Protein AF-A0A920R3L6-F1 (afdb_monomer_lite)

pLDDT: mean 74.75, std 22.93, range [22.23, 98.06]

Structure (mmCIF, N/CA/C/O backbone):
data_AF-A0A920R3L6-F1
#
_entry.id   AF-A0A920R3L6-F1
#
loop_
_atom_site.group_PDB
_atom_site.id
_atom_site.type_symbol
_atom_site.label_atom_id
_atom_site.label_alt_id
_atom_site.label_comp_id
_atom_site.label_asym_id
_atom_site.label_entity_id
_atom_site.label_seq_id
_atom_site.pdbx_PDB_ins_code
_atom_site.Cartn_x
_atom_site.Cartn_y
_atom_site.Cartn_z
_atom_site.occupancy
_atom_site.B_iso_or_equiv
_atom_site.auth_seq_id
_atom_site.auth_comp_id
_atom_site.auth_asym_id
_atom_site.auth_atom_id
_atom_site.pdbx_PDB_model_num
ATOM 1 N N . MET A 1 1 ? 15.177 -4.360 -31.135 1.00 90.88 1 MET A N 1
ATOM 2 C CA . MET A 1 1 ? 14.172 -4.119 -30.075 1.00 90.88 1 MET A CA 1
ATOM 3 C C . MET A 1 1 ? 14.883 -3.327 -29.018 1.00 90.88 1 MET A C 1
ATOM 5 O O . MET A 1 1 ? 15.971 -3.728 -28.624 1.00 90.88 1 MET A O 1
ATOM 9 N N . ASN A 1 2 ? 14.308 -2.191 -28.641 1.00 93.19 2 ASN A N 1
ATOM 10 C CA . ASN A 1 2 ? 15.036 -1.146 -27.941 1.00 93.19 2 ASN A CA 1
ATOM 11 C C . ASN A 1 2 ? 14.213 -0.754 -26.713 1.00 93.19 2 ASN A C 1
ATOM 13 O O . ASN A 1 2 ? 12.987 -0.649 -26.819 1.00 93.19 2 ASN A O 1
ATOM 17 N N . SER A 1 3 ? 14.882 -0.540 -25.583 1.00 92.31 3 SER A N 1
ATOM 18 C CA . SER A 1 3 ? 14.314 0.189 -24.446 1.00 92.31 3 SER A CA 1
ATOM 19 C C . SER A 1 3 ? 14.751 1.637 -24.526 1.00 92.31 3 SER A C 1
ATOM 21 O O . SER A 1 3 ? 15.892 1.916 -24.887 1.00 92.31 3 SER A O 1
ATOM 23 N N . ILE A 1 4 ? 13.831 2.546 -24.225 1.00 92.12 4 ILE A N 1
ATOM 24 C CA . ILE A 1 4 ? 14.071 3.983 -24.246 1.00 92.12 4 ILE A CA 1
ATOM 25 C C . ILE A 1 4 ? 13.588 4.544 -22.915 1.00 92.12 4 ILE A C 1
ATOM 27 O O . ILE A 1 4 ? 12.413 4.371 -22.570 1.00 92.12 4 ILE A O 1
ATOM 31 N N . ASP A 1 5 ? 14.466 5.249 -22.211 1.00 84.00 5 ASP A N 1
ATOM 32 C CA . ASP A 1 5 ? 14.087 6.031 -21.044 1.00 84.00 5 ASP A CA 1
ATOM 33 C C . ASP A 1 5 ? 13.256 7.232 -21.511 1.00 84.00 5 ASP A C 1
ATOM 35 O O . ASP A 1 5 ? 13.705 8.081 -22.279 1.00 84.00 5 ASP A O 1
ATOM 39 N N . LEU A 1 6 ? 12.005 7.308 -21.059 1.00 86.06 6 LEU A N 1
ATOM 40 C CA . LEU A 1 6 ? 11.081 8.370 -21.458 1.00 86.06 6 LEU A CA 1
ATOM 41 C C . LEU A 1 6 ? 11.385 9.722 -20.803 1.00 86.06 6 LEU A C 1
ATOM 43 O O . LEU A 1 6 ? 10.882 10.740 -21.279 1.00 86.06 6 LEU A O 1
ATOM 47 N N . ALA A 1 7 ? 12.171 9.752 -19.726 1.00 82.88 7 ALA A N 1
ATOM 48 C CA . ALA A 1 7 ? 12.592 10.991 -19.086 1.00 82.88 7 ALA A CA 1
ATOM 49 C C . ALA A 1 7 ? 13.733 11.665 -19.858 1.00 82.88 7 ALA A C 1
ATOM 51 O O . ALA A 1 7 ? 13.739 12.888 -20.002 1.00 82.88 7 ALA A O 1
ATOM 52 N N . THR A 1 8 ? 14.687 10.877 -20.358 1.00 89.25 8 THR A N 1
ATOM 53 C CA . THR A 1 8 ? 15.901 11.381 -21.025 1.00 89.25 8 THR A CA 1
ATOM 54 C C . THR A 1 8 ? 15.828 11.291 -22.550 1.00 89.25 8 THR A C 1
ATOM 56 O O . THR A 1 8 ? 16.453 12.090 -23.247 1.00 89.25 8 THR A O 1
ATOM 59 N N . GLY A 1 9 ? 15.044 10.351 -23.079 1.00 89.19 9 GLY A N 1
ATOM 60 C CA . GLY A 1 9 ? 15.008 9.987 -24.495 1.00 89.19 9 GLY A CA 1
ATOM 61 C C . GLY A 1 9 ? 16.173 9.091 -24.933 1.00 89.19 9 GLY A C 1
ATOM 62 O O . GLY A 1 9 ? 16.321 8.846 -26.132 1.00 89.19 9 GLY A O 1
ATOM 63 N N . GLU A 1 10 ? 17.008 8.625 -24.003 1.00 90.31 10 GLU A N 1
ATOM 64 C CA . GLU A 1 10 ? 18.164 7.776 -24.300 1.00 90.31 10 GLU A CA 1
ATOM 65 C C . GLU A 1 10 ? 17.765 6.300 -24.458 1.00 90.31 10 GLU A C 1
ATOM 67 O O . GLU A 1 10 ? 16.767 5.844 -23.902 1.00 90.31 10 GLU A O 1
ATOM 72 N N . ILE A 1 11 ? 18.540 5.546 -25.246 1.00 91.69 11 ILE A N 1
ATOM 73 C CA . ILE A 1 11 ? 18.362 4.094 -25.390 1.00 91.69 11 ILE A CA 1
ATOM 74 C C . ILE A 1 11 ? 19.081 3.405 -24.229 1.00 91.69 11 ILE A C 1
ATOM 76 O O . ILE A 1 11 ? 20.308 3.468 -24.159 1.00 91.69 11 ILE A O 1
ATOM 80 N N . ASP A 1 12 ? 18.338 2.701 -23.374 1.00 87.75 12 ASP A N 1
ATOM 81 C CA . ASP A 1 12 ? 18.922 1.946 -22.254 1.00 87.75 12 ASP A CA 1
ATOM 82 C C . ASP A 1 12 ? 19.663 0.702 -22.751 1.00 87.75 12 ASP A C 1
ATOM 84 O O . ASP A 1 12 ? 20.768 0.380 -22.315 1.00 87.75 12 ASP A O 1
ATOM 88 N N . TRP A 1 13 ? 19.026 -0.019 -23.675 1.00 94.31 13 TRP A N 1
ATOM 89 C CA . TRP A 1 13 ? 19.571 -1.213 -24.300 1.00 94.31 13 TRP A CA 1
ATOM 90 C C . TRP A 1 13 ? 18.907 -1.482 -25.646 1.00 94.31 13 TRP A C 1
ATOM 92 O O . TRP A 1 13 ? 17.781 -1.060 -25.931 1.00 94.31 13 TRP A O 1
ATOM 102 N N . GLU A 1 14 ? 19.617 -2.244 -26.469 1.00 94.62 14 GLU A N 1
ATOM 103 C CA . GLU A 1 14 ? 19.166 -2.691 -27.776 1.00 94.62 14 GLU A CA 1
ATOM 104 C C . GLU A 1 14 ? 19.546 -4.155 -27.985 1.00 94.62 14 GLU A C 1
ATOM 106 O O . GLU A 1 14 ? 20.656 -4.584 -27.670 1.00 94.62 14 GLU A O 1
ATOM 111 N N . VAL A 1 15 ? 18.610 -4.921 -28.545 1.00 93.25 15 VAL A N 1
ATOM 112 C CA . VAL A 1 15 ? 18.832 -6.313 -28.935 1.00 93.25 15 VAL A CA 1
ATOM 113 C C . VAL A 1 15 ? 18.378 -6.578 -30.361 1.00 93.25 15 VAL A C 1
ATOM 115 O O . VAL A 1 15 ? 17.317 -6.117 -30.804 1.00 93.25 15 VAL A O 1
ATOM 118 N N . ASN A 1 16 ? 19.162 -7.394 -31.063 1.00 94.00 16 ASN A N 1
ATOM 119 C CA . ASN A 1 16 ? 18.821 -7.905 -32.385 1.00 94.00 16 ASN A CA 1
ATOM 120 C C . ASN A 1 16 ? 17.649 -8.881 -32.243 1.00 94.00 16 ASN A C 1
ATOM 122 O O . ASN A 1 16 ? 17.795 -10.000 -31.754 1.00 94.00 16 ASN A O 1
ATOM 126 N N . PHE A 1 17 ? 16.454 -8.419 -32.606 1.00 93.44 17 PHE A N 1
ATOM 127 C CA . PHE A 1 17 ? 15.216 -9.118 -32.284 1.00 93.44 17 PHE A CA 1
ATOM 128 C C . PHE A 1 17 ? 14.763 -10.032 -33.425 1.00 93.44 17 PHE A C 1
ATOM 130 O O . PHE A 1 17 ? 14.297 -9.563 -34.461 1.00 93.44 17 PHE A O 1
ATOM 137 N N . GLY A 1 18 ? 14.905 -11.340 -33.206 1.00 90.62 18 GLY A N 1
ATOM 138 C CA . GLY A 1 18 ? 14.482 -12.399 -34.120 1.00 90.62 18 GLY A CA 1
ATOM 139 C C . GLY A 1 18 ? 15.315 -12.534 -35.396 1.00 90.62 18 GLY A C 1
ATOM 140 O O . GLY A 1 18 ? 16.312 -11.845 -35.609 1.00 90.62 18 GLY A O 1
ATOM 141 N N . ASN A 1 19 ? 14.899 -13.472 -36.243 1.00 90.62 19 ASN A N 1
ATOM 142 C CA . ASN A 1 19 ? 15.506 -13.775 -37.538 1.00 90.62 19 ASN A CA 1
ATOM 143 C C . ASN A 1 19 ? 14.432 -14.052 -38.602 1.00 90.62 19 ASN A C 1
ATOM 145 O O . ASN A 1 19 ? 13.239 -14.143 -38.313 1.00 90.62 19 ASN A O 1
ATOM 149 N N . TYR A 1 20 ? 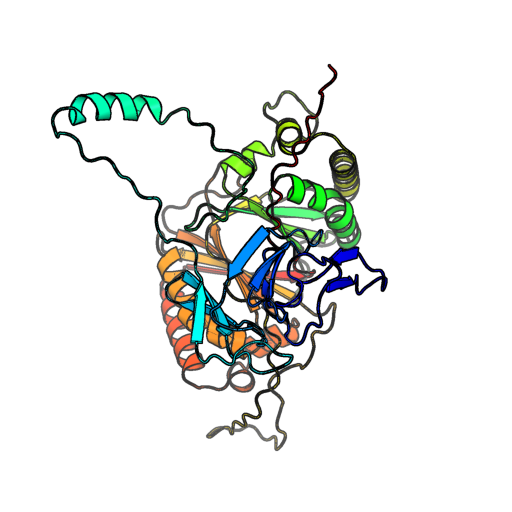14.866 -14.212 -39.851 1.00 88.19 20 TYR A N 1
ATOM 150 C CA . TYR A 1 20 ? 14.023 -14.748 -40.919 1.00 88.19 20 TYR A CA 1
ATOM 151 C C . TYR A 1 20 ? 14.171 -16.273 -40.979 1.00 88.19 20 TYR A C 1
ATOM 153 O O . TYR A 1 20 ? 15.299 -16.757 -40.878 1.00 88.19 20 TYR A O 1
ATOM 161 N N . PRO A 1 21 ? 13.097 -17.047 -41.232 1.00 84.12 21 PRO A N 1
ATOM 162 C CA . PRO A 1 21 ? 13.185 -18.506 -41.362 1.00 84.12 21 PRO A CA 1
ATOM 163 C C . PRO A 1 21 ? 14.221 -18.989 -42.386 1.00 84.12 21 PRO A C 1
ATOM 165 O O . PRO A 1 21 ? 14.833 -20.035 -42.207 1.00 84.12 21 PRO A O 1
ATOM 168 N N . SER A 1 22 ? 14.449 -18.218 -43.454 1.00 85.00 22 SER A N 1
ATOM 169 C CA . SER A 1 22 ? 15.463 -18.519 -44.472 1.00 85.00 22 SER A CA 1
ATOM 170 C C . SER A 1 22 ? 16.904 -18.315 -43.991 1.00 85.00 22 SER A C 1
ATOM 172 O O . SER A 1 22 ? 17.824 -18.867 -44.588 1.00 85.00 22 SER A O 1
ATOM 174 N N . HIS A 1 23 ? 17.108 -17.533 -42.928 1.00 85.88 23 HIS A N 1
ATOM 175 C CA . HIS A 1 23 ? 18.414 -17.172 -42.380 1.00 85.88 23 HIS A CA 1
ATOM 176 C C . HIS A 1 23 ? 18.367 -17.174 -40.839 1.00 85.88 23 HIS A C 1
ATOM 178 O O . HIS A 1 23 ? 18.464 -16.116 -40.213 1.00 85.88 23 HIS A O 1
ATOM 184 N N . PRO A 1 24 ? 18.223 -18.350 -40.201 1.00 81.12 24 PRO A N 1
ATOM 185 C CA . PRO A 1 24 ? 17.945 -18.455 -38.765 1.00 81.12 24 PRO A CA 1
ATOM 186 C C . PRO A 1 24 ? 19.091 -17.974 -37.858 1.00 81.12 24 PRO A C 1
ATOM 188 O O . PRO A 1 24 ? 18.857 -17.685 -36.692 1.00 81.12 24 PRO A O 1
ATOM 191 N N . ASN A 1 25 ? 20.312 -17.853 -38.390 1.00 84.56 25 ASN A N 1
ATOM 192 C CA . ASN A 1 25 ? 21.520 -17.506 -37.630 1.00 84.56 25 ASN A CA 1
ATOM 193 C C . ASN A 1 25 ? 22.091 -16.121 -37.982 1.00 84.56 25 ASN A C 1
ATOM 195 O O . ASN A 1 25 ? 23.241 -15.842 -37.654 1.00 84.56 25 ASN A O 1
ATOM 199 N N . LEU A 1 26 ? 21.343 -15.277 -38.704 1.00 82.88 26 LEU A N 1
ATOM 200 C CA . LEU A 1 26 ? 21.863 -13.992 -39.187 1.00 82.88 26 LEU A CA 1
ATOM 201 C C . LEU A 1 26 ? 22.128 -13.016 -38.025 1.00 82.88 26 LEU A C 1
ATOM 203 O O . LEU A 1 26 ? 23.070 -12.236 -38.086 1.00 82.88 26 LEU A O 1
ATOM 207 N N . ASN A 1 27 ? 21.309 -13.087 -36.970 1.00 84.06 27 ASN A N 1
ATOM 208 C CA . ASN A 1 27 ? 21.402 -12.300 -35.739 1.00 84.06 27 ASN A CA 1
ATOM 209 C C . ASN A 1 27 ? 21.519 -10.779 -35.963 1.00 84.06 27 ASN A C 1
ATOM 211 O O . ASN A 1 27 ? 22.161 -10.090 -35.180 1.00 84.06 27 ASN A O 1
ATOM 215 N N . PHE A 1 28 ? 20.898 -10.252 -37.021 1.00 87.50 28 PHE A N 1
ATOM 216 C CA . PHE A 1 28 ? 20.760 -8.806 -37.270 1.00 87.50 28 PHE A CA 1
ATOM 217 C C . PHE A 1 28 ? 19.381 -8.263 -36.868 1.00 87.50 28 PHE A C 1
ATOM 219 O O . PHE A 1 28 ? 19.098 -7.086 -37.064 1.00 87.50 28 PHE A O 1
ATOM 226 N N . GLY A 1 29 ? 18.516 -9.113 -36.311 1.00 89.44 29 GLY A N 1
ATOM 227 C CA . GLY A 1 29 ? 17.109 -8.797 -36.112 1.00 89.44 29 GLY A CA 1
ATOM 228 C C . GLY A 1 29 ? 16.281 -9.026 -37.377 1.00 89.44 29 GLY A C 1
ATOM 229 O O . GLY A 1 29 ? 16.796 -9.108 -38.496 1.00 89.44 29 GLY A O 1
ATOM 230 N N . ALA A 1 30 ? 14.973 -9.139 -37.191 1.00 90.75 30 ALA A N 1
ATOM 231 C CA . ALA A 1 30 ? 13.987 -9.193 -38.256 1.00 90.75 30 ALA A CA 1
ATOM 232 C C . ALA A 1 30 ? 12.951 -8.081 -38.077 1.00 90.75 30 ALA A C 1
ATOM 234 O O . ALA A 1 30 ? 12.868 -7.440 -37.028 1.00 90.75 30 ALA A O 1
ATOM 235 N N . GLU A 1 31 ? 12.153 -7.846 -39.118 1.00 88.88 31 GLU A N 1
ATOM 236 C CA . GLU A 1 31 ? 11.038 -6.910 -39.024 1.00 88.88 31 GLU A CA 1
ATOM 237 C C . GLU A 1 31 ? 10.054 -7.376 -37.938 1.00 88.88 31 GLU A C 1
ATOM 239 O O . GLU A 1 31 ? 9.589 -8.520 -37.941 1.00 88.88 31 GLU A O 1
ATOM 244 N N . SER A 1 32 ? 9.761 -6.476 -36.998 1.00 90.25 32 SER A N 1
ATOM 245 C CA . SER A 1 32 ? 8.816 -6.703 -35.908 1.00 90.25 32 SER A CA 1
ATOM 246 C C . SER A 1 32 ? 7.462 -6.123 -36.286 1.00 90.25 32 SER A C 1
ATOM 248 O O . SER A 1 32 ? 7.359 -4.927 -36.554 1.00 90.25 32 SER A O 1
ATOM 250 N N . TYR A 1 33 ? 6.421 -6.952 -36.283 1.00 88.94 33 TYR A N 1
ATOM 251 C CA . TYR A 1 33 ? 5.074 -6.520 -36.675 1.00 88.94 33 TYR A CA 1
ATOM 252 C C . TYR A 1 33 ? 4.064 -6.474 -35.518 1.00 88.94 33 TYR A C 1
ATOM 254 O O . TYR A 1 33 ? 3.109 -5.703 -35.564 1.00 88.94 33 TYR A O 1
ATOM 262 N N . GLY A 1 34 ? 4.279 -7.278 -34.477 1.00 87.94 34 GLY A N 1
ATOM 263 C CA . GLY A 1 34 ? 3.449 -7.304 -33.271 1.00 87.94 34 GLY A CA 1
ATOM 264 C C . GLY A 1 34 ? 4.019 -6.467 -32.129 1.00 87.94 34 GLY A C 1
ATOM 265 O O . GLY A 1 34 ? 5.177 -6.049 -32.168 1.00 87.94 34 GLY A O 1
ATOM 266 N N . GLY A 1 35 ? 3.205 -6.258 -31.092 1.00 91.75 35 GLY A N 1
ATOM 267 C CA . GLY A 1 35 ? 3.641 -5.645 -29.839 1.00 91.75 35 GLY A CA 1
ATOM 268 C C . GLY A 1 35 ? 3.998 -6.679 -28.762 1.00 91.75 35 GLY A C 1
ATOM 269 O O . GLY A 1 35 ? 3.561 -7.831 -28.836 1.00 91.75 35 GLY A O 1
ATOM 270 N N . PRO A 1 36 ? 4.770 -6.282 -27.741 1.00 95.62 36 PRO A N 1
ATOM 271 C CA . PRO A 1 36 ? 4.971 -7.087 -26.545 1.00 95.62 36 PRO A CA 1
ATOM 272 C C . PRO A 1 36 ? 3.798 -6.969 -25.561 1.00 95.62 36 PRO A C 1
ATOM 274 O O . PRO A 1 36 ? 3.026 -6.011 -25.594 1.00 95.62 36 PRO A O 1
ATOM 277 N N . VAL A 1 37 ? 3.752 -7.890 -24.599 1.00 95.69 37 VAL A N 1
ATOM 278 C CA . VAL A 1 37 ? 3.185 -7.636 -23.268 1.00 95.69 37 VAL A CA 1
ATOM 279 C C . VAL A 1 37 ? 4.336 -7.505 -22.286 1.00 95.69 37 VAL A C 1
ATOM 281 O O . VAL A 1 37 ? 5.183 -8.392 -22.198 1.00 95.69 37 VAL A O 1
ATOM 284 N N . VAL A 1 38 ? 4.354 -6.405 -21.538 1.00 93.62 38 VAL A N 1
ATOM 285 C CA . VAL A 1 38 ? 5.348 -6.161 -20.491 1.00 93.62 38 VAL A CA 1
ATOM 286 C C . VAL A 1 38 ? 4.696 -6.392 -19.135 1.00 93.62 38 VAL A C 1
ATOM 288 O O . VAL A 1 38 ? 3.674 -5.780 -18.820 1.00 93.62 38 VAL A O 1
ATOM 291 N N . THR A 1 39 ? 5.262 -7.285 -18.328 1.00 84.31 39 THR A N 1
ATOM 292 C CA . THR A 1 39 ? 4.721 -7.603 -17.005 1.00 84.31 39 THR A CA 1
ATOM 293 C C . THR A 1 39 ? 5.261 -6.673 -15.931 1.00 84.31 39 THR A C 1
ATOM 295 O O . THR A 1 39 ? 6.336 -6.083 -16.038 1.00 84.31 39 THR A O 1
ATOM 298 N N . ALA A 1 40 ? 4.541 -6.610 -14.811 1.00 75.06 40 ALA A N 1
ATOM 299 C CA . ALA A 1 40 ? 5.014 -5.904 -13.627 1.00 75.06 40 ALA A CA 1
ATOM 300 C C . ALA A 1 40 ? 6.307 -6.499 -13.033 1.00 75.06 40 ALA A C 1
ATOM 302 O O . ALA A 1 40 ? 6.990 -5.788 -12.299 1.00 75.06 40 ALA A O 1
ATOM 303 N N . SER A 1 41 ? 6.635 -7.760 -13.345 1.00 75.69 41 SER A N 1
ATOM 304 C CA . SER A 1 41 ? 7.852 -8.452 -12.903 1.00 75.69 41 SER A CA 1
ATOM 305 C C . SER A 1 41 ? 9.076 -8.180 -13.786 1.00 75.69 41 SER A C 1
ATOM 307 O O . SER A 1 41 ? 10.116 -8.784 -13.552 1.00 75.69 41 SER A O 1
ATOM 309 N N . GLY A 1 42 ? 8.961 -7.310 -14.795 1.00 86.75 42 GLY A N 1
ATOM 310 C CA . GLY A 1 42 ? 10.073 -6.975 -15.687 1.00 86.75 42 GLY A CA 1
ATOM 311 C C . GLY A 1 42 ? 10.308 -7.997 -16.799 1.00 86.75 42 GLY A C 1
ATOM 312 O O . GLY A 1 42 ? 11.439 -8.177 -17.237 1.00 86.75 42 GLY A O 1
ATOM 313 N N . LEU A 1 43 ? 9.252 -8.683 -17.250 1.00 94.00 43 LEU A N 1
ATOM 314 C CA . LEU A 1 43 ? 9.323 -9.619 -18.372 1.00 94.00 43 LEU A CA 1
ATOM 315 C C . LEU A 1 43 ? 8.639 -9.035 -19.606 1.00 94.00 43 LEU A C 1
ATOM 317 O O . LEU A 1 43 ? 7.522 -8.527 -19.519 1.00 94.00 43 LEU A O 1
ATOM 321 N N . ILE A 1 44 ? 9.284 -9.162 -20.761 1.00 96.56 44 ILE A N 1
ATOM 322 C CA . ILE A 1 44 ? 8.741 -8.805 -22.072 1.00 96.56 44 ILE A CA 1
ATOM 323 C C . ILE A 1 44 ? 8.385 -10.096 -22.798 1.00 96.56 44 ILE A C 1
ATOM 325 O O . ILE A 1 44 ? 9.271 -10.800 -23.275 1.00 96.56 44 ILE A O 1
ATOM 329 N N . PHE A 1 45 ? 7.094 -10.393 -22.901 1.00 97.38 45 PHE A N 1
ATOM 330 C CA . PHE A 1 45 ? 6.576 -11.495 -23.705 1.00 97.38 45 PHE A CA 1
ATOM 331 C C . PHE A 1 45 ? 6.295 -10.994 -25.116 1.00 97.38 45 PHE A C 1
ATOM 333 O O . PHE A 1 45 ? 5.458 -10.107 -25.300 1.00 97.38 45 PHE A O 1
ATOM 340 N N . ILE A 1 46 ? 6.969 -11.550 -26.121 1.00 97.50 46 ILE A N 1
ATOM 341 C CA . ILE A 1 46 ? 6.821 -11.082 -27.500 1.00 97.50 46 ILE A CA 1
ATOM 342 C C . ILE A 1 46 ? 7.080 -12.197 -28.520 1.00 97.50 46 ILE A C 1
ATOM 344 O O . ILE A 1 46 ? 8.016 -12.983 -28.388 1.00 97.50 46 ILE A O 1
ATOM 348 N N . GLY A 1 47 ? 6.211 -12.279 -29.533 1.00 94.94 47 GLY A N 1
ATOM 349 C CA . GLY A 1 47 ? 6.394 -13.127 -30.715 1.00 94.94 47 GLY A CA 1
ATOM 350 C C . GLY A 1 47 ? 6.966 -12.300 -31.858 1.00 94.94 47 GLY A C 1
ATOM 351 O O . GLY A 1 47 ? 8.164 -12.317 -32.082 1.00 94.94 47 GLY A O 1
ATOM 352 N N . ALA A 1 48 ? 6.096 -11.529 -32.515 1.00 94.44 48 ALA A N 1
ATOM 353 C CA . ALA A 1 48 ? 6.318 -10.396 -33.425 1.00 94.44 48 ALA A CA 1
ATOM 354 C C . ALA A 1 48 ? 7.297 -10.546 -34.614 1.00 94.44 48 ALA A C 1
ATOM 356 O O . ALA A 1 48 ? 7.236 -9.707 -35.514 1.00 94.44 48 ALA A O 1
ATOM 357 N N . THR A 1 49 ? 8.116 -11.595 -34.678 1.00 93.94 49 THR A N 1
ATOM 358 C CA . THR A 1 49 ? 9.114 -11.870 -35.719 1.00 93.94 49 THR A CA 1
ATOM 359 C C . THR A 1 49 ? 8.715 -13.077 -36.578 1.00 93.94 49 THR A C 1
ATOM 361 O O . THR A 1 49 ? 7.944 -13.939 -36.144 1.00 93.94 49 THR A O 1
ATOM 364 N N . PRO A 1 50 ? 9.217 -13.173 -37.824 1.00 92.56 50 PRO A N 1
ATOM 365 C CA . PRO A 1 50 ? 8.820 -14.230 -38.755 1.00 92.56 50 PRO A CA 1
ATOM 366 C C . PRO A 1 50 ? 9.391 -15.622 -38.425 1.00 92.56 50 PRO A C 1
ATOM 368 O O . PRO A 1 50 ? 8.948 -16.607 -39.005 1.00 92.56 50 PRO A O 1
ATOM 371 N N . ASP A 1 51 ? 10.341 -15.742 -37.500 1.00 92.69 51 ASP A N 1
ATOM 372 C CA . ASP A 1 51 ? 10.982 -17.005 -37.094 1.00 92.69 51 ASP A CA 1
ATOM 373 C C . ASP A 1 51 ? 10.121 -17.950 -36.237 1.00 92.69 51 ASP A C 1
ATOM 375 O O . ASP A 1 51 ? 10.619 -18.983 -35.799 1.00 92.69 51 ASP A O 1
ATOM 379 N N . GLN A 1 52 ? 8.839 -17.637 -36.024 1.00 92.81 52 GLN A N 1
ATOM 380 C CA . GLN A 1 52 ? 7.894 -18.486 -35.280 1.00 92.81 52 GLN A CA 1
ATOM 381 C C . GLN A 1 52 ? 8.273 -18.698 -33.811 1.00 92.81 52 GLN A C 1
ATOM 383 O O . GLN A 1 52 ? 7.806 -19.637 -33.173 1.00 92.81 52 GLN A O 1
ATOM 388 N N . LYS A 1 53 ? 9.097 -17.818 -33.243 1.00 94.38 53 LYS A N 1
ATOM 389 C CA . LYS A 1 53 ? 9.492 -17.913 -31.841 1.00 94.38 53 LYS A CA 1
ATOM 390 C C . LYS A 1 53 ? 8.659 -16.974 -30.981 1.00 94.38 53 LYS A C 1
ATOM 392 O O . LYS A 1 53 ? 8.434 -15.820 -31.334 1.00 94.38 53 LYS A O 1
ATOM 397 N N . PHE A 1 54 ? 8.228 -17.475 -29.832 1.00 96.25 54 PHE A N 1
ATOM 398 C CA . PHE A 1 54 ? 7.689 -16.685 -28.735 1.00 96.25 54 PHE A CA 1
ATOM 399 C C . PHE A 1 54 ? 8.749 -16.589 -27.649 1.00 96.25 54 PHE A C 1
ATOM 401 O O . PHE A 1 54 ? 9.284 -17.611 -27.223 1.00 96.25 54 PHE A O 1
ATOM 408 N N . ARG A 1 55 ? 9.094 -15.372 -27.241 1.00 97.06 55 ARG A N 1
ATOM 409 C CA . ARG A 1 55 ? 10.257 -15.107 -26.397 1.00 97.06 55 ARG A CA 1
ATOM 410 C C . ARG A 1 55 ? 9.886 -14.307 -25.169 1.00 97.06 55 ARG A C 1
ATOM 412 O O . ARG A 1 55 ? 8.939 -13.520 -25.185 1.00 97.06 55 ARG A O 1
ATOM 419 N N . VAL A 1 56 ? 10.690 -14.503 -24.135 1.00 97.00 56 VAL A N 1
ATOM 420 C CA . VAL A 1 56 ? 10.661 -13.726 -22.904 1.00 97.00 56 VAL A CA 1
ATOM 421 C C . VAL A 1 56 ? 12.008 -13.053 -22.732 1.00 97.00 56 VAL A C 1
ATOM 423 O O . VAL A 1 56 ? 13.033 -13.736 -22.693 1.00 97.00 56 VAL A O 1
ATOM 426 N N . TYR A 1 57 ? 11.995 -11.731 -22.613 1.00 95.25 57 TYR A N 1
ATOM 427 C CA . TYR A 1 57 ? 13.180 -10.928 -22.325 1.00 95.25 57 TYR A CA 1
ATOM 428 C C . TYR A 1 57 ? 13.075 -10.245 -20.963 1.00 95.25 57 TYR A C 1
ATOM 430 O O . TYR A 1 57 ? 11.969 -9.960 -20.500 1.00 95.25 57 TYR A O 1
ATOM 438 N N . ASP A 1 58 ? 14.214 -9.956 -20.345 1.00 88.50 58 ASP A N 1
ATOM 439 C CA . ASP A 1 58 ? 14.304 -9.090 -19.173 1.00 88.50 58 ASP A CA 1
ATOM 440 C C . ASP A 1 58 ? 14.240 -7.615 -19.595 1.00 88.50 58 ASP A C 1
ATOM 442 O O . ASP A 1 58 ? 14.954 -7.180 -20.500 1.00 88.50 58 ASP A O 1
ATOM 446 N N . THR A 1 59 ? 13.393 -6.820 -18.941 1.00 87.12 59 THR A N 1
ATOM 447 C CA . THR A 1 59 ? 13.253 -5.388 -19.255 1.00 87.12 59 THR A CA 1
ATOM 448 C C . THR A 1 59 ? 14.486 -4.553 -18.907 1.00 87.12 59 THR A C 1
ATOM 450 O O . THR A 1 59 ? 14.568 -3.416 -19.359 1.00 87.12 59 THR A O 1
ATOM 453 N N . ARG A 1 60 ? 15.401 -5.048 -18.063 1.00 84.25 60 ARG A N 1
ATOM 454 C CA . ARG A 1 60 ? 16.532 -4.258 -17.538 1.00 84.25 60 ARG A CA 1
ATOM 455 C C . ARG A 1 60 ? 17.703 -4.178 -18.502 1.00 84.25 60 ARG A C 1
ATOM 457 O O . ARG A 1 60 ? 18.333 -3.134 -18.599 1.00 84.25 60 ARG A O 1
ATOM 464 N N . ASP A 1 61 ? 18.008 -5.286 -19.163 1.00 84.62 61 ASP A N 1
ATOM 465 C CA . ASP A 1 61 ? 19.189 -5.423 -20.018 1.00 84.62 61 ASP A CA 1
ATOM 466 C C . ASP A 1 61 ? 18.875 -6.043 -21.388 1.00 84.62 61 ASP A C 1
ATOM 468 O O . ASP A 1 61 ? 19.775 -6.225 -22.207 1.00 84.62 61 ASP A O 1
ATOM 472 N N . GLY A 1 62 ? 17.609 -6.382 -21.649 1.00 89.69 62 GLY A N 1
ATOM 473 C CA . GLY A 1 62 ? 17.191 -7.037 -22.883 1.00 89.69 62 GLY A CA 1
ATOM 474 C C . GLY A 1 62 ? 17.639 -8.498 -22.989 1.00 89.69 62 GLY A C 1
ATOM 475 O O . GLY A 1 62 ? 17.549 -9.074 -24.073 1.00 89.69 62 GLY A O 1
ATOM 476 N N . SER A 1 63 ? 18.123 -9.131 -21.915 1.00 91.25 63 SER A N 1
ATOM 477 C CA . SER A 1 63 ? 18.558 -10.533 -21.956 1.00 91.25 63 SER A CA 1
ATOM 478 C C . SER A 1 63 ? 17.390 -11.482 -22.248 1.00 91.25 63 SER A C 1
ATOM 480 O O . SER A 1 63 ? 16.294 -11.343 -21.709 1.00 91.25 63 SER A O 1
ATOM 482 N N . MET A 1 64 ? 17.604 -12.465 -23.129 1.00 94.56 64 MET A N 1
ATOM 483 C CA . MET A 1 64 ? 16.592 -13.479 -23.443 1.00 94.56 64 MET A CA 1
ATOM 484 C C . MET A 1 64 ? 16.590 -14.562 -22.362 1.00 94.56 64 MET A C 1
ATOM 486 O O . MET A 1 64 ? 17.590 -15.250 -22.166 1.00 94.56 64 MET A O 1
ATOM 490 N N . LEU A 1 65 ? 15.456 -14.731 -21.689 1.00 93.19 65 LEU A N 1
ATOM 491 C CA . LEU A 1 65 ? 15.294 -15.652 -20.562 1.00 93.19 65 LEU A CA 1
ATOM 492 C C . LEU A 1 65 ? 14.681 -16.988 -20.983 1.00 93.19 65 LEU A C 1
ATOM 494 O O . LEU A 1 65 ? 14.982 -18.028 -20.401 1.00 93.19 65 LEU A O 1
ATOM 498 N N . TRP A 1 66 ? 13.797 -16.962 -21.980 1.00 95.88 66 TRP A N 1
ATOM 499 C CA . TRP A 1 66 ? 13.102 -18.151 -22.457 1.00 95.88 66 TRP A CA 1
ATOM 500 C C . TRP A 1 66 ? 12.614 -17.970 -23.890 1.00 95.88 66 TRP A C 1
ATOM 502 O O . TRP A 1 66 ? 12.284 -16.859 -24.312 1.00 95.88 66 TRP A O 1
ATOM 512 N N . GLU A 1 67 ? 12.524 -19.076 -24.620 1.00 95.12 67 GLU A N 1
ATOM 513 C CA . GLU A 1 67 ? 11.911 -19.116 -25.940 1.00 95.12 67 GLU A CA 1
ATOM 514 C C . GLU A 1 67 ? 11.112 -20.400 -26.167 1.00 95.12 67 GLU A C 1
ATOM 516 O O . GLU A 1 67 ? 11.378 -21.447 -25.573 1.00 95.12 67 GLU A O 1
ATOM 521 N N . TYR A 1 68 ? 10.147 -20.312 -27.077 1.00 94.94 68 TYR A N 1
ATOM 522 C CA . TYR A 1 68 ? 9.333 -21.427 -27.535 1.00 94.94 68 TYR A CA 1
ATOM 523 C C . TYR A 1 68 ? 9.026 -21.307 -29.022 1.00 94.94 68 TYR A C 1
ATOM 525 O O . TYR A 1 68 ? 8.840 -20.209 -29.542 1.00 94.94 68 TYR A O 1
ATOM 533 N N . GLU A 1 69 ? 8.969 -22.443 -29.711 1.00 94.19 69 GLU A N 1
ATOM 534 C CA . GLU A 1 69 ? 8.615 -22.516 -31.127 1.00 94.19 69 GLU A CA 1
ATOM 535 C C . GLU A 1 69 ? 7.111 -22.716 -31.295 1.00 94.19 69 GLU A C 1
ATOM 537 O O . GLU A 1 69 ? 6.560 -23.739 -30.898 1.00 94.19 69 GLU A O 1
ATOM 542 N N . LEU A 1 70 ? 6.449 -21.717 -31.868 1.00 90.75 70 LEU A N 1
ATOM 543 C CA . LEU A 1 70 ? 5.041 -21.763 -32.239 1.00 90.75 70 LEU A CA 1
ATOM 544 C C . LEU A 1 70 ? 4.863 -22.529 -33.556 1.00 90.75 70 LEU A C 1
ATOM 546 O O . LEU A 1 70 ? 5.785 -22.638 -34.358 1.00 90.75 70 LEU A O 1
ATOM 550 N N . SER A 1 71 ? 3.640 -22.981 -33.832 1.00 87.50 71 SER A N 1
ATOM 551 C CA . SER A 1 71 ? 3.291 -23.623 -35.110 1.00 87.50 71 SER A CA 1
ATOM 552 C C . SER A 1 71 ? 3.268 -22.659 -36.309 1.00 87.50 71 SER A C 1
ATOM 554 O O . SER A 1 71 ? 3.337 -23.095 -37.458 1.00 87.50 71 SER A O 1
ATOM 556 N N . ALA A 1 72 ? 3.170 -21.350 -36.056 1.00 88.50 72 ALA A N 1
ATOM 557 C CA . ALA A 1 72 ? 3.243 -20.277 -37.045 1.00 88.50 72 ALA A CA 1
ATOM 558 C C . ALA A 1 72 ? 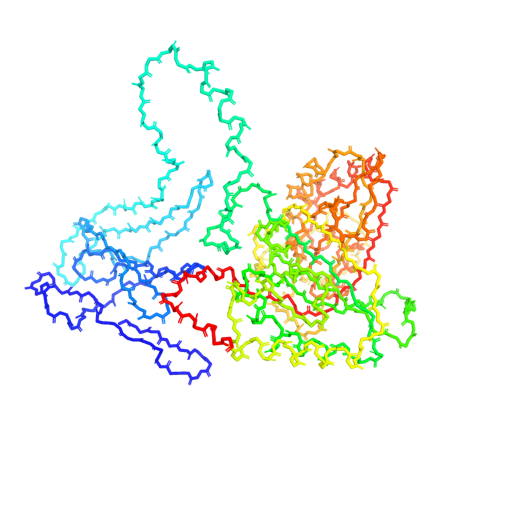3.718 -18.967 -36.391 1.00 88.50 72 ALA A C 1
ATOM 560 O O . ALA A 1 72 ? 3.751 -18.839 -35.167 1.00 88.50 72 ALA A O 1
ATOM 561 N N . ALA A 1 73 ? 4.066 -17.959 -37.199 1.00 91.19 73 ALA A N 1
ATOM 562 C CA . ALA A 1 73 ? 4.567 -16.686 -36.675 1.00 91.19 73 ALA A CA 1
ATOM 563 C C . ALA A 1 73 ? 3.514 -15.957 -35.816 1.00 91.19 73 ALA A C 1
ATOM 565 O O . ALA A 1 73 ? 2.402 -15.662 -36.265 1.00 91.19 73 ALA A O 1
ATOM 566 N N . GLY A 1 74 ? 3.882 -15.654 -34.569 1.00 90.06 74 GLY A N 1
ATOM 567 C CA . GLY A 1 74 ? 3.035 -14.986 -33.581 1.00 90.06 74 GLY A CA 1
ATOM 568 C C . GLY A 1 74 ? 3.056 -13.468 -33.727 1.00 90.06 74 GLY A C 1
ATOM 569 O O . GLY A 1 74 ? 3.618 -12.773 -32.888 1.00 90.06 74 GLY A O 1
ATOM 570 N N . PHE A 1 75 ? 2.464 -12.940 -34.797 1.00 92.50 75 PHE A N 1
ATOM 571 C CA . PHE A 1 75 ? 2.420 -11.493 -35.044 1.00 92.50 75 PHE A CA 1
ATOM 572 C C . PHE A 1 75 ? 1.433 -10.717 -34.165 1.00 92.50 75 PHE A C 1
ATOM 574 O O . PHE A 1 75 ? 1.465 -9.489 -34.153 1.00 92.50 75 PHE A O 1
ATOM 581 N N . ALA A 1 76 ? 0.541 -11.405 -33.456 1.00 87.94 76 ALA A N 1
ATOM 582 C CA . ALA A 1 76 ? -0.372 -10.764 -32.523 1.00 87.94 76 ALA A CA 1
ATOM 583 C C . ALA A 1 76 ? 0.372 -10.287 -31.268 1.00 87.94 76 ALA A C 1
ATOM 585 O O . ALA A 1 76 ? 1.304 -10.944 -30.802 1.00 87.94 76 ALA A O 1
ATOM 586 N N . THR A 1 77 ? -0.093 -9.185 -30.681 1.00 95.06 77 THR A N 1
ATOM 587 C CA . THR A 1 77 ? 0.283 -8.831 -29.310 1.00 95.06 77 THR A CA 1
ATOM 588 C C . THR A 1 77 ? -0.288 -9.893 -28.363 1.00 95.06 77 THR A C 1
ATOM 590 O O . THR A 1 77 ? -1.487 -10.181 -28.455 1.00 95.06 77 THR A O 1
ATOM 593 N N . PRO A 1 78 ? 0.524 -10.504 -27.480 1.00 94.44 78 PRO A N 1
ATOM 594 C CA . PRO A 1 78 ? 0.020 -11.460 -26.499 1.00 94.44 78 PRO A CA 1
ATOM 595 C C . PRO A 1 78 ? -1.056 -10.841 -25.598 1.00 94.44 78 PRO A C 1
ATOM 597 O O . PRO A 1 78 ? -1.171 -9.625 -25.473 1.00 94.44 78 PRO A O 1
ATOM 600 N N . SER A 1 79 ? -1.843 -11.677 -24.936 1.00 89.56 79 SER A N 1
ATOM 601 C CA . SER A 1 79 ? -2.775 -11.275 -23.880 1.00 89.56 79 SER A CA 1
ATOM 602 C C . SER A 1 79 ? -2.433 -12.011 -22.595 1.00 89.56 79 SER A C 1
ATOM 604 O O . SER A 1 79 ? -1.971 -13.149 -22.637 1.00 89.56 79 SER A O 1
ATOM 606 N N . MET A 1 80 ? -2.651 -11.372 -21.451 1.00 87.69 80 MET A N 1
ATOM 607 C CA . MET A 1 80 ? -2.370 -11.953 -20.140 1.00 87.69 80 MET A CA 1
ATOM 608 C C . MET A 1 80 ? -3.607 -11.832 -19.256 1.00 87.69 80 MET A C 1
ATOM 610 O O . MET A 1 80 ? -4.246 -10.783 -19.241 1.00 87.69 80 MET A O 1
ATOM 614 N N . TYR A 1 81 ? -3.952 -12.905 -18.549 1.00 76.44 81 TYR A N 1
ATOM 615 C CA . TYR A 1 81 ? -5.105 -12.963 -17.648 1.00 76.44 81 TYR A CA 1
ATOM 616 C C . TYR A 1 81 ? -4.867 -13.989 -16.535 1.00 76.44 81 TYR A C 1
ATOM 618 O O . TYR A 1 81 ? -3.939 -14.795 -16.624 1.00 76.44 81 TYR A O 1
ATOM 626 N N . SER A 1 82 ? -5.718 -13.984 -15.511 1.00 83.50 82 SER A N 1
ATOM 627 C CA . SER A 1 82 ? -5.680 -14.962 -14.420 1.00 83.50 82 SER A CA 1
ATOM 628 C C . SER A 1 82 ? -7.024 -15.672 -14.285 1.00 83.50 82 SER A C 1
ATOM 630 O O . SER A 1 82 ? -8.069 -15.044 -14.439 1.00 83.50 82 SER A O 1
ATOM 632 N N . VAL A 1 83 ? -6.992 -16.974 -14.006 1.00 71.19 83 VAL A N 1
ATOM 633 C CA . VAL A 1 83 ? -8.174 -17.796 -13.691 1.00 71.19 83 VAL A CA 1
ATOM 634 C C . VAL A 1 83 ? -7.782 -18.747 -12.567 1.00 71.19 83 VAL A C 1
ATOM 636 O O . VAL A 1 83 ? -6.733 -19.382 -12.650 1.00 71.19 83 VAL A O 1
ATOM 639 N N . ASP A 1 84 ? -8.603 -18.823 -11.518 1.00 80.25 84 ASP A N 1
ATOM 640 C CA . ASP A 1 84 ? -8.394 -19.703 -10.357 1.00 80.25 84 ASP A CA 1
ATOM 641 C C . ASP A 1 84 ? -7.009 -19.548 -9.694 1.00 80.25 84 ASP A C 1
ATOM 643 O O . ASP A 1 84 ? -6.394 -20.515 -9.251 1.00 80.25 84 ASP A O 1
ATOM 647 N N . GLY A 1 85 ? -6.489 -18.316 -9.655 1.00 76.69 85 GLY A N 1
ATOM 648 C CA . GLY A 1 85 ? -5.177 -17.999 -9.074 1.00 76.69 85 GLY A CA 1
ATOM 649 C C . GLY A 1 85 ? -3.970 -18.340 -9.959 1.00 76.69 85 GLY A C 1
ATOM 650 O O . GLY A 1 85 ? -2.849 -17.971 -9.609 1.00 76.69 85 GLY A O 1
ATOM 651 N N . ASP A 1 86 ? -4.173 -18.972 -11.118 1.00 76.31 86 ASP A N 1
ATOM 652 C CA . ASP A 1 86 ? -3.121 -19.221 -12.104 1.00 76.31 86 ASP A CA 1
ATOM 653 C C . ASP A 1 86 ? -3.081 -18.092 -13.144 1.00 76.31 86 ASP A C 1
ATOM 655 O O . ASP A 1 86 ? -4.100 -17.734 -13.742 1.00 76.31 86 ASP A O 1
ATOM 659 N N . GLN A 1 87 ? -1.887 -17.555 -13.401 1.00 79.44 87 GLN A N 1
ATOM 660 C CA . GLN A 1 87 ? -1.659 -16.558 -14.446 1.00 79.44 87 GLN A CA 1
ATOM 661 C C . GLN A 1 87 ? -1.313 -17.235 -15.777 1.00 79.44 87 GLN A C 1
ATOM 663 O O . GLN A 1 87 ? -0.444 -18.109 -15.841 1.00 79.44 87 GLN A O 1
ATOM 668 N N . TYR A 1 88 ? -1.961 -16.779 -16.846 1.00 85.94 88 TYR A N 1
ATOM 669 C CA . TYR A 1 88 ? -1.787 -17.270 -18.205 1.00 85.94 88 TYR A CA 1
ATOM 670 C C . TYR A 1 88 ? -1.297 -16.154 -19.124 1.00 85.94 88 TYR A C 1
ATOM 672 O O . TYR A 1 88 ? -1.775 -15.022 -19.052 1.00 85.94 88 TYR A O 1
ATOM 680 N N . VAL A 1 89 ? -0.394 -16.493 -20.043 1.00 89.81 89 VAL A N 1
ATOM 681 C CA . VAL A 1 89 ? -0.084 -15.670 -21.219 1.00 89.81 89 VAL A CA 1
ATOM 682 C C . VAL A 1 89 ? -0.498 -16.419 -22.475 1.00 89.81 89 VAL A C 1
ATOM 684 O O . VAL A 1 89 ? -0.163 -17.592 -22.641 1.00 89.81 89 VAL A O 1
ATOM 687 N N . VAL A 1 90 ? -1.248 -15.749 -23.346 1.00 85.62 90 VAL A N 1
ATOM 688 C CA . VAL A 1 90 ? -1.825 -16.336 -24.554 1.00 85.62 90 VAL A CA 1
ATOM 689 C C . VAL A 1 90 ? -1.407 -15.552 -25.787 1.00 85.62 90 VAL A C 1
ATOM 691 O O . VAL A 1 90 ? -1.476 -14.325 -25.799 1.00 85.62 90 VAL A O 1
ATOM 694 N N . ILE A 1 91 ? -1.003 -16.255 -26.843 1.00 91.81 91 ILE A N 1
ATOM 695 C CA . ILE A 1 91 ? -0.663 -15.654 -28.136 1.00 91.81 91 ILE A CA 1
ATOM 696 C C . ILE A 1 91 ? -1.318 -16.424 -29.284 1.00 91.81 91 ILE A C 1
ATOM 698 O O . ILE A 1 91 ? -1.340 -17.655 -29.294 1.00 91.81 91 ILE A O 1
ATOM 702 N N . ALA A 1 92 ? -1.847 -15.685 -30.261 1.00 87.06 92 ALA A N 1
ATOM 703 C CA . ALA A 1 92 ? -2.351 -16.246 -31.508 1.00 87.06 92 ALA A CA 1
ATOM 704 C C . ALA A 1 92 ? -1.201 -16.452 -32.510 1.00 87.06 92 ALA A C 1
ATOM 706 O O . ALA A 1 92 ? -0.548 -15.491 -32.931 1.00 87.06 92 ALA A O 1
ATOM 707 N N . ALA A 1 93 ? -0.985 -17.695 -32.931 1.00 88.25 93 ALA A N 1
ATOM 708 C CA . ALA A 1 93 ? -0.045 -18.085 -33.977 1.00 88.25 93 ALA A CA 1
ATOM 709 C C . ALA A 1 93 ? -0.753 -18.073 -35.344 1.00 88.25 93 ALA A C 1
ATOM 711 O O . ALA A 1 93 ? -1.115 -19.111 -35.898 1.00 88.25 93 ALA A O 1
ATOM 712 N N . GLY A 1 94 ? -1.008 -16.866 -35.860 1.00 81.00 94 GLY A N 1
ATOM 713 C CA . GLY A 1 94 ? -1.740 -16.652 -37.115 1.00 81.00 94 GLY A CA 1
ATOM 714 C C . GLY A 1 94 ? -0.875 -16.675 -38.382 1.00 81.00 94 GLY A C 1
ATOM 715 O O . GLY A 1 94 ? -1.328 -17.104 -39.440 1.00 81.00 94 GLY A O 1
ATOM 716 N N . GLY A 1 95 ? 0.383 -16.233 -38.296 1.00 84.81 95 GLY A N 1
ATOM 717 C CA . GLY A 1 95 ? 1.305 -16.174 -39.433 1.00 84.81 95 GLY A CA 1
ATOM 718 C C . GLY A 1 95 ? 0.782 -15.396 -40.652 1.00 84.81 95 GLY A C 1
ATOM 719 O O . GLY A 1 95 ? 0.107 -14.375 -40.521 1.00 84.81 95 GLY A O 1
ATOM 720 N N . GLY A 1 96 ? 1.156 -15.848 -41.853 1.00 75.44 96 GLY A N 1
ATOM 721 C CA . GLY A 1 96 ? 0.611 -15.377 -43.138 1.00 75.44 96 GLY A CA 1
ATOM 722 C C . GLY A 1 96 ? 1.159 -14.049 -43.676 1.00 75.44 96 GLY A C 1
ATOM 723 O O . GLY A 1 96 ? 1.074 -13.792 -44.876 1.00 75.44 96 GLY A O 1
ATOM 724 N N . ARG A 1 97 ? 1.776 -13.220 -42.831 1.00 74.75 97 ARG A N 1
ATOM 725 C CA . ARG A 1 97 ? 2.464 -11.980 -43.230 1.00 74.75 97 ARG A CA 1
ATOM 726 C C . ARG A 1 97 ? 3.979 -12.203 -43.279 1.00 74.75 97 ARG A C 1
ATOM 728 O O . ARG A 1 97 ? 4.503 -12.951 -42.471 1.00 74.75 97 ARG A O 1
ATOM 735 N N . MET A 1 98 ? 4.695 -11.559 -44.202 1.00 71.06 98 MET A N 1
ATOM 736 C CA . MET A 1 98 ? 6.173 -11.606 -44.301 1.00 71.06 98 MET A CA 1
ATOM 737 C C . MET A 1 98 ? 6.810 -12.979 -44.622 1.00 71.06 98 MET A C 1
ATOM 739 O O . MET A 1 98 ? 8.015 -13.144 -44.450 1.00 71.06 98 MET A O 1
ATOM 743 N N . GLY A 1 99 ? 6.043 -13.954 -45.130 1.00 71.31 99 GLY A N 1
ATOM 744 C CA . GLY A 1 99 ? 6.574 -15.211 -45.690 1.00 71.31 99 GLY A CA 1
ATOM 745 C C . GLY A 1 99 ? 6.338 -16.513 -44.898 1.00 71.31 99 GLY A C 1
ATOM 746 O O . GLY A 1 99 ? 6.191 -17.546 -45.552 1.00 71.31 99 GLY A O 1
ATOM 747 N N . PRO A 1 100 ? 6.269 -16.529 -43.550 1.00 74.81 100 PRO A N 1
ATOM 748 C CA . PRO A 1 100 ? 5.925 -17.730 -42.787 1.00 74.81 100 PRO A CA 1
ATOM 749 C C . PRO A 1 100 ? 4.540 -18.301 -43.135 1.00 74.81 100 PRO A C 1
ATOM 751 O O . PRO A 1 100 ? 3.634 -17.535 -43.488 1.00 74.81 100 PRO A O 1
ATOM 754 N N . PRO A 1 101 ? 4.335 -19.624 -42.976 1.00 77.06 101 PRO A N 1
ATOM 755 C CA . PRO A 1 101 ? 3.028 -20.256 -43.136 1.00 77.06 101 PRO A CA 1
ATOM 756 C C . PRO A 1 101 ? 1.952 -19.590 -42.272 1.00 77.06 101 PRO A C 1
ATOM 758 O O . PRO A 1 101 ? 2.236 -19.057 -41.197 1.00 77.06 101 PRO A O 1
ATOM 761 N N . SER A 1 102 ? 0.708 -19.613 -42.750 1.00 82.00 102 SER A N 1
ATOM 762 C CA . SER A 1 102 ? -0.442 -19.213 -41.933 1.00 82.00 102 SER A CA 1
ATOM 763 C C . SER A 1 102 ? -0.791 -20.322 -40.941 1.00 82.00 102 SER A C 1
ATOM 765 O O . SER A 1 102 ? -0.675 -21.502 -41.270 1.00 82.00 102 SER A O 1
ATOM 767 N N . GLY A 1 103 ? -1.247 -19.930 -39.758 1.00 82.06 103 GLY A N 1
ATOM 768 C CA . GLY A 1 103 ? -1.739 -20.809 -38.704 1.00 82.06 103 GLY A CA 1
ATOM 769 C C . GLY A 1 103 ? -3.044 -20.275 -38.117 1.00 82.06 103 GLY A C 1
ATOM 770 O O . GLY A 1 103 ? -3.512 -19.193 -38.470 1.00 82.06 103 GLY A O 1
ATOM 771 N N . SER A 1 104 ? -3.660 -21.052 -37.234 1.00 79.88 104 SER A N 1
ATOM 772 C CA . SER A 1 104 ? -4.914 -20.675 -36.568 1.00 79.88 104 SER A CA 1
ATOM 773 C C . SER A 1 104 ? -4.968 -21.177 -35.126 1.00 79.88 104 SER A C 1
ATOM 775 O O . SER A 1 104 ? -6.035 -21.525 -34.625 1.00 79.88 104 SER A O 1
ATOM 777 N N . GLU A 1 105 ? -3.810 -21.274 -34.476 1.00 77.38 105 GLU A N 1
ATOM 778 C CA . GLU A 1 105 ? -3.685 -21.821 -33.126 1.00 77.38 105 GLU A CA 1
ATOM 779 C C . GLU A 1 105 ? -3.466 -20.718 -32.092 1.00 77.38 105 GLU A C 1
ATOM 781 O O . GLU A 1 105 ? -2.852 -19.687 -32.370 1.00 77.38 105 GLU A O 1
ATOM 786 N N . TYR A 1 106 ? -3.953 -20.958 -30.878 1.00 79.44 106 TYR A N 1
ATOM 787 C CA . TYR A 1 106 ? -3.671 -20.135 -29.710 1.00 79.44 106 TYR A CA 1
ATOM 788 C C . TYR A 1 106 ? -2.833 -20.952 -28.736 1.00 79.44 106 TYR A C 1
ATOM 790 O O . TYR A 1 106 ? -3.208 -22.066 -28.374 1.00 79.44 106 TYR A O 1
ATOM 798 N N . PHE A 1 107 ? -1.719 -20.384 -28.293 1.00 85.75 107 PHE A N 1
ATOM 799 C CA . PHE A 1 107 ? -0.844 -21.000 -27.304 1.00 85.75 107 PHE A CA 1
ATOM 800 C C . PHE A 1 107 ? -1.038 -20.293 -25.972 1.00 85.75 107 PHE A C 1
ATOM 802 O O . PHE A 1 107 ? -0.870 -19.078 -25.918 1.00 85.75 107 PHE A O 1
ATOM 809 N N . ALA A 1 108 ? -1.384 -21.044 -24.926 1.00 87.81 108 ALA A N 1
ATOM 810 C CA . ALA A 1 108 ? -1.546 -20.548 -23.564 1.00 87.81 108 ALA A CA 1
ATOM 811 C C . ALA A 1 108 ? -0.487 -21.167 -22.646 1.00 87.81 108 ALA A C 1
ATOM 813 O O . ALA A 1 108 ? -0.392 -22.390 -22.539 1.00 87.81 108 ALA A O 1
ATOM 814 N N . PHE A 1 109 ? 0.292 -20.326 -21.973 1.00 89.25 109 PHE A N 1
ATOM 815 C CA . PHE A 1 109 ? 1.377 -20.744 -21.088 1.00 89.25 109 PHE A CA 1
ATOM 816 C C . PHE A 1 109 ? 1.068 -20.344 -19.647 1.00 89.25 109 PHE A C 1
ATOM 818 O O . PHE A 1 109 ? 0.568 -19.245 -19.411 1.00 89.25 109 PHE A O 1
ATOM 825 N N . LYS A 1 110 ? 1.410 -21.217 -18.695 1.00 88.75 110 LYS A N 1
ATOM 826 C CA . LYS A 1 110 ? 1.387 -20.947 -17.252 1.00 88.75 110 LYS A CA 1
ATOM 827 C C . LYS A 1 110 ? 2.541 -21.652 -16.544 1.00 88.75 110 LYS A C 1
ATOM 829 O O . LYS A 1 110 ? 3.138 -22.578 -17.099 1.00 88.75 110 LYS A O 1
ATOM 834 N N . LEU A 1 111 ? 2.818 -21.261 -15.304 1.00 84.00 111 LEU A N 1
ATOM 835 C CA . LEU A 1 111 ? 3.739 -21.996 -14.436 1.00 84.00 111 LEU A CA 1
ATOM 836 C C . LEU A 1 111 ? 3.077 -23.272 -13.859 1.00 84.00 111 LEU A C 1
ATOM 838 O O . LEU A 1 111 ? 1.853 -23.322 -13.734 1.00 84.00 111 LEU A O 1
ATOM 842 N N . PRO A 1 112 ? 3.848 -24.319 -13.501 1.00 78.56 112 PRO A N 1
ATOM 843 C CA . PRO A 1 112 ? 3.304 -25.535 -12.887 1.00 78.56 112 PRO A CA 1
ATOM 844 C C . PRO A 1 112 ? 2.811 -25.302 -11.445 1.00 78.56 112 PRO A C 1
ATOM 846 O O . PRO A 1 112 ? 3.540 -24.743 -10.631 1.00 78.56 112 PRO A O 1
ATOM 849 N N . THR A 1 113 ? 1.627 -25.816 -11.091 1.00 54.16 113 THR A N 1
ATOM 850 C CA . THR A 1 113 ? 0.956 -25.551 -9.796 1.00 54.16 113 THR A CA 1
ATOM 851 C C . THR A 1 113 ? 1.417 -26.446 -8.616 1.00 54.16 113 THR A C 1
ATOM 853 O O . THR A 1 113 ? 0.865 -26.356 -7.525 1.00 54.16 113 THR A O 1
ATOM 856 N N . SER A 1 114 ? 2.443 -27.304 -8.747 1.00 46.88 114 SER A N 1
ATOM 857 C CA . SER A 1 114 ? 2.960 -28.087 -7.598 1.00 46.88 114 SER A CA 1
ATOM 858 C C . SER A 1 114 ? 4.355 -28.696 -7.803 1.00 46.88 114 SER A C 1
ATOM 860 O O . SER A 1 114 ? 4.604 -29.377 -8.798 1.00 46.88 114 SER A O 1
ATOM 862 N N . ILE A 1 115 ? 5.234 -28.542 -6.800 1.00 44.03 115 ILE A N 1
ATOM 863 C CA . ILE A 1 115 ? 6.488 -29.299 -6.642 1.00 44.03 115 ILE A CA 1
ATOM 864 C C . ILE A 1 115 ? 6.129 -30.764 -6.350 1.00 44.03 115 ILE A C 1
ATOM 866 O O . ILE A 1 115 ? 5.626 -31.093 -5.275 1.00 44.03 115 ILE A O 1
ATOM 870 N N . ASN A 1 116 ? 6.386 -31.658 -7.303 1.00 37.94 116 ASN A N 1
ATOM 871 C CA . ASN A 1 116 ? 6.134 -33.086 -7.141 1.00 37.94 116 ASN A CA 1
ATOM 872 C C . ASN A 1 116 ? 7.018 -33.700 -6.040 1.00 37.94 116 ASN A C 1
ATOM 874 O O . ASN A 1 116 ? 8.214 -33.924 -6.226 1.00 37.94 116 ASN A O 1
ATOM 878 N N . ARG A 1 117 ? 6.388 -34.079 -4.919 1.00 39.44 117 ARG A N 1
ATOM 879 C CA . ARG A 1 117 ? 6.831 -35.201 -4.081 1.00 39.44 117 ARG A CA 1
ATOM 880 C C . ARG A 1 117 ? 6.652 -36.495 -4.876 1.00 39.44 117 ARG A C 1
ATOM 882 O O . ARG A 1 117 ? 5.568 -37.068 -4.894 1.00 39.44 117 ARG A O 1
ATOM 889 N N . CYS A 1 118 ? 7.727 -37.001 -5.461 1.00 29.19 118 CYS A N 1
ATOM 890 C CA . CYS A 1 118 ? 7.846 -38.420 -5.782 1.00 29.19 118 CYS A CA 1
ATOM 891 C C . CYS A 1 118 ? 8.863 -39.023 -4.815 1.00 29.19 118 CYS A C 1
ATOM 893 O O . CYS A 1 118 ? 10.007 -38.601 -4.823 1.00 29.19 118 CYS A O 1
ATOM 895 N N . TYR A 1 119 ? 8.428 -39.932 -3.940 1.00 35.75 119 TYR A N 1
ATOM 896 C CA . TYR A 1 119 ? 8.948 -41.301 -3.818 1.00 35.75 119 TYR A CA 1
ATOM 897 C C . TYR A 1 119 ? 8.124 -42.045 -2.762 1.00 35.75 119 TYR A C 1
ATOM 899 O O . TYR A 1 119 ? 8.132 -41.746 -1.570 1.00 35.75 119 TYR A O 1
ATOM 907 N N . MET A 1 120 ? 7.378 -43.026 -3.255 1.00 32.53 120 MET A N 1
ATOM 908 C CA . MET A 1 120 ? 6.634 -44.018 -2.501 1.00 32.53 120 MET A CA 1
ATOM 909 C C . MET A 1 120 ? 7.589 -45.165 -2.147 1.00 32.53 120 MET A C 1
ATOM 911 O O . MET A 1 120 ? 7.920 -45.939 -3.036 1.00 32.53 120 MET A O 1
ATOM 915 N N . VAL A 1 121 ? 8.007 -45.311 -0.880 1.00 30.98 121 VAL A N 1
ATOM 916 C CA . VAL A 1 121 ? 8.535 -46.588 -0.349 1.00 30.98 121 VAL A CA 1
ATOM 917 C C . VAL A 1 121 ? 8.162 -46.769 1.137 1.00 30.98 121 VAL A C 1
ATOM 919 O O . VAL A 1 121 ? 8.587 -46.007 1.994 1.00 30.98 121 VAL A O 1
ATOM 922 N N . SER A 1 122 ? 7.387 -47.830 1.396 1.00 32.41 122 SER A N 1
ATOM 923 C CA . SER A 1 122 ? 7.266 -48.663 2.613 1.00 32.41 122 SER A CA 1
ATOM 924 C C . SER A 1 122 ? 6.978 -48.038 4.001 1.00 32.41 122 SER A C 1
ATOM 926 O O . SER A 1 122 ? 7.800 -47.383 4.636 1.00 32.41 122 SER A O 1
ATOM 928 N N . ARG A 1 123 ? 5.794 -48.379 4.535 1.00 38.00 123 ARG A N 1
ATOM 929 C CA . ARG A 1 123 ? 5.190 -47.956 5.815 1.00 38.00 123 ARG A CA 1
ATOM 930 C C . ARG A 1 123 ? 5.718 -48.679 7.074 1.00 38.00 123 ARG A C 1
ATOM 932 O O . ARG A 1 123 ? 4.913 -49.172 7.858 1.00 38.00 123 ARG A O 1
ATOM 939 N N . LEU A 1 124 ? 7.023 -48.727 7.340 1.00 31.44 124 LEU A N 1
ATOM 940 C CA . LEU A 1 124 ? 7.495 -49.218 8.658 1.00 31.44 124 LEU A CA 1
ATOM 941 C C . LEU A 1 124 ? 8.553 -48.350 9.357 1.00 31.44 124 LEU A C 1
ATOM 943 O O . LEU A 1 124 ? 8.932 -48.637 10.487 1.00 31.44 124 LEU A O 1
ATOM 947 N N . SER A 1 125 ? 8.953 -47.237 8.746 1.00 37.28 125 SER A N 1
ATOM 948 C CA . SER A 1 125 ? 9.981 -46.330 9.287 1.00 37.28 125 SER A CA 1
ATOM 949 C C . SER A 1 125 ? 9.401 -45.084 9.978 1.00 37.28 125 SER A C 1
ATOM 951 O O . SER A 1 125 ? 10.145 -44.276 10.530 1.00 37.28 125 SER A O 1
ATOM 953 N N . LEU A 1 126 ? 8.073 -44.901 9.944 1.00 34.41 126 LEU A N 1
ATOM 954 C CA . LEU A 1 126 ? 7.428 -43.622 10.273 1.00 34.41 126 LEU A CA 1
ATOM 955 C C . LEU A 1 126 ? 7.488 -43.228 11.756 1.00 34.41 126 LEU A C 1
ATOM 957 O O . LEU A 1 126 ? 7.441 -42.040 12.050 1.00 34.41 126 LEU A O 1
ATOM 961 N N . LEU A 1 127 ? 7.618 -44.165 12.697 1.00 36.78 127 LEU A N 1
ATOM 962 C CA . LEU A 1 127 ? 7.626 -43.812 14.124 1.00 36.78 127 LEU A CA 1
ATOM 963 C C . LEU A 1 127 ? 8.992 -43.304 14.611 1.00 36.78 127 LEU A C 1
ATOM 965 O O . LEU A 1 127 ? 9.037 -42.393 15.432 1.00 36.78 127 LEU A O 1
ATOM 969 N N . LEU A 1 128 ? 10.101 -43.806 14.055 1.00 33.91 128 LEU A N 1
ATOM 970 C CA . LEU A 1 128 ? 11.443 -43.331 14.423 1.00 33.91 128 LEU A CA 1
ATOM 971 C C . LEU A 1 128 ? 11.787 -41.997 13.741 1.00 33.91 128 LEU A C 1
ATOM 973 O O . LEU A 1 128 ? 12.428 -41.131 14.331 1.00 33.91 128 LEU A O 1
ATOM 977 N N . VAL A 1 129 ? 11.314 -41.815 12.505 1.00 37.75 129 VAL A N 1
ATOM 978 C CA . VAL A 1 129 ? 11.556 -40.606 11.705 1.00 37.75 129 VAL A CA 1
ATOM 979 C C . VAL A 1 129 ? 10.715 -39.428 12.208 1.00 37.75 129 VAL A C 1
ATOM 981 O O . VAL A 1 129 ? 11.202 -38.304 12.197 1.00 37.75 129 VAL A O 1
ATOM 984 N N . SER A 1 130 ? 9.514 -39.669 12.752 1.00 39.31 130 SER A N 1
ATOM 985 C CA . SER A 1 130 ? 8.709 -38.615 13.395 1.00 39.31 130 SER A CA 1
ATOM 986 C C . SER A 1 130 ? 9.399 -38.035 14.631 1.00 39.31 130 SER A C 1
ATOM 988 O O . SER A 1 130 ? 9.372 -36.830 14.823 1.00 39.31 130 SER A O 1
ATOM 990 N N . TYR A 1 131 ? 10.063 -38.863 15.446 1.00 36.62 131 TYR A N 1
ATOM 991 C CA . TYR A 1 131 ? 10.756 -38.392 16.651 1.00 36.62 131 TYR A CA 1
ATOM 992 C C . TYR A 1 131 ? 12.055 -37.631 16.328 1.00 36.62 131 TYR A C 1
ATOM 994 O O . TYR A 1 131 ? 12.388 -36.658 17.002 1.00 36.62 131 TYR A O 1
ATOM 1002 N N . LEU A 1 132 ? 12.759 -38.029 15.262 1.00 34.53 132 LEU A N 1
ATOM 1003 C CA . LEU A 1 132 ? 13.975 -37.349 14.802 1.00 34.53 132 LEU A CA 1
ATOM 1004 C C . LEU A 1 132 ? 13.683 -36.061 14.008 1.00 34.53 132 LEU A C 1
ATOM 1006 O O . LEU A 1 132 ? 14.426 -35.093 14.156 1.00 34.53 132 LEU A O 1
ATOM 1010 N N . LEU A 1 133 ? 12.581 -35.982 13.246 1.00 33.81 133 LEU A N 1
ATOM 1011 C CA . LEU A 1 133 ? 12.199 -34.743 12.549 1.00 33.81 133 LEU A CA 1
ATOM 1012 C C . LEU A 1 133 ? 11.705 -33.646 13.497 1.00 33.81 133 LEU A C 1
ATOM 1014 O O . LEU A 1 133 ? 11.977 -32.476 13.234 1.00 33.81 133 LEU A O 1
ATOM 1018 N N . THR A 1 134 ? 11.064 -33.981 14.621 1.00 34.72 134 THR A N 1
ATOM 1019 C CA . THR A 1 134 ? 10.678 -32.955 15.608 1.00 34.72 134 THR A CA 1
ATOM 1020 C C . THR A 1 134 ? 11.897 -32.327 16.294 1.00 34.72 134 THR A C 1
ATOM 1022 O O . THR A 1 134 ? 11.815 -31.186 16.735 1.00 34.72 134 THR A O 1
ATOM 1025 N N . GLN A 1 135 ? 13.049 -33.011 16.334 1.00 33.56 135 GLN A N 1
ATOM 1026 C CA . GLN A 1 135 ? 14.299 -32.421 16.836 1.00 33.56 135 GLN A CA 1
ATOM 1027 C C . GLN A 1 135 ? 15.110 -31.662 15.770 1.00 33.56 135 GLN A C 1
ATOM 1029 O O . GLN A 1 135 ? 15.938 -30.828 16.127 1.00 33.56 135 GLN A O 1
ATOM 1034 N N . GLN A 1 136 ? 14.864 -31.884 14.473 1.00 29.38 136 GLN A N 1
ATOM 1035 C CA . GLN A 1 136 ? 15.608 -31.229 13.383 1.00 29.38 136 GLN A CA 1
ATOM 1036 C C . GLN A 1 136 ? 14.924 -29.996 12.771 1.00 29.38 136 GLN A C 1
ATOM 1038 O O . GLN A 1 136 ? 15.584 -29.232 12.070 1.00 29.38 136 GLN A O 1
ATOM 1043 N N . ILE A 1 137 ? 13.646 -29.735 13.070 1.00 33.97 137 ILE A N 1
ATOM 1044 C CA . ILE A 1 137 ? 12.940 -28.518 12.610 1.00 33.97 137 ILE A CA 1
ATOM 1045 C C . ILE A 1 137 ? 13.361 -27.256 13.405 1.00 33.97 137 ILE A C 1
ATOM 1047 O O . ILE A 1 137 ? 12.965 -26.145 13.076 1.00 33.97 137 ILE A O 1
ATOM 1051 N N . SER A 1 138 ? 14.245 -27.376 14.401 1.00 37.66 138 SER A N 1
ATOM 1052 C CA . SER A 1 138 ? 14.724 -26.231 15.191 1.00 37.66 138 SER A CA 1
ATOM 1053 C C . SER A 1 138 ? 15.849 -25.401 14.541 1.00 37.66 138 SER A C 1
ATOM 1055 O O . SER A 1 138 ? 16.301 -24.443 15.167 1.00 37.66 138 SER A O 1
ATOM 1057 N N . ALA A 1 139 ? 16.359 -25.723 13.346 1.00 35.84 139 ALA A N 1
ATOM 1058 C CA . ALA A 1 139 ? 17.559 -25.030 12.849 1.00 35.84 139 ALA A CA 1
ATOM 1059 C C . ALA A 1 139 ? 17.727 -24.979 11.320 1.00 35.84 139 ALA A C 1
ATOM 1061 O O . ALA A 1 139 ? 18.852 -25.053 10.828 1.00 35.84 139 ALA A O 1
ATOM 1062 N N . GLN A 1 140 ? 16.650 -24.837 10.541 1.00 28.47 140 GLN A N 1
ATOM 1063 C CA . GLN A 1 140 ? 16.815 -24.440 9.138 1.00 28.47 140 GLN A CA 1
ATOM 1064 C C . GLN A 1 140 ? 16.822 -22.912 9.040 1.00 28.47 140 GLN A C 1
ATOM 1066 O O . GLN A 1 140 ? 15.802 -22.261 9.247 1.00 28.47 140 GLN A O 1
ATOM 1071 N N . SER A 1 141 ? 17.995 -22.341 8.753 1.00 34.25 141 SER A N 1
ATOM 1072 C CA . SER A 1 141 ? 18.171 -20.914 8.476 1.00 34.25 141 SER A CA 1
ATOM 1073 C C . SER A 1 141 ? 17.353 -20.531 7.241 1.00 34.25 141 SER A C 1
ATOM 1075 O O . SER A 1 141 ? 17.746 -20.822 6.110 1.00 34.25 141 SER A O 1
ATOM 1077 N N . VAL A 1 142 ? 16.194 -19.915 7.468 1.00 35.78 142 VAL A N 1
ATOM 1078 C CA . VAL A 1 142 ? 15.332 -19.369 6.417 1.00 35.78 142 VAL A CA 1
ATOM 1079 C C . VAL A 1 142 ? 16.087 -18.211 5.751 1.00 35.78 142 VAL A C 1
ATOM 1081 O O . VAL A 1 142 ? 16.534 -17.314 6.470 1.00 35.78 142 VAL A O 1
ATOM 1084 N N . PRO A 1 143 ? 16.267 -18.197 4.416 1.00 32.69 143 PRO A N 1
ATOM 1085 C CA . PRO A 1 143 ? 16.920 -17.084 3.737 1.00 32.69 143 PRO A CA 1
ATOM 1086 C C . PRO A 1 143 ? 16.181 -15.781 4.047 1.00 32.69 143 PRO A C 1
ATOM 1088 O O . PRO A 1 143 ? 14.964 -15.681 3.889 1.00 32.69 143 PRO A O 1
ATOM 1091 N N . VAL A 1 144 ? 16.928 -14.792 4.532 1.00 43.53 144 VAL A N 1
ATOM 1092 C CA . VAL A 1 144 ? 16.383 -13.515 5.009 1.00 43.53 144 VAL A CA 1
ATOM 1093 C C . VAL A 1 144 ? 16.021 -12.575 3.852 1.00 43.53 144 VAL A C 1
ATOM 1095 O O . VAL A 1 144 ? 15.158 -11.716 4.008 1.00 43.53 144 VAL A O 1
ATOM 1098 N N . ARG A 1 145 ? 16.623 -12.751 2.670 1.00 38.88 145 ARG A N 1
ATOM 1099 C CA . ARG A 1 145 ? 16.236 -12.020 1.459 1.00 38.88 145 ARG A CA 1
ATOM 1100 C C . ARG A 1 145 ? 15.163 -12.795 0.699 1.00 38.88 145 ARG A C 1
ATOM 1102 O O . ARG A 1 145 ? 15.400 -13.913 0.264 1.00 38.88 145 ARG A O 1
ATOM 1109 N N . ASN A 1 146 ? 13.992 -12.179 0.559 1.00 40.72 146 ASN A N 1
ATOM 1110 C CA . ASN A 1 146 ? 12.850 -12.717 -0.176 1.00 40.72 146 ASN A CA 1
ATOM 1111 C C . ASN A 1 146 ? 13.070 -12.588 -1.692 1.00 40.72 146 ASN A C 1
ATOM 1113 O O . ASN A 1 146 ? 12.854 -11.525 -2.272 1.00 40.72 146 ASN A O 1
ATOM 1117 N N . ASP A 1 147 ? 13.465 -13.681 -2.327 1.00 36.91 147 ASP A N 1
ATOM 1118 C CA . ASP A 1 147 ? 13.544 -13.856 -3.779 1.00 36.91 147 ASP A CA 1
ATOM 1119 C C . ASP A 1 147 ? 12.226 -14.373 -4.398 1.00 36.91 147 ASP A C 1
ATOM 1121 O O . ASP A 1 147 ? 12.091 -14.387 -5.619 1.00 36.91 147 ASP A O 1
ATOM 1125 N N . VAL A 1 148 ? 11.225 -14.732 -3.576 1.00 38.06 148 VAL A N 1
ATOM 1126 C CA . VAL A 1 148 ? 9.930 -15.286 -4.018 1.00 38.06 148 VAL A CA 1
ATOM 1127 C C . VAL A 1 148 ? 8.742 -14.615 -3.291 1.00 38.06 148 VAL A C 1
ATOM 1129 O O . VAL A 1 148 ? 8.780 -14.494 -2.060 1.00 38.06 148 VAL A O 1
ATOM 1132 N N . PRO A 1 149 ? 7.666 -14.193 -3.997 1.00 40.59 149 PRO A N 1
ATOM 1133 C CA . PRO A 1 149 ? 6.399 -13.802 -3.373 1.00 40.59 149 PRO A CA 1
ATOM 1134 C C . PRO A 1 149 ? 5.823 -14.959 -2.548 1.00 40.59 149 PRO A C 1
ATOM 1136 O O . PRO A 1 149 ? 5.602 -16.052 -3.069 1.00 40.59 149 PRO A O 1
ATOM 1139 N N . ARG A 1 150 ? 5.565 -14.734 -1.256 1.00 47.53 150 ARG A N 1
ATOM 1140 C CA . ARG A 1 150 ? 4.987 -15.762 -0.381 1.00 47.53 150 ARG A CA 1
ATOM 1141 C C . ARG A 1 150 ? 3.472 -15.598 -0.332 1.00 47.53 150 ARG A C 1
ATOM 1143 O O . ARG A 1 150 ? 2.969 -14.657 0.272 1.00 47.53 150 ARG A O 1
ATOM 1150 N N . ILE A 1 151 ? 2.756 -16.519 -0.970 1.00 41.31 151 ILE A N 1
ATOM 1151 C CA . ILE A 1 151 ? 1.291 -16.589 -0.921 1.00 41.31 151 ILE A CA 1
ATOM 1152 C C . ILE A 1 151 ? 0.875 -17.070 0.482 1.00 41.31 151 ILE A C 1
ATOM 1154 O O . ILE A 1 151 ? 1.414 -18.061 0.972 1.00 41.31 151 ILE A O 1
ATOM 1158 N N . GLY A 1 152 ? -0.072 -16.378 1.128 1.00 48.66 152 GLY A N 1
ATOM 1159 C CA . GLY A 1 152 ? -0.700 -16.832 2.381 1.00 48.66 152 GLY A CA 1
ATOM 1160 C C . GLY A 1 152 ? -0.138 -16.242 3.685 1.00 48.66 152 GLY A C 1
ATOM 1161 O O . GLY A 1 152 ? 0.429 -16.961 4.502 1.00 48.66 152 GLY A O 1
ATOM 1162 N N . GLN A 1 153 ? -0.370 -14.946 3.926 1.00 54.53 153 GLN A N 1
ATOM 1163 C CA . GLN A 1 153 ? -0.283 -14.298 5.253 1.00 54.53 153 GLN A CA 1
ATOM 1164 C C . GLN A 1 153 ? 1.088 -14.289 5.969 1.00 54.53 153 GLN A C 1
ATOM 1166 O O . GLN A 1 153 ? 1.149 -14.067 7.178 1.00 54.53 153 GLN A O 1
ATOM 1171 N N . GLN A 1 154 ? 2.211 -14.491 5.274 1.00 61.06 154 GLN A N 1
ATOM 1172 C CA . GLN A 1 154 ? 3.528 -14.380 5.926 1.00 61.06 154 GLN A CA 1
ATOM 1173 C C . GLN A 1 154 ? 4.047 -12.945 6.018 1.00 61.06 154 GLN A C 1
ATOM 1175 O O . GLN A 1 154 ? 4.788 -12.635 6.952 1.00 61.06 154 GLN A O 1
ATOM 1180 N N . GLU A 1 155 ? 3.626 -12.071 5.105 1.00 76.75 155 GLU A N 1
ATOM 1181 C CA . GLU A 1 155 ? 4.058 -10.680 5.115 1.00 76.75 155 GLU A CA 1
ATOM 1182 C C . GLU A 1 155 ? 3.494 -9.919 6.313 1.00 76.75 155 GLU A C 1
ATOM 1184 O O . GLU A 1 155 ? 2.378 -10.158 6.785 1.00 76.75 155 GLU A O 1
ATOM 1189 N N . ILE A 1 156 ? 4.302 -8.987 6.799 1.00 86.06 156 ILE A N 1
ATOM 1190 C CA . ILE A 1 156 ? 3.934 -8.069 7.867 1.00 86.06 156 ILE A CA 1
ATOM 1191 C C . ILE A 1 156 ? 4.191 -6.638 7.412 1.00 86.06 156 ILE A C 1
ATOM 1193 O O . ILE A 1 156 ? 5.091 -6.371 6.611 1.00 86.06 156 ILE A O 1
ATOM 1197 N N . ILE A 1 157 ? 3.436 -5.706 7.970 1.00 91.31 157 ILE A N 1
ATOM 1198 C CA . ILE A 1 157 ? 3.658 -4.275 7.815 1.00 91.31 157 ILE A CA 1
ATOM 1199 C C . ILE A 1 157 ? 4.134 -3.730 9.146 1.00 91.31 157 ILE A C 1
ATOM 1201 O O . ILE A 1 157 ? 3.476 -3.904 10.162 1.00 91.31 157 ILE A O 1
ATOM 1205 N N . MET A 1 158 ? 5.275 -3.057 9.136 1.00 93.25 158 MET A N 1
ATOM 1206 C CA . MET A 1 158 ? 5.693 -2.195 10.226 1.00 93.25 158 MET A CA 1
ATOM 1207 C C . MET A 1 158 ? 5.113 -0.807 9.974 1.00 93.25 158 MET A C 1
ATOM 1209 O O . MET A 1 158 ? 5.610 -0.080 9.108 1.00 93.25 158 MET A O 1
ATOM 1213 N N . MET A 1 159 ? 4.075 -0.461 10.729 1.00 96.06 159 MET A N 1
ATOM 1214 C CA . MET A 1 159 ? 3.545 0.894 10.814 1.00 96.06 159 MET A CA 1
ATOM 1215 C C . MET A 1 159 ? 4.289 1.629 11.927 1.00 96.06 159 MET A C 1
ATOM 1217 O O . MET A 1 159 ? 4.284 1.177 13.071 1.00 96.06 159 MET A O 1
ATOM 1221 N N . ARG A 1 160 ? 4.980 2.724 11.615 1.00 94.19 160 ARG A N 1
ATOM 1222 C CA . ARG A 1 160 ? 5.828 3.434 12.578 1.00 94.19 160 ARG A CA 1
ATOM 1223 C C . ARG A 1 160 ? 5.553 4.923 12.564 1.00 94.19 160 ARG A C 1
ATOM 1225 O O . ARG A 1 160 ? 5.623 5.548 11.514 1.00 94.19 160 ARG A O 1
ATOM 1232 N N . HIS A 1 161 ? 5.342 5.458 13.754 1.00 96.06 161 HIS A N 1
ATOM 1233 C CA . HIS A 1 161 ? 5.086 6.867 13.982 1.00 96.06 161 HIS A CA 1
ATOM 1234 C C . HIS A 1 161 ? 6.373 7.672 14.229 1.00 96.06 161 HIS A C 1
ATOM 1236 O O . HIS A 1 161 ? 7.352 7.121 14.750 1.00 96.06 161 HIS A O 1
ATOM 1242 N N . ALA A 1 162 ? 6.354 8.976 13.959 1.00 95.38 162 ALA A N 1
ATOM 1243 C CA . ALA A 1 162 ? 7.331 9.950 14.438 1.00 95.38 162 ALA A CA 1
ATOM 1244 C C . ALA A 1 162 ? 6.667 11.311 14.709 1.00 95.38 162 ALA A C 1
ATOM 1246 O O . ALA A 1 162 ? 5.871 11.761 13.899 1.00 95.38 162 ALA A O 1
ATOM 1247 N N . TYR A 1 163 ? 7.041 11.952 15.818 1.00 96.56 163 TYR A N 1
ATOM 1248 C CA . TYR A 1 163 ? 6.801 13.381 16.041 1.00 96.56 163 TYR A CA 1
ATOM 1249 C C . TYR A 1 163 ? 7.946 14.171 15.422 1.00 96.56 163 TYR A C 1
ATOM 1251 O O . TYR A 1 163 ? 9.110 13.784 15.608 1.00 96.56 163 TYR A O 1
ATOM 1259 N N . LEU A 1 164 ? 7.628 15.263 14.741 1.00 96.19 164 LEU A N 1
ATOM 1260 C CA . LEU A 1 164 ? 8.569 16.121 14.040 1.00 96.19 164 LEU A CA 1
ATOM 1261 C C . LEU A 1 164 ? 8.437 17.583 14.490 1.00 96.19 164 LEU A C 1
ATOM 1263 O O . LEU A 1 164 ? 7.439 17.978 15.090 1.00 96.19 164 LEU A O 1
ATOM 1267 N N . ASP A 1 165 ? 9.463 18.382 14.205 1.00 95.31 165 ASP A N 1
ATOM 1268 C CA . ASP A 1 165 ? 9.368 19.843 14.272 1.00 95.31 165 ASP A CA 1
ATOM 1269 C C . ASP A 1 165 ? 8.260 20.354 13.337 1.00 95.31 165 ASP A C 1
ATOM 1271 O O . ASP A 1 165 ? 8.053 19.781 12.271 1.00 95.31 165 ASP A O 1
ATOM 1275 N N . GLU A 1 166 ? 7.580 21.436 13.726 1.00 93.31 166 GLU A N 1
ATOM 1276 C CA . GLU A 1 166 ? 6.569 22.113 12.898 1.00 93.31 166 GLU A CA 1
ATOM 1277 C C . GLU A 1 166 ? 7.141 22.499 11.521 1.00 93.31 166 GLU A C 1
ATOM 1279 O O . GLU A 1 166 ? 8.173 23.177 11.432 1.00 93.31 166 GLU A O 1
ATOM 1284 N N . GLY A 1 167 ? 6.480 22.063 10.445 1.00 90.94 167 GLY A N 1
ATOM 1285 C CA . GLY A 1 167 ? 6.940 22.221 9.059 1.00 90.94 167 GLY A CA 1
ATOM 1286 C C . GLY A 1 167 ? 8.158 21.359 8.687 1.00 90.94 167 GLY A C 1
ATOM 1287 O O . GLY A 1 167 ? 8.788 21.578 7.647 1.00 90.94 167 GLY A O 1
ATOM 1288 N N . GLY A 1 168 ? 8.535 20.405 9.538 1.00 93.19 168 GLY A N 1
ATOM 1289 C CA . GLY A 1 168 ? 9.660 19.494 9.350 1.00 93.19 168 GLY A CA 1
ATOM 1290 C C . GLY A 1 168 ? 9.343 18.292 8.458 1.00 93.19 168 GLY A C 1
ATOM 1291 O O . GLY A 1 168 ? 10.281 17.609 8.017 1.00 93.19 168 GLY A O 1
ATOM 1292 N N . TYR A 1 169 ? 8.064 18.024 8.171 1.00 93.25 169 TYR A N 1
ATOM 1293 C CA . TYR A 1 169 ? 7.641 16.852 7.403 1.00 93.25 169 TYR A CA 1
ATOM 1294 C C . TYR A 1 169 ? 8.270 16.771 6.004 1.00 93.25 169 TYR A C 1
ATOM 1296 O O . TYR A 1 169 ? 8.842 15.735 5.657 1.00 93.25 169 TYR A O 1
ATOM 1304 N N . ASP A 1 170 ? 8.251 17.849 5.215 1.00 91.25 170 ASP A N 1
ATOM 1305 C CA . ASP A 1 170 ? 8.791 17.839 3.844 1.00 91.25 170 ASP A CA 1
ATOM 1306 C C . ASP A 1 170 ? 10.279 17.460 3.818 1.00 91.25 170 ASP A C 1
ATOM 1308 O O . ASP A 1 170 ? 10.717 16.618 3.025 1.00 91.25 170 ASP A O 1
ATOM 1312 N N . TYR A 1 171 ? 11.061 18.024 4.744 1.00 93.94 171 TYR A N 1
ATOM 1313 C CA . TYR A 1 171 ? 12.470 17.677 4.904 1.00 93.94 171 TYR A CA 1
ATOM 1314 C C . TYR A 1 171 ? 12.631 16.210 5.315 1.00 93.94 171 TYR A C 1
ATOM 1316 O O . TYR A 1 171 ? 13.422 15.471 4.720 1.00 93.94 171 TYR A O 1
ATOM 1324 N N . TRP A 1 172 ? 11.862 15.753 6.306 1.00 93.44 172 TRP A N 1
ATOM 1325 C CA . TRP A 1 172 ? 11.864 14.359 6.747 1.00 93.44 172 TRP A CA 1
ATOM 1326 C C . TRP A 1 172 ? 11.538 13.381 5.611 1.00 93.44 172 TRP A C 1
ATOM 1328 O O . TRP A 1 172 ? 12.213 12.349 5.471 1.00 93.44 172 TRP A O 1
ATOM 1338 N N . TYR A 1 173 ? 10.532 13.701 4.798 1.00 91.31 173 TYR A N 1
ATOM 1339 C CA . TYR A 1 173 ? 10.110 12.924 3.640 1.00 91.31 173 TYR A CA 1
ATOM 1340 C C . TYR A 1 173 ? 11.209 12.887 2.571 1.00 91.31 173 TYR A C 1
ATOM 1342 O O . TYR A 1 173 ? 11.541 11.809 2.068 1.00 91.31 173 TYR A O 1
ATOM 1350 N N . GLU A 1 174 ? 11.838 14.022 2.254 1.00 90.38 174 GLU A N 1
ATOM 1351 C CA . GLU A 1 174 ? 12.944 14.091 1.291 1.00 90.38 174 GLU A CA 1
ATOM 1352 C C . GLU A 1 174 ? 14.113 13.198 1.726 1.00 90.38 174 GLU A C 1
ATOM 1354 O O . GLU A 1 174 ? 14.590 12.366 0.949 1.00 90.38 174 GLU A O 1
ATOM 1359 N N . GLN A 1 175 ? 14.541 13.291 2.990 1.00 93.12 175 GLN A N 1
ATOM 1360 C CA . GLN A 1 175 ? 15.613 12.434 3.510 1.00 93.12 175 GLN A CA 1
ATOM 1361 C C . GLN A 1 175 ? 15.205 10.955 3.516 1.00 93.12 175 GLN A C 1
ATOM 1363 O O . GLN A 1 175 ? 16.024 10.063 3.278 1.00 93.12 175 GLN A O 1
ATOM 1368 N N . SER A 1 176 ? 13.933 10.673 3.788 1.00 90.94 176 SER A N 1
ATOM 1369 C CA . SER A 1 176 ? 13.404 9.314 3.788 1.00 90.94 176 SER A CA 1
ATOM 1370 C C . SER A 1 176 ? 13.423 8.704 2.386 1.00 90.94 176 SER A C 1
ATOM 1372 O O . SER A 1 176 ? 14.018 7.642 2.203 1.00 90.94 176 SER A O 1
ATOM 1374 N N . SER A 1 177 ? 12.853 9.397 1.405 1.00 87.31 177 SER A N 1
ATOM 1375 C CA . SER A 1 177 ? 12.696 8.918 0.029 1.00 87.31 177 SER A CA 1
ATOM 1376 C C . SER A 1 177 ? 14.003 8.842 -0.753 1.00 87.31 177 SER A C 1
ATOM 1378 O O . SER A 1 177 ? 14.234 7.863 -1.460 1.00 87.31 177 SER A O 1
ATOM 1380 N N . THR A 1 178 ? 14.893 9.822 -0.593 1.00 85.44 178 THR A N 1
ATOM 1381 C CA . THR A 1 178 ? 16.132 9.896 -1.388 1.00 85.44 178 THR A CA 1
ATOM 1382 C C . THR A 1 178 ? 17.282 9.077 -0.809 1.00 85.44 178 THR A C 1
ATOM 1384 O O . THR A 1 178 ? 18.154 8.637 -1.557 1.00 85.44 178 THR A O 1
ATOM 1387 N N . LYS A 1 179 ? 17.301 8.850 0.512 1.00 86.19 179 LYS A N 1
ATOM 1388 C CA . LYS A 1 179 ? 18.448 8.234 1.200 1.00 86.19 179 LYS A CA 1
ATOM 1389 C C . LYS A 1 179 ? 18.107 6.952 1.952 1.00 86.19 179 LYS A C 1
ATOM 1391 O O . LYS A 1 179 ? 18.827 5.963 1.843 1.00 86.19 179 LYS A O 1
ATOM 1396 N N . VAL A 1 180 ? 17.013 6.939 2.717 1.00 89.44 180 VAL A N 1
ATOM 1397 C CA . VAL A 1 180 ? 16.689 5.807 3.608 1.00 89.44 180 VAL A CA 1
ATOM 1398 C C . VAL A 1 180 ? 15.979 4.674 2.866 1.00 89.44 180 VAL A C 1
ATOM 1400 O O . VAL A 1 180 ? 16.308 3.503 3.052 1.00 89.44 180 VAL A O 1
ATOM 1403 N N . TRP A 1 181 ? 14.988 4.984 2.033 1.00 86.56 181 TRP A N 1
ATOM 1404 C CA . TRP A 1 181 ? 14.171 3.964 1.370 1.00 86.56 181 TRP A CA 1
ATOM 1405 C C . TRP A 1 181 ? 14.940 3.101 0.369 1.00 86.56 181 TRP A C 1
ATOM 1407 O O . TRP A 1 181 ? 14.761 1.884 0.435 1.00 86.56 181 TRP A O 1
ATOM 1417 N N . PRO A 1 182 ? 15.858 3.639 -0.460 1.00 83.44 182 PRO A N 1
ATOM 1418 C CA . PRO A 1 182 ? 16.678 2.811 -1.347 1.00 83.44 182 PRO A CA 1
ATOM 1419 C C . PRO A 1 182 ? 17.456 1.717 -0.597 1.00 83.44 182 PRO A C 1
ATOM 1421 O O . PRO A 1 182 ? 17.577 0.581 -1.062 1.00 83.44 182 PRO A O 1
ATOM 1424 N N . TRP A 1 183 ? 17.933 2.025 0.612 1.00 81.81 183 TRP A N 1
ATOM 1425 C CA . TRP A 1 183 ? 18.585 1.047 1.480 1.00 81.81 183 TRP A CA 1
ATOM 1426 C C . TRP A 1 183 ? 17.614 -0.008 2.020 1.00 81.81 183 TRP A C 1
ATOM 1428 O O . TRP A 1 183 ? 17.905 -1.203 1.975 1.00 81.81 183 TRP A O 1
ATOM 1438 N N . PHE A 1 184 ? 16.433 0.403 2.486 1.00 80.44 184 PHE A N 1
ATOM 1439 C CA . PHE A 1 184 ? 15.392 -0.523 2.951 1.00 80.44 184 PHE A CA 1
ATOM 1440 C C . PHE A 1 184 ? 14.939 -1.469 1.830 1.00 80.44 184 PHE A C 1
ATOM 1442 O O . PHE A 1 184 ? 14.752 -2.666 2.060 1.00 80.44 184 PHE A O 1
ATOM 1449 N N . GLU A 1 185 ? 14.838 -0.965 0.603 1.00 78.06 185 GLU A N 1
ATOM 1450 C CA . GLU A 1 185 ? 14.514 -1.771 -0.572 1.00 78.06 185 GLU A CA 1
ATOM 1451 C C . GLU A 1 185 ? 15.601 -2.786 -0.903 1.00 78.06 185 GLU A C 1
ATOM 1453 O O . GLU A 1 185 ? 15.284 -3.955 -1.163 1.00 78.06 185 GLU A O 1
ATOM 1458 N N . ARG A 1 186 ? 16.874 -2.383 -0.789 1.00 72.38 186 ARG A N 1
ATOM 1459 C CA . ARG A 1 186 ? 18.030 -3.284 -0.900 1.00 72.38 186 ARG A CA 1
ATOM 1460 C C . ARG A 1 186 ? 18.032 -4.354 0.193 1.00 72.38 186 ARG A C 1
ATOM 1462 O O . ARG A 1 186 ? 18.504 -5.461 -0.058 1.00 72.38 186 ARG A O 1
ATOM 1469 N N . LEU A 1 187 ? 17.500 -4.076 1.381 1.00 70.19 187 LEU A N 1
ATOM 1470 C CA . LEU A 1 187 ? 17.332 -5.086 2.434 1.00 70.19 187 LEU A CA 1
ATOM 1471 C C . LEU A 1 187 ? 16.222 -6.099 2.123 1.00 70.19 187 LEU A C 1
ATOM 1473 O O . LEU A 1 187 ? 16.240 -7.187 2.683 1.00 70.19 187 LEU A O 1
ATOM 1477 N N . GLY A 1 188 ? 15.313 -5.777 1.199 1.00 69.94 188 GLY A N 1
ATOM 1478 C CA . GLY A 1 188 ? 14.149 -6.599 0.861 1.00 69.94 188 GLY A CA 1
ATOM 1479 C C . GLY A 1 188 ? 12.839 -6.090 1.466 1.00 69.94 188 GLY A C 1
ATOM 1480 O O . GLY A 1 188 ? 11.799 -6.716 1.266 1.00 69.94 188 GLY A O 1
ATOM 1481 N N . ALA A 1 189 ? 12.856 -4.969 2.195 1.00 78.25 189 ALA A N 1
ATOM 1482 C CA . ALA A 1 189 ? 11.643 -4.301 2.665 1.00 78.25 189 ALA A CA 1
ATOM 1483 C C . ALA A 1 189 ? 11.001 -3.483 1.532 1.00 78.25 189 ALA A C 1
ATOM 1485 O O . ALA A 1 189 ? 11.685 -3.060 0.602 1.00 78.25 189 ALA A O 1
ATOM 1486 N N . ARG A 1 190 ? 9.690 -3.241 1.574 1.00 78.81 190 ARG A N 1
ATOM 1487 C CA . ARG A 1 190 ? 8.996 -2.392 0.584 1.00 78.81 190 ARG A CA 1
ATOM 1488 C C . ARG A 1 190 ? 8.247 -1.286 1.295 1.00 78.81 190 ARG A C 1
ATOM 1490 O O . ARG A 1 190 ? 7.453 -1.562 2.187 1.00 78.81 190 ARG A O 1
ATOM 1497 N N . ILE A 1 191 ? 8.510 -0.042 0.930 1.00 81.81 191 ILE A N 1
ATOM 1498 C CA . ILE A 1 191 ? 7.841 1.101 1.547 1.00 81.81 191 ILE A CA 1
ATOM 1499 C C . ILE A 1 191 ? 6.503 1.297 0.836 1.00 81.81 191 ILE A C 1
ATOM 1501 O O . ILE A 1 191 ? 6.475 1.399 -0.382 1.00 81.81 191 ILE A O 1
ATOM 1505 N N . ILE A 1 192 ? 5.403 1.295 1.592 1.00 84.38 192 ILE A N 1
ATOM 1506 C CA . ILE A 1 192 ? 4.072 1.660 1.079 1.00 84.38 192 ILE A CA 1
ATOM 1507 C C . ILE A 1 192 ? 3.965 3.186 1.011 1.00 84.38 192 ILE A C 1
ATOM 1509 O O . ILE A 1 192 ? 3.413 3.738 0.066 1.00 84.38 192 ILE A O 1
ATOM 1513 N N . GLY A 1 193 ? 4.503 3.866 2.020 1.00 86.69 193 GLY A N 1
ATOM 1514 C CA . GLY A 1 193 ? 4.548 5.316 2.096 1.00 86.69 193 GLY A CA 1
ATOM 1515 C C . GLY A 1 193 ? 5.027 5.783 3.462 1.00 86.69 193 GLY A C 1
ATOM 1516 O O . GLY A 1 193 ? 5.173 4.993 4.402 1.00 86.69 193 GLY A O 1
ATOM 1517 N N . ASP A 1 194 ? 5.294 7.073 3.534 1.00 90.19 194 ASP A N 1
ATOM 1518 C CA . ASP A 1 194 ? 5.518 7.849 4.747 1.00 90.19 194 ASP A CA 1
ATOM 1519 C C . ASP A 1 194 ? 4.636 9.070 4.546 1.00 90.19 194 ASP A C 1
ATOM 1521 O O . ASP A 1 194 ? 4.740 9.713 3.499 1.00 90.19 194 ASP A O 1
ATOM 1525 N N . PHE A 1 195 ? 3.687 9.254 5.452 1.00 93.44 195 PHE A N 1
ATOM 1526 C CA . PHE A 1 195 ? 2.603 10.208 5.294 1.00 93.44 195 PHE A CA 1
ATOM 1527 C C . PHE A 1 195 ? 2.579 11.156 6.479 1.00 93.44 195 PHE A C 1
ATOM 1529 O O . PHE A 1 195 ? 2.807 10.723 7.607 1.00 93.44 195 PHE A O 1
ATOM 1536 N N . GLU A 1 196 ? 2.267 12.413 6.223 1.00 94.50 196 GLU A N 1
ATOM 1537 C CA . GLU A 1 196 ? 1.971 13.407 7.243 1.00 94.50 196 GLU A CA 1
ATOM 1538 C C . GLU A 1 196 ? 0.582 13.127 7.810 1.00 94.50 196 GLU A C 1
ATOM 1540 O O . GLU A 1 196 ? -0.342 12.877 7.037 1.00 94.50 196 GLU A O 1
ATOM 1545 N N . ILE A 1 197 ? 0.415 13.145 9.130 1.00 94.75 197 ILE A N 1
ATOM 1546 C CA . ILE A 1 197 ? -0.922 13.154 9.733 1.00 94.75 197 ILE A CA 1
ATOM 1547 C C . ILE A 1 197 ? -1.449 14.585 9.647 1.00 94.75 197 ILE A C 1
ATOM 1549 O O . ILE A 1 197 ? -0.779 15.522 10.068 1.00 94.75 197 ILE A O 1
ATOM 1553 N N . ILE A 1 198 ? -2.641 14.748 9.081 1.00 92.62 198 ILE A N 1
ATOM 1554 C CA . ILE A 1 198 ? -3.281 16.047 8.876 1.00 92.62 198 ILE A CA 1
ATOM 1555 C C . ILE A 1 198 ? -4.629 16.112 9.594 1.00 92.62 198 ILE A C 1
ATOM 1557 O O . ILE A 1 198 ? -5.305 15.102 9.786 1.00 92.62 198 ILE A O 1
ATOM 1561 N N . TYR A 1 199 ? -5.058 17.333 9.911 1.00 90.88 199 TYR A N 1
ATOM 1562 C CA . TYR A 1 199 ? -6.293 17.610 10.647 1.00 90.88 199 TYR A CA 1
ATOM 1563 C C . TYR A 1 199 ? -7.247 18.470 9.801 1.00 90.88 199 TYR A C 1
ATOM 1565 O O . TYR A 1 199 ? -7.411 19.661 10.059 1.00 90.88 199 TYR A O 1
ATOM 1573 N N . PRO A 1 200 ? -7.861 17.908 8.740 1.00 85.19 200 PRO A N 1
ATOM 1574 C CA . PRO A 1 200 ? -8.774 18.661 7.879 1.00 85.19 200 PRO A CA 1
ATOM 1575 C C . PRO A 1 200 ? -10.088 19.034 8.589 1.00 85.19 200 PRO A C 1
ATOM 1577 O O . PRO A 1 200 ? -10.742 20.002 8.203 1.00 85.19 200 PRO A O 1
ATOM 1580 N N . GLU A 1 201 ? -10.465 18.287 9.632 1.00 79.06 201 GLU A N 1
ATOM 1581 C CA . GLU A 1 201 ? -11.607 18.569 10.502 1.00 79.06 201 GLU A CA 1
ATOM 1582 C C . GLU A 1 201 ? -11.110 18.900 11.913 1.00 79.06 201 GLU A C 1
ATOM 1584 O O . GLU A 1 201 ? -10.848 18.001 12.704 1.00 79.06 201 GLU A O 1
ATOM 1589 N N . GLY A 1 202 ? -11.019 20.187 12.255 1.00 73.44 202 GLY A N 1
ATOM 1590 C CA . GLY A 1 202 ? -10.804 20.623 13.638 1.00 73.44 202 GLY A CA 1
ATOM 1591 C C . GLY A 1 202 ? -9.457 21.284 13.910 1.00 73.44 202 GLY A C 1
ATOM 1592 O O . GLY A 1 202 ? -8.789 21.781 13.007 1.00 73.44 202 GLY A O 1
ATOM 1593 N N . GLU A 1 203 ? -9.128 21.372 15.197 1.00 71.69 203 GLU A N 1
ATOM 1594 C CA . GLU A 1 203 ? -7.837 21.875 15.659 1.00 71.69 203 GLU A CA 1
ATOM 1595 C C . GLU A 1 203 ? -6.817 20.735 15.640 1.00 71.69 203 GLU A C 1
ATOM 1597 O O . GLU A 1 203 ? -7.155 19.591 15.937 1.00 71.69 203 GLU A O 1
ATOM 1602 N N . ASP A 1 204 ? -5.581 21.070 15.291 1.00 77.25 204 ASP A N 1
ATOM 1603 C CA . ASP A 1 204 ? -4.441 20.159 15.325 1.00 77.25 204 ASP A CA 1
ATOM 1604 C C . ASP A 1 204 ? -4.295 19.523 16.721 1.00 77.25 204 ASP A C 1
ATOM 1606 O O . ASP A 1 204 ? -4.203 20.235 17.728 1.00 77.25 204 ASP A O 1
ATOM 1610 N N . GLU A 1 205 ? -4.300 18.187 16.790 1.00 78.94 205 GLU A N 1
ATOM 1611 C CA . GLU A 1 205 ? -4.146 17.454 18.054 1.00 78.94 205 GLU A CA 1
ATOM 1612 C C . GLU A 1 205 ? -2.719 17.574 18.619 1.00 78.94 205 GLU A C 1
ATOM 1614 O O . GLU A 1 205 ? -2.506 17.380 19.823 1.00 78.94 205 GLU A O 1
ATOM 1619 N N . THR A 1 206 ? -1.750 17.957 17.783 1.00 77.94 206 THR A N 1
ATOM 1620 C CA . THR A 1 206 ? -0.333 18.110 18.130 1.00 77.94 206 THR A CA 1
ATOM 1621 C C . THR A 1 206 ? 0.188 19.502 17.780 1.00 77.94 206 THR A C 1
ATOM 1623 O O . THR A 1 206 ? 1.117 19.652 16.990 1.00 77.94 206 THR A O 1
ATOM 1626 N N . PRO A 1 207 ? -0.346 20.561 18.410 1.00 76.75 207 PRO A N 1
ATOM 1627 C CA . PRO A 1 207 ? -0.010 21.924 18.032 1.00 76.75 207 PRO A CA 1
ATOM 1628 C C . PRO A 1 207 ? 1.500 22.182 18.139 1.00 76.75 207 PRO A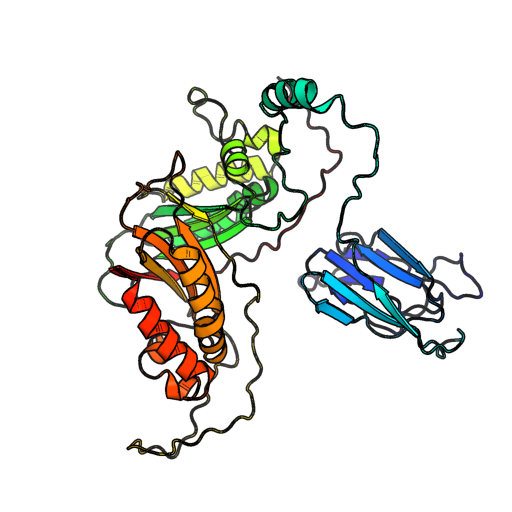 C 1
ATOM 1630 O O . PRO A 1 207 ? 2.100 21.989 19.205 1.00 76.75 207 PRO A O 1
ATOM 1633 N N . ARG A 1 208 ? 2.079 22.739 17.064 1.00 84.69 208 ARG A N 1
ATOM 1634 C CA . ARG A 1 208 ? 3.521 23.040 16.890 1.00 84.69 208 ARG A CA 1
ATOM 1635 C C . ARG A 1 208 ? 4.413 21.817 16.645 1.00 84.69 208 ARG A C 1
ATOM 1637 O O . ARG A 1 208 ? 5.620 21.876 16.905 1.00 84.69 208 ARG A O 1
ATOM 1644 N N . GLN A 1 209 ? 3.835 20.711 16.198 1.00 90.25 209 GLN A N 1
ATOM 1645 C CA . GLN A 1 209 ? 4.556 19.514 15.784 1.00 90.25 209 GLN A CA 1
ATOM 1646 C C . GLN A 1 209 ? 3.881 18.945 14.539 1.00 90.25 209 GLN A C 1
ATOM 1648 O O . GLN A 1 209 ? 2.658 18.902 14.482 1.00 90.25 209 GLN A O 1
ATOM 1653 N N . ASP A 1 210 ? 4.671 18.455 13.586 1.00 93.25 210 ASP A N 1
ATOM 1654 C CA . ASP A 1 210 ? 4.120 17.592 12.542 1.00 93.25 210 ASP A CA 1
ATOM 1655 C C . ASP A 1 210 ? 4.194 16.136 13.026 1.00 93.25 210 ASP A C 1
ATOM 1657 O O . ASP A 1 210 ? 5.067 15.752 13.816 1.00 93.25 210 ASP A O 1
ATOM 1661 N N . GLU A 1 211 ? 3.325 15.280 12.504 1.00 95.12 211 GLU A N 1
ATOM 1662 C CA . GLU A 1 211 ? 3.377 13.841 12.743 1.00 95.12 211 GLU A CA 1
ATOM 1663 C C . GLU A 1 211 ? 3.563 13.091 11.427 1.00 95.12 211 GLU A C 1
ATOM 1665 O O . GLU A 1 211 ? 2.956 13.415 10.411 1.00 95.12 211 GLU A O 1
ATOM 1670 N N . ALA A 1 212 ? 4.397 12.052 11.448 1.00 94.81 212 ALA A N 1
ATOM 1671 C CA . ALA A 1 212 ? 4.647 11.206 10.291 1.00 94.81 212 ALA A CA 1
ATOM 1672 C C . ALA A 1 212 ? 4.357 9.736 10.596 1.00 94.81 212 ALA A C 1
ATOM 1674 O O . ALA A 1 212 ? 4.772 9.194 11.629 1.00 94.81 212 ALA A O 1
ATOM 1675 N N . LEU A 1 213 ? 3.698 9.059 9.659 1.00 95.56 213 LEU A N 1
ATOM 1676 C CA . LEU A 1 213 ? 3.352 7.650 9.744 1.00 95.56 213 LEU A CA 1
ATOM 1677 C C . LEU A 1 213 ? 3.892 6.882 8.538 1.00 95.56 213 LEU A C 1
ATOM 1679 O O . LEU A 1 213 ? 3.425 7.011 7.407 1.00 95.56 213 LEU A O 1
ATOM 1683 N N . ARG A 1 214 ? 4.870 6.015 8.801 1.00 93.56 214 ARG A N 1
ATOM 1684 C CA . ARG A 1 214 ? 5.493 5.160 7.791 1.00 93.56 214 ARG A CA 1
ATOM 1685 C C . ARG A 1 214 ? 4.909 3.765 7.795 1.00 93.56 214 ARG A C 1
ATOM 1687 O O . ARG A 1 214 ? 4.871 3.117 8.836 1.00 93.56 214 ARG A O 1
ATOM 1694 N N . PHE A 1 215 ? 4.650 3.242 6.606 1.00 92.94 215 PHE A N 1
ATOM 1695 C CA . PHE A 1 215 ? 4.254 1.862 6.374 1.00 92.94 215 PHE A CA 1
ATOM 1696 C C . PHE A 1 215 ? 5.338 1.135 5.573 1.00 92.94 215 PHE A C 1
ATOM 1698 O O . PHE A 1 215 ? 5.606 1.463 4.416 1.00 92.94 215 PHE A O 1
ATOM 1705 N N . ALA A 1 216 ? 5.973 0.131 6.181 1.00 89.06 216 ALA A N 1
ATOM 1706 C CA . ALA A 1 216 ? 7.006 -0.681 5.539 1.00 89.06 216 ALA A CA 1
ATOM 1707 C C . ALA A 1 216 ? 6.653 -2.170 5.595 1.00 89.06 216 ALA A C 1
ATOM 1709 O O . ALA A 1 216 ? 6.516 -2.746 6.670 1.00 89.06 216 ALA A O 1
ATOM 1710 N N . ARG A 1 217 ? 6.543 -2.805 4.432 1.00 86.44 217 ARG A N 1
ATOM 1711 C CA . ARG A 1 217 ? 6.297 -4.238 4.269 1.00 86.44 217 ARG A CA 1
ATOM 1712 C C . ARG A 1 217 ? 7.581 -5.034 4.402 1.00 86.44 217 ARG A C 1
ATOM 1714 O O . ARG A 1 217 ? 8.608 -4.689 3.814 1.00 86.44 217 ARG A O 1
ATOM 1721 N N . TYR A 1 218 ? 7.482 -6.149 5.108 1.00 81.62 218 TYR A N 1
ATOM 1722 C CA . TYR A 1 218 ? 8.525 -7.150 5.237 1.00 81.62 218 TYR A CA 1
ATOM 1723 C C . TYR A 1 218 ? 7.945 -8.527 4.924 1.00 81.62 218 TYR A C 1
ATOM 1725 O O . TYR A 1 218 ? 6.815 -8.838 5.282 1.00 81.62 218 TYR A O 1
ATOM 1733 N N . ALA A 1 219 ? 8.774 -9.372 4.313 1.00 72.94 219 ALA A N 1
ATOM 1734 C CA . ALA A 1 219 ? 8.533 -10.796 4.090 1.00 72.94 219 ALA A CA 1
ATOM 1735 C C . ALA A 1 219 ? 7.913 -11.570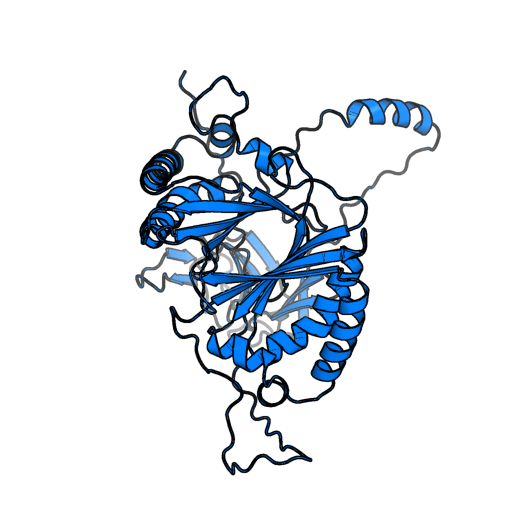 5.264 1.00 72.94 219 ALA A C 1
ATOM 1737 O O . ALA A 1 219 ? 7.181 -12.531 5.050 1.00 72.94 219 ALA A O 1
ATOM 1738 N N . SER A 1 220 ? 8.333 -11.218 6.478 1.00 74.62 220 SER A N 1
ATOM 1739 C CA . SER A 1 220 ? 8.036 -11.891 7.737 1.00 74.62 220 SER A CA 1
ATOM 1740 C C . SER A 1 220 ? 8.589 -11.064 8.900 1.00 74.62 220 SER A C 1
ATOM 1742 O O . SER A 1 220 ? 9.345 -10.104 8.693 1.00 74.62 220 SER A O 1
ATOM 1744 N N . TYR A 1 221 ? 8.241 -11.452 10.126 1.00 81.81 221 TYR A N 1
ATOM 1745 C CA . TYR A 1 221 ? 8.810 -10.853 11.332 1.00 81.81 221 TYR A CA 1
ATOM 1746 C C . TYR A 1 221 ? 10.299 -11.151 11.473 1.00 81.81 221 TYR A C 1
ATOM 1748 O O . TYR A 1 221 ? 11.077 -10.254 11.789 1.00 81.81 221 TYR A O 1
ATOM 1756 N N . GLU A 1 222 ? 10.720 -12.361 11.125 1.00 76.56 222 GLU A N 1
ATOM 1757 C CA . GLU A 1 222 ? 12.116 -12.788 11.148 1.00 76.56 222 GLU A CA 1
ATOM 1758 C C . GLU A 1 222 ? 12.957 -11.955 10.173 1.00 76.56 222 GLU A C 1
ATOM 1760 O O . GLU A 1 222 ? 14.063 -11.524 10.503 1.00 76.56 222 GLU A O 1
ATOM 1765 N N . HIS A 1 223 ? 12.412 -11.653 8.989 1.00 76.44 223 HIS A N 1
ATOM 1766 C CA . HIS A 1 223 ? 13.060 -10.745 8.047 1.00 76.44 223 HIS A CA 1
ATOM 1767 C C . HIS A 1 223 ? 13.190 -9.334 8.627 1.00 76.44 223 HIS A C 1
ATOM 1769 O O . HIS A 1 223 ? 14.273 -8.753 8.567 1.00 76.44 223 HIS A O 1
ATOM 1775 N N . TRP A 1 224 ? 12.132 -8.796 9.245 1.00 83.94 224 TRP A N 1
ATOM 1776 C CA . TRP A 1 224 ? 12.224 -7.507 9.932 1.00 83.94 224 TRP A CA 1
ATOM 1777 C C . TRP A 1 224 ? 13.301 -7.519 11.025 1.00 83.94 224 TRP A C 1
ATOM 1779 O O . TRP A 1 224 ? 14.124 -6.602 11.065 1.00 83.94 224 TRP A O 1
ATOM 1789 N N . GLN A 1 225 ? 13.353 -8.558 11.863 1.00 82.44 225 GLN A N 1
ATOM 1790 C CA . GLN A 1 225 ? 14.357 -8.698 12.924 1.00 82.44 225 GLN A CA 1
ATOM 1791 C C . GLN A 1 225 ? 15.777 -8.738 12.357 1.00 82.44 225 GLN A C 1
ATOM 1793 O O . GLN A 1 225 ? 16.668 -8.076 12.881 1.00 82.44 225 GLN A O 1
ATOM 1798 N N . ALA A 1 226 ? 15.988 -9.453 11.255 1.00 72.62 226 ALA A N 1
ATOM 1799 C CA . ALA A 1 226 ? 17.299 -9.573 10.633 1.00 72.62 226 ALA A CA 1
ATOM 1800 C C . ALA A 1 226 ? 17.803 -8.262 9.995 1.00 72.62 226 ALA A C 1
ATOM 1802 O O . ALA A 1 226 ? 19.006 -8.091 9.805 1.00 72.62 226 ALA A O 1
ATOM 1803 N N . THR A 1 227 ? 16.918 -7.291 9.731 1.00 75.69 227 THR A N 1
ATOM 1804 C CA . THR A 1 227 ? 17.335 -5.923 9.362 1.00 75.69 227 THR A CA 1
ATOM 1805 C C . THR A 1 227 ? 17.860 -5.096 10.544 1.00 75.69 227 THR A C 1
ATOM 1807 O O . THR A 1 227 ? 18.305 -3.964 10.351 1.00 75.69 227 THR A O 1
ATOM 1810 N N . ARG A 1 228 ? 17.811 -5.622 11.776 1.00 74.75 228 ARG A N 1
ATOM 1811 C CA . ARG A 1 228 ? 18.237 -4.938 13.009 1.00 74.75 228 ARG A CA 1
ATOM 1812 C C . ARG A 1 228 ? 19.613 -5.427 13.490 1.00 74.75 228 ARG A C 1
ATOM 1814 O O . ARG A 1 228 ? 20.097 -6.461 13.037 1.00 74.75 228 ARG A O 1
ATOM 1821 N N . PRO A 1 229 ? 20.295 -4.681 14.379 1.00 60.47 229 PRO A N 1
ATOM 1822 C CA . PRO A 1 229 ? 21.559 -5.122 14.971 1.00 60.47 229 PRO A CA 1
ATOM 1823 C C . PRO A 1 229 ? 21.368 -6.380 15.833 1.00 60.47 229 PRO A C 1
ATOM 1825 O O . PRO A 1 229 ? 20.355 -6.512 16.516 1.00 60.47 229 PRO A O 1
ATOM 1828 N N . ALA A 1 230 ? 22.355 -7.280 15.834 1.00 49.16 230 ALA A N 1
ATOM 1829 C CA . ALA A 1 230 ? 22.264 -8.579 16.507 1.00 49.16 230 ALA A CA 1
ATOM 1830 C C . ALA A 1 230 ? 22.420 -8.526 18.044 1.00 49.16 230 ALA A C 1
ATOM 1832 O O . ALA A 1 230 ? 22.002 -9.464 18.717 1.00 49.16 230 ALA A O 1
ATOM 1833 N N . THR A 1 231 ? 22.999 -7.466 18.628 1.00 46.91 231 THR A N 1
ATOM 1834 C CA . THR A 1 231 ? 23.127 -7.317 20.092 1.00 46.91 231 THR A CA 1
ATOM 1835 C C . THR A 1 231 ? 23.037 -5.856 20.547 1.00 46.91 231 THR A C 1
ATOM 1837 O O . THR A 1 231 ? 23.503 -4.940 19.875 1.00 46.91 231 THR A O 1
ATOM 1840 N N . ALA A 1 232 ? 22.468 -5.635 21.737 1.00 40.84 232 ALA A N 1
ATOM 1841 C CA . ALA A 1 232 ? 22.284 -4.313 22.350 1.00 40.84 232 ALA A CA 1
ATOM 1842 C C . ALA A 1 232 ? 23.597 -3.602 22.765 1.00 40.84 232 ALA A C 1
ATOM 1844 O O . ALA A 1 232 ? 23.552 -2.466 23.227 1.00 40.84 232 ALA A O 1
ATOM 1845 N N . ALA A 1 233 ? 24.759 -4.251 22.616 1.00 38.28 233 ALA A N 1
ATOM 1846 C CA . ALA A 1 233 ? 26.067 -3.708 22.998 1.00 38.28 233 ALA A CA 1
ATOM 1847 C C . ALA A 1 233 ? 26.791 -2.958 21.862 1.00 38.28 233 ALA A C 1
ATOM 1849 O O . ALA A 1 233 ? 27.793 -2.295 22.115 1.00 38.28 233 ALA A O 1
ATOM 1850 N N . SER A 1 234 ? 26.294 -3.021 20.623 1.00 41.91 234 SER A N 1
ATOM 1851 C CA . SER A 1 234 ? 26.772 -2.176 19.527 1.00 41.91 234 SER A CA 1
ATOM 1852 C C . SER A 1 234 ? 25.819 -0.993 19.360 1.00 41.91 234 SER A C 1
ATOM 1854 O O . SER A 1 234 ? 24.879 -1.039 18.566 1.00 41.91 234 SER A O 1
ATOM 1856 N N . SER A 1 235 ? 26.033 0.064 20.142 1.00 36.94 235 SER A N 1
ATOM 1857 C CA . SER A 1 235 ? 25.402 1.369 19.934 1.00 36.94 235 SER A CA 1
ATOM 1858 C C . SER A 1 235 ? 25.975 2.005 18.662 1.00 36.94 235 SER A C 1
ATOM 1860 O O . SER A 1 235 ? 26.925 2.783 18.703 1.00 36.94 235 SER A O 1
ATOM 1862 N N . GLY A 1 236 ? 25.419 1.591 17.531 1.00 37.16 236 GLY A N 1
ATOM 1863 C CA . GLY A 1 236 ? 25.716 2.045 16.181 1.00 37.16 236 GLY A CA 1
ATOM 1864 C C . GLY A 1 236 ? 24.795 1.275 15.244 1.00 37.16 236 GLY A C 1
ATOM 1865 O O . GLY A 1 236 ? 24.783 0.045 15.268 1.00 37.16 236 GLY A O 1
ATOM 1866 N N . ASP A 1 237 ? 23.950 2.000 14.515 1.00 45.16 237 ASP A N 1
ATOM 1867 C CA . ASP A 1 237 ? 22.982 1.471 13.556 1.00 45.16 237 ASP A CA 1
ATOM 1868 C C . ASP A 1 237 ? 23.595 0.319 12.715 1.00 45.16 237 ASP A C 1
ATOM 1870 O O . ASP A 1 237 ? 24.743 0.426 12.296 1.00 45.16 237 ASP A O 1
ATOM 1874 N N . THR A 1 238 ? 22.814 -0.748 12.435 1.00 42.88 238 THR A N 1
ATOM 1875 C CA . THR A 1 238 ? 22.934 -1.693 11.280 1.00 42.88 238 THR A CA 1
ATOM 1876 C C . THR A 1 238 ? 23.717 -3.034 11.318 1.00 42.88 238 THR A C 1
ATOM 1878 O O . THR A 1 238 ? 23.962 -3.612 10.256 1.00 42.88 238 THR A O 1
ATOM 1881 N N . GLY A 1 239 ? 24.012 -3.639 12.473 1.00 39.22 239 GLY A N 1
ATOM 1882 C CA . GLY A 1 239 ? 24.815 -4.886 12.519 1.00 39.22 239 GLY A CA 1
ATOM 1883 C C . GLY A 1 239 ? 24.292 -6.123 11.742 1.00 39.22 239 GLY A C 1
ATOM 1884 O O . GLY A 1 239 ? 25.097 -6.889 11.225 1.00 39.22 239 GLY A O 1
ATOM 1885 N N . GLY A 1 240 ? 22.973 -6.341 11.615 1.00 56.97 240 GLY A N 1
ATOM 1886 C CA . GLY A 1 240 ? 22.410 -7.441 10.800 1.00 56.97 240 GLY A CA 1
ATOM 1887 C C . GLY A 1 240 ? 22.177 -7.060 9.334 1.00 56.97 240 GLY A C 1
ATOM 1888 O O . GLY A 1 240 ? 22.398 -7.851 8.419 1.00 56.97 240 GLY A O 1
ATOM 1889 N N . SER A 1 241 ? 21.816 -5.800 9.093 1.00 67.50 241 SER A N 1
ATOM 1890 C CA . SER A 1 241 ? 21.526 -5.266 7.760 1.00 67.50 241 SER A CA 1
ATOM 1891 C C . SER A 1 241 ? 22.752 -5.181 6.848 1.00 67.50 241 SER A C 1
ATOM 1893 O O . SER A 1 241 ? 22.604 -5.360 5.642 1.00 67.50 241 SER A O 1
ATOM 1895 N N . GLN A 1 242 ? 23.959 -4.979 7.392 1.00 65.50 242 GLN A N 1
ATOM 1896 C CA . GLN A 1 242 ? 25.189 -5.050 6.590 1.00 65.50 242 GLN A CA 1
ATOM 1897 C C . GLN A 1 242 ? 25.435 -6.464 6.050 1.00 65.50 242 GLN A C 1
ATOM 1899 O O . GLN A 1 242 ? 25.822 -6.623 4.896 1.00 65.50 242 GLN A O 1
ATOM 1904 N N . GLY A 1 243 ? 25.125 -7.499 6.838 1.00 60.28 243 GLY A N 1
ATOM 1905 C CA . GLY A 1 243 ? 25.173 -8.888 6.375 1.00 60.28 243 GLY A CA 1
ATOM 1906 C C . GLY A 1 243 ? 24.158 -9.193 5.267 1.00 60.28 243 GLY A C 1
ATOM 1907 O O . GLY A 1 243 ? 24.378 -10.095 4.465 1.00 60.28 243 GLY A O 1
ATOM 1908 N N . LEU A 1 244 ? 23.065 -8.427 5.189 1.00 63.22 244 LEU A N 1
ATOM 1909 C CA . LEU A 1 244 ? 22.040 -8.584 4.156 1.00 63.22 244 LEU A CA 1
ATOM 1910 C C . LEU A 1 244 ? 22.328 -7.780 2.893 1.00 63.22 244 LEU A C 1
ATOM 1912 O O . LEU A 1 244 ? 22.041 -8.257 1.800 1.00 63.22 244 LEU A O 1
ATOM 1916 N N . ALA A 1 245 ? 22.835 -6.556 3.027 1.00 64.38 245 ALA A N 1
ATOM 1917 C CA . ALA A 1 245 ? 22.883 -5.594 1.929 1.00 64.38 245 ALA A CA 1
ATOM 1918 C C . ALA A 1 245 ? 24.250 -4.927 1.698 1.00 64.38 245 ALA A C 1
ATOM 1920 O O . ALA A 1 245 ? 24.374 -4.157 0.743 1.00 64.38 245 ALA A O 1
ATOM 1921 N N . GLY A 1 246 ? 25.268 -5.264 2.494 1.00 65.06 246 GLY A N 1
ATOM 1922 C CA . GLY A 1 246 ? 26.625 -4.723 2.402 1.00 65.06 246 GLY A CA 1
ATOM 1923 C C . GLY A 1 246 ? 26.810 -3.401 3.154 1.00 65.06 246 GLY A C 1
ATOM 1924 O O . GLY A 1 246 ? 25.983 -3.000 3.963 1.00 65.06 246 GLY A O 1
ATOM 1925 N N . ASN A 1 247 ? 27.916 -2.713 2.901 1.00 71.50 247 ASN A N 1
ATOM 1926 C CA . ASN A 1 247 ? 28.282 -1.442 3.538 1.00 71.50 247 ASN A CA 1
ATOM 1927 C C . ASN A 1 247 ? 28.735 -0.393 2.500 1.00 71.50 247 ASN A C 1
ATOM 1929 O O . ASN A 1 247 ? 29.678 0.349 2.739 1.00 71.50 247 ASN A O 1
ATOM 1933 N N . GLY A 1 248 ? 28.102 -0.387 1.320 1.00 72.88 248 GLY A N 1
ATOM 1934 C CA . GLY A 1 248 ? 28.433 0.513 0.203 1.00 72.88 248 GLY A CA 1
ATOM 1935 C C . GLY A 1 248 ? 27.685 1.860 0.218 1.00 72.88 248 GLY A C 1
ATOM 1936 O O . GLY A 1 248 ? 27.034 2.193 1.196 1.00 72.88 248 GLY A O 1
ATOM 1937 N N . PRO A 1 249 ? 27.660 2.620 -0.891 1.00 75.81 249 PRO A N 1
ATOM 1938 C CA . PRO A 1 249 ? 27.113 3.986 -0.914 1.00 75.81 249 PRO A CA 1
ATOM 1939 C C . PRO A 1 249 ? 25.657 4.136 -0.437 1.00 75.81 249 PRO A C 1
ATOM 1941 O O . PRO A 1 249 ? 25.301 5.150 0.154 1.00 75.81 249 PRO A O 1
ATOM 1944 N N . LEU A 1 250 ? 24.803 3.126 -0.653 1.00 75.00 250 LEU A N 1
ATOM 1945 C CA . LEU A 1 250 ? 23.425 3.127 -0.135 1.00 75.00 250 LEU A CA 1
ATOM 1946 C C . LEU A 1 250 ? 23.367 3.000 1.393 1.00 75.00 250 LEU A C 1
ATOM 1948 O O . LEU A 1 250 ? 22.452 3.522 2.022 1.00 75.00 250 LEU A O 1
ATOM 1952 N N . PHE A 1 251 ? 24.333 2.297 1.980 1.00 78.94 251 PHE A N 1
ATOM 1953 C CA . PHE A 1 251 ? 24.479 2.173 3.422 1.00 78.94 251 PHE A CA 1
ATOM 1954 C C . PHE A 1 251 ? 24.869 3.516 4.050 1.00 78.94 251 PHE A C 1
ATOM 1956 O O . PHE A 1 251 ? 24.229 3.958 5.006 1.00 78.94 251 PHE A O 1
ATOM 1963 N N . ASP A 1 252 ? 25.862 4.184 3.461 1.00 83.00 252 ASP A N 1
ATOM 1964 C CA . ASP A 1 252 ? 26.320 5.506 3.895 1.00 83.00 252 ASP A CA 1
ATOM 1965 C C . ASP A 1 252 ? 25.203 6.544 3.750 1.00 83.00 252 ASP A C 1
ATOM 1967 O O . ASP A 1 252 ? 24.863 7.226 4.717 1.00 83.00 252 ASP A O 1
ATOM 1971 N N . ALA A 1 253 ? 24.533 6.570 2.591 1.00 82.31 253 ALA A N 1
ATOM 1972 C CA . ALA A 1 253 ? 23.378 7.430 2.358 1.00 82.31 253 ALA A CA 1
ATOM 1973 C C . ALA A 1 253 ? 22.269 7.185 3.391 1.00 82.31 253 ALA A C 1
ATOM 1975 O O . ALA A 1 253 ? 21.726 8.142 3.938 1.00 82.31 253 ALA A O 1
ATOM 1976 N N . ASN A 1 254 ? 21.955 5.927 3.722 1.00 87.75 254 ASN A N 1
ATOM 1977 C CA . ASN A 1 254 ? 20.990 5.618 4.775 1.00 87.75 254 ASN A CA 1
ATOM 1978 C C . ASN A 1 254 ? 21.404 6.192 6.134 1.00 87.75 254 ASN A C 1
ATOM 1980 O O . ASN A 1 254 ? 20.561 6.771 6.816 1.00 87.75 254 ASN A O 1
ATOM 1984 N N . ASN A 1 255 ? 22.667 6.045 6.535 1.00 88.69 255 ASN A N 1
ATOM 1985 C CA . ASN A 1 255 ? 23.142 6.567 7.819 1.00 88.69 255 ASN A CA 1
ATOM 1986 C C . ASN A 1 255 ? 23.063 8.096 7.862 1.00 88.69 255 ASN A C 1
ATOM 1988 O O . ASN A 1 255 ? 22.582 8.654 8.853 1.00 88.69 255 ASN A O 1
ATOM 1992 N N . ASP A 1 256 ? 23.439 8.757 6.768 1.00 90.88 256 ASP A N 1
ATOM 1993 C CA . ASP A 1 256 ? 23.298 10.202 6.604 1.00 90.88 256 ASP A CA 1
ATOM 1994 C C . ASP A 1 256 ? 21.828 10.624 6.660 1.00 90.88 256 ASP A C 1
ATOM 1996 O O . ASP A 1 256 ? 21.473 11.529 7.409 1.00 90.88 256 ASP A O 1
ATOM 2000 N N . GLY A 1 257 ? 20.945 9.931 5.939 1.00 91.56 257 GLY A N 1
ATOM 2001 C CA . GLY A 1 257 ? 19.506 10.191 5.936 1.00 91.56 257 GLY A CA 1
ATOM 2002 C C . GLY A 1 257 ? 18.862 9.989 7.309 1.00 91.56 257 GLY A C 1
ATOM 2003 O O . GLY A 1 257 ? 18.045 10.805 7.731 1.00 91.56 257 GLY A O 1
ATOM 2004 N N . LEU A 1 258 ? 19.250 8.946 8.050 1.00 90.88 258 LEU A N 1
ATOM 2005 C CA . LEU A 1 258 ? 18.821 8.739 9.438 1.00 90.88 258 LEU A CA 1
ATOM 2006 C C . LEU A 1 258 ? 19.347 9.844 10.360 1.00 90.88 258 LEU A C 1
ATOM 2008 O O . LEU A 1 258 ? 18.614 10.301 11.234 1.00 90.88 258 LEU A O 1
ATOM 2012 N N . SER A 1 259 ? 20.587 10.292 10.159 1.00 92.69 259 SER A N 1
ATOM 2013 C CA . SER A 1 259 ? 21.172 11.407 10.906 1.00 92.69 259 SER A CA 1
ATOM 2014 C C . SER A 1 259 ? 20.433 12.717 10.651 1.00 92.69 259 SER A C 1
ATOM 2016 O O . SER A 1 259 ? 20.032 13.380 11.603 1.00 92.69 259 SER A O 1
ATOM 2018 N N . SER A 1 260 ? 20.169 13.042 9.386 1.00 94.44 260 SER A N 1
ATOM 2019 C CA . SER A 1 260 ? 19.381 14.206 8.980 1.00 94.44 260 SER A CA 1
ATOM 2020 C C . SER A 1 260 ? 17.963 14.156 9.546 1.00 94.44 260 SER A C 1
ATOM 2022 O O . SER A 1 260 ? 17.504 15.121 10.141 1.00 94.44 260 SER A O 1
ATOM 2024 N N . ARG A 1 261 ? 17.292 13.004 9.471 1.00 93.62 261 ARG A N 1
ATOM 2025 C CA . ARG A 1 261 ? 15.959 12.808 10.063 1.00 93.62 261 ARG A CA 1
ATOM 2026 C C . ARG A 1 261 ? 15.927 13.046 11.570 1.00 93.62 261 ARG A C 1
ATOM 2028 O O . ARG A 1 261 ? 14.964 13.613 12.068 1.00 93.62 261 ARG A O 1
ATOM 2035 N N . ARG A 1 262 ? 16.976 12.651 12.300 1.00 93.38 262 ARG A N 1
ATOM 2036 C CA . ARG A 1 262 ? 17.083 12.909 13.747 1.00 93.38 262 ARG A CA 1
ATOM 2037 C C . ARG A 1 262 ? 17.146 14.400 14.089 1.00 93.38 262 ARG A C 1
ATOM 2039 O O . ARG A 1 262 ? 16.841 14.734 15.224 1.00 93.38 262 ARG A O 1
ATOM 2046 N N . GLN A 1 263 ? 17.515 15.273 13.147 1.00 94.06 263 GLN A N 1
ATOM 2047 C CA . GLN A 1 263 ? 17.577 16.721 13.386 1.00 94.06 263 GLN A CA 1
ATOM 2048 C C . GLN A 1 263 ? 16.196 17.354 13.546 1.00 94.06 263 GLN A C 1
ATOM 2050 O O . GLN A 1 263 ? 16.094 18.335 14.266 1.00 94.06 263 GLN A O 1
ATOM 2055 N N . VAL A 1 264 ? 15.172 16.778 12.909 1.00 94.19 264 VAL A N 1
ATOM 2056 C CA . VAL A 1 264 ? 13.783 17.265 12.961 1.00 94.19 264 VAL A CA 1
ATOM 2057 C C . VAL A 1 264 ? 12.864 16.345 13.764 1.00 94.19 264 VAL A C 1
ATOM 2059 O O . VAL A 1 264 ? 11.662 16.548 13.790 1.00 94.19 264 VAL A O 1
ATOM 2062 N N . SER A 1 265 ? 13.397 15.283 14.377 1.00 92.75 265 SER A N 1
ATOM 2063 C CA . SER A 1 265 ? 12.612 14.265 15.084 1.00 92.75 265 SER A CA 1
ATOM 2064 C C . SER A 1 265 ? 12.510 14.585 16.570 1.00 92.75 265 SER A C 1
ATOM 2066 O O . SER A 1 265 ? 13.526 14.642 17.260 1.00 92.75 265 SER A O 1
ATOM 2068 N N . GLN A 1 266 ? 11.288 14.642 17.094 1.00 92.56 266 GLN A N 1
ATOM 2069 C CA . GLN A 1 266 ? 11.011 14.911 18.509 1.00 92.56 266 GLN A CA 1
ATOM 2070 C C . GLN A 1 266 ? 10.616 13.669 19.323 1.00 92.56 266 GLN A C 1
ATOM 2072 O O . GLN A 1 266 ? 10.579 13.709 20.551 1.00 92.56 266 GLN A O 1
ATOM 2077 N N . GLY A 1 267 ? 10.346 12.535 18.674 1.00 92.00 267 GLY A N 1
ATOM 2078 C CA . GLY A 1 267 ? 10.017 11.288 19.364 1.00 92.00 267 GLY A CA 1
ATOM 2079 C C . GLY A 1 267 ? 9.092 10.398 18.549 1.00 92.00 267 GLY A C 1
ATOM 2080 O O . GLY A 1 267 ? 9.037 10.496 17.326 1.00 92.00 267 GLY A O 1
ATOM 2081 N N . SER A 1 268 ? 8.379 9.492 19.217 1.00 92.44 268 SER A N 1
ATOM 2082 C CA . SER A 1 268 ? 7.416 8.592 18.577 1.00 92.44 268 SER A CA 1
ATOM 2083 C C . SER A 1 268 ? 6.477 7.962 19.612 1.00 92.44 268 SER A C 1
ATOM 2085 O O . SER A 1 268 ? 6.953 7.541 20.665 1.00 92.44 268 SER A O 1
ATOM 2087 N N . ARG A 1 269 ? 5.184 7.793 19.281 1.00 92.44 269 ARG A N 1
ATOM 2088 C CA . ARG A 1 269 ? 4.256 6.897 20.009 1.00 92.44 269 ARG A CA 1
ATOM 2089 C C . ARG A 1 269 ? 4.500 5.399 19.725 1.00 92.44 269 ARG A C 1
ATOM 2091 O O . ARG A 1 269 ? 3.814 4.522 20.240 1.00 92.44 269 ARG A O 1
ATOM 2098 N N . GLY A 1 270 ? 5.535 5.093 18.944 1.00 91.12 270 GLY A N 1
ATOM 2099 C CA . GLY A 1 270 ? 6.048 3.757 18.669 1.00 91.12 270 GLY A CA 1
ATOM 2100 C C . GLY A 1 270 ? 5.553 3.183 17.344 1.00 91.12 270 GLY A C 1
ATOM 2101 O O . GLY A 1 270 ? 5.468 3.892 16.337 1.00 91.12 270 GLY A O 1
ATOM 2102 N N . GLY A 1 271 ? 5.330 1.871 17.303 1.00 93.12 271 GLY A N 1
ATOM 2103 C CA . GLY A 1 271 ? 4.980 1.192 16.061 1.00 93.12 271 GLY A CA 1
ATOM 2104 C C . GLY A 1 271 ? 4.224 -0.113 16.250 1.00 93.12 271 GLY A C 1
ATOM 2105 O O . GLY A 1 271 ? 4.334 -0.798 17.270 1.00 93.12 271 GLY A O 1
ATOM 2106 N N . TYR A 1 272 ? 3.471 -0.461 15.220 1.00 95.56 272 TYR A N 1
ATOM 2107 C CA . TYR A 1 272 ? 2.602 -1.621 15.177 1.00 95.56 272 TYR A CA 1
ATOM 2108 C C . TYR A 1 272 ? 3.060 -2.556 14.072 1.00 95.56 272 TYR A C 1
ATOM 2110 O O . TYR A 1 272 ? 3.376 -2.119 12.962 1.00 95.56 272 TYR A O 1
ATOM 2118 N N . PHE A 1 273 ? 3.069 -3.849 14.373 1.00 95.06 273 PHE A N 1
ATOM 2119 C CA . PHE A 1 273 ? 3.107 -4.853 13.325 1.00 95.06 273 PHE A CA 1
ATOM 2120 C C . PHE A 1 273 ? 1.688 -5.156 12.898 1.00 95.06 273 PHE A C 1
ATOM 2122 O O . PHE A 1 273 ? 0.835 -5.414 13.737 1.00 95.06 273 PHE A O 1
ATOM 2129 N N . LEU A 1 274 ? 1.441 -5.132 11.600 1.00 95.00 274 LEU A N 1
ATOM 2130 C CA . LEU A 1 274 ? 0.143 -5.416 11.023 1.00 95.00 274 LEU A CA 1
ATOM 2131 C C . LEU A 1 274 ? 0.259 -6.608 10.074 1.00 95.00 274 LEU A C 1
ATOM 2133 O O . LEU A 1 274 ? 1.286 -6.787 9.413 1.00 95.00 274 LEU A O 1
ATOM 2137 N N . ARG A 1 275 ? -0.791 -7.419 9.991 1.00 91.38 275 ARG A N 1
ATOM 2138 C CA . ARG A 1 275 ? -0.900 -8.539 9.051 1.00 91.38 275 ARG A CA 1
ATOM 2139 C C . ARG A 1 275 ? -2.287 -8.559 8.435 1.00 91.38 275 ARG A C 1
ATOM 2141 O O . ARG A 1 275 ? -3.275 -8.342 9.122 1.00 91.38 275 ARG A O 1
ATOM 2148 N N . GLY A 1 276 ? -2.361 -8.851 7.147 1.00 88.31 276 GLY A N 1
ATOM 2149 C CA . GLY A 1 276 ? -3.630 -8.930 6.440 1.00 88.31 276 GLY A CA 1
ATOM 2150 C C . GLY A 1 276 ? -3.430 -8.788 4.946 1.00 88.31 276 GLY A C 1
ATOM 2151 O O . GLY A 1 276 ? -2.466 -9.318 4.389 1.00 88.31 276 GLY A O 1
ATOM 2152 N N . TYR A 1 277 ? -4.329 -8.044 4.324 1.00 85.06 277 TYR A N 1
ATOM 2153 C CA . TYR A 1 277 ? -4.527 -8.036 2.888 1.00 85.06 277 TYR A CA 1
ATOM 2154 C C . TYR A 1 277 ? -4.152 -6.682 2.297 1.00 85.06 277 TYR A C 1
ATOM 2156 O O . TYR A 1 277 ? -4.406 -5.627 2.876 1.00 85.06 277 TYR A O 1
ATOM 2164 N N . MET A 1 278 ? -3.531 -6.716 1.126 1.00 79.94 278 MET A N 1
ATOM 2165 C CA . MET A 1 278 ? -3.427 -5.548 0.257 1.00 79.94 278 MET A CA 1
ATOM 2166 C C . MET A 1 278 ? -4.633 -5.576 -0.681 1.00 79.94 278 MET A C 1
ATOM 2168 O O . MET A 1 278 ? -5.055 -6.664 -1.069 1.00 79.94 278 MET A O 1
ATOM 2172 N N . ALA A 1 279 ? -5.164 -4.418 -1.065 1.00 66.81 279 ALA A N 1
ATOM 2173 C CA . ALA A 1 279 ? -6.126 -4.380 -2.162 1.00 66.81 279 ALA A CA 1
ATOM 2174 C C . ALA A 1 279 ? -5.445 -4.907 -3.442 1.00 66.81 279 ALA A C 1
ATOM 2176 O O . ALA A 1 279 ? -4.300 -4.540 -3.729 1.00 66.81 279 ALA A O 1
ATOM 2177 N N . GLU A 1 280 ? -6.106 -5.822 -4.157 1.00 54.38 280 GLU A N 1
ATOM 2178 C CA . GLU A 1 280 ? -5.518 -6.540 -5.300 1.00 54.38 280 GLU A CA 1
ATOM 2179 C C . GLU A 1 280 ? -5.283 -5.615 -6.504 1.00 54.38 280 GLU A C 1
ATOM 2181 O O . GLU A 1 280 ? -4.279 -5.752 -7.212 1.00 54.38 280 GLU A O 1
ATOM 2186 N N . ASP A 1 281 ? -6.141 -4.605 -6.665 1.00 40.88 281 ASP A N 1
ATOM 2187 C CA . ASP A 1 281 ? -6.128 -3.702 -7.804 1.00 40.88 281 ASP A CA 1
ATOM 2188 C C . ASP A 1 281 ? -5.535 -2.333 -7.449 1.00 40.88 281 ASP A C 1
ATOM 2190 O O . ASP A 1 281 ? -5.947 -1.624 -6.530 1.00 40.88 281 ASP A O 1
ATOM 2194 N N . ARG A 1 282 ? -4.519 -1.933 -8.222 1.00 35.38 282 ARG A N 1
ATOM 2195 C CA . ARG A 1 282 ? -3.987 -0.562 -8.200 1.00 35.38 282 ARG A CA 1
ATOM 2196 C C . ARG A 1 282 ? -5.091 0.430 -8.587 1.00 35.38 282 ARG A C 1
ATOM 2198 O O . ARG A 1 282 ? -6.019 0.048 -9.295 1.00 35.38 282 ARG A O 1
ATOM 2205 N N . PRO A 1 283 ? -4.952 1.729 -8.263 1.00 30.83 283 PRO A N 1
ATOM 2206 C CA . PRO A 1 283 ? -5.897 2.742 -8.713 1.00 30.83 283 PRO A CA 1
ATOM 2207 C C . PRO A 1 283 ? -6.085 2.720 -10.236 1.00 30.83 283 PRO A C 1
ATOM 2209 O O . PRO A 1 283 ? -5.215 3.160 -10.986 1.00 30.83 283 PRO A O 1
ATOM 2212 N N . ILE A 1 284 ? -7.236 2.231 -10.697 1.00 29.58 284 ILE A N 1
ATOM 2213 C CA . ILE A 1 284 ? -7.662 2.389 -12.086 1.00 29.58 284 ILE A CA 1
ATOM 2214 C C . ILE A 1 284 ? -8.252 3.798 -12.203 1.00 29.58 284 ILE A C 1
ATOM 2216 O O . ILE A 1 284 ? -9.258 4.117 -11.563 1.00 29.58 284 ILE A O 1
ATOM 2220 N N . TYR A 1 285 ? -7.640 4.663 -13.014 1.00 30.58 285 TYR A N 1
ATOM 2221 C CA . TYR A 1 285 ? -8.340 5.834 -13.546 1.00 30.58 285 TYR A CA 1
ATOM 2222 C C . TYR A 1 285 ? -9.324 5.317 -14.588 1.00 30.58 285 TYR A C 1
ATOM 2224 O O . TYR A 1 285 ? -8.952 5.011 -15.719 1.00 30.58 285 TYR A O 1
ATOM 2232 N N . MET A 1 286 ? -10.575 5.124 -14.175 1.00 30.52 286 MET A N 1
ATOM 2233 C CA . MET A 1 286 ? -11.609 4.658 -15.087 1.00 30.52 286 MET A CA 1
ATOM 2234 C C . MET A 1 286 ? -12.088 5.837 -15.940 1.00 30.52 286 MET A C 1
ATOM 2236 O O . MET A 1 286 ? -12.537 6.835 -15.365 1.00 30.52 286 MET A O 1
ATOM 2240 N N . PRO A 1 287 ? -12.061 5.744 -17.282 1.00 29.27 287 PRO A N 1
ATOM 2241 C CA . PRO A 1 287 ? -12.702 6.746 -18.123 1.00 29.27 287 PRO A CA 1
ATOM 2242 C C . PRO A 1 287 ? -14.180 6.881 -17.731 1.00 29.27 287 PRO A C 1
ATOM 2244 O O . PRO A 1 287 ? -14.807 5.920 -17.275 1.00 29.27 287 PRO A O 1
ATOM 2247 N N . GLY A 1 288 ? -14.730 8.091 -17.857 1.00 29.34 288 GLY A N 1
ATOM 2248 C CA . GLY A 1 288 ? -16.134 8.354 -17.546 1.00 29.34 288 GLY A CA 1
ATOM 2249 C C . GLY A 1 288 ? -17.041 7.387 -18.304 1.00 29.34 288 GLY A C 1
ATOM 2250 O O . GLY A 1 288 ? -16.992 7.316 -19.531 1.00 29.34 288 GLY A O 1
ATOM 2251 N N . LEU A 1 289 ? -17.859 6.626 -17.577 1.00 32.50 289 LEU A N 1
ATOM 2252 C CA . LEU A 1 289 ? -18.914 5.837 -18.199 1.00 32.50 289 LEU A CA 1
ATOM 2253 C C . LEU A 1 289 ? -19.996 6.818 -18.662 1.00 32.50 289 LEU A C 1
ATOM 2255 O O . LEU A 1 289 ? -20.391 7.702 -17.904 1.00 32.50 289 LEU A O 1
ATOM 2259 N N . GLN A 1 290 ? -20.490 6.675 -19.895 1.00 32.97 290 GLN A N 1
ATOM 2260 C CA . GLN A 1 290 ? -21.622 7.456 -20.423 1.00 32.97 290 GLN A CA 1
ATOM 2261 C C . GLN A 1 290 ? -22.966 7.060 -19.771 1.00 32.97 290 GLN A C 1
ATOM 2263 O O . GLN A 1 290 ? -24.021 7.094 -20.406 1.00 32.97 290 GLN A O 1
ATOM 2268 N N . GLU A 1 291 ? -22.938 6.646 -18.509 1.00 35.66 291 GLU A N 1
ATOM 2269 C CA . GLU A 1 291 ? -24.114 6.268 -17.744 1.00 35.66 291 GLU A CA 1
ATOM 2270 C C . GLU A 1 291 ? -24.838 7.531 -17.276 1.00 35.66 291 GLU A C 1
ATOM 2272 O O . GLU A 1 291 ? -24.245 8.441 -16.699 1.00 35.66 291 GLU A O 1
ATOM 2277 N N . LYS A 1 292 ? -26.142 7.596 -17.548 1.00 34.22 292 LYS A N 1
ATOM 2278 C CA . LYS A 1 292 ? -27.026 8.668 -17.088 1.00 34.22 292 LYS A CA 1
ATOM 2279 C C . LYS A 1 292 ? -28.003 8.076 -16.082 1.00 34.22 292 LYS A C 1
ATOM 2281 O O . LYS A 1 292 ? -28.783 7.198 -16.441 1.00 34.22 292 LYS A O 1
ATOM 2286 N N . TYR A 1 293 ? -27.980 8.577 -14.851 1.00 37.66 293 TYR A N 1
ATOM 2287 C CA . TYR A 1 293 ? -28.929 8.207 -13.802 1.00 37.66 293 TYR A CA 1
ATOM 2288 C C . TYR A 1 293 ? -29.932 9.344 -13.593 1.00 37.66 293 TYR A C 1
ATOM 2290 O O . TYR A 1 293 ? -29.563 10.517 -13.603 1.00 37.66 293 TYR A O 1
ATOM 2298 N N . SER A 1 294 ? -31.207 9.005 -13.404 1.00 31.31 294 SER A N 1
ATOM 2299 C CA . SER A 1 294 ? -32.257 9.957 -13.033 1.00 31.31 294 SER A CA 1
ATOM 2300 C C . SER A 1 294 ? -32.856 9.556 -11.691 1.00 31.31 294 SER A C 1
ATOM 2302 O O . SER A 1 294 ? -33.292 8.414 -11.533 1.00 31.31 294 SER A O 1
ATOM 2304 N N . ALA A 1 295 ? -32.907 10.491 -10.742 1.00 32.91 295 ALA A N 1
ATOM 2305 C CA . ALA A 1 295 ? -33.559 10.278 -9.456 1.00 32.91 295 ALA A CA 1
ATOM 2306 C C . ALA A 1 295 ? -35.063 10.038 -9.670 1.00 32.91 295 ALA A C 1
ATOM 2308 O O . ALA A 1 295 ? -35.752 10.896 -10.220 1.00 32.91 295 ALA A O 1
ATOM 2309 N N . SER A 1 296 ? -35.584 8.876 -9.258 1.00 36.38 296 SER A N 1
ATOM 2310 C CA . SER A 1 296 ? -37.007 8.561 -9.449 1.00 36.38 296 SER A CA 1
ATOM 2311 C C . SER A 1 296 ? -37.909 9.053 -8.323 1.00 36.38 296 SER A C 1
ATOM 2313 O O . SER A 1 296 ? -39.119 8.976 -8.489 1.00 36.38 296 SER A O 1
ATOM 2315 N N . ASN A 1 297 ? -37.377 9.586 -7.216 1.00 38.06 297 ASN A N 1
ATOM 2316 C CA . ASN A 1 297 ? -38.177 10.320 -6.240 1.00 38.06 297 ASN A CA 1
ATOM 2317 C C . ASN A 1 297 ? -37.325 11.131 -5.255 1.00 38.06 297 ASN A C 1
ATOM 2319 O O . ASN A 1 297 ? -36.393 10.602 -4.656 1.00 38.06 297 ASN A O 1
ATOM 2323 N N . SER A 1 298 ? -37.789 12.366 -5.027 1.00 34.75 298 SER A N 1
ATOM 2324 C CA . SER A 1 298 ? -37.558 13.297 -3.906 1.00 34.75 298 SER A CA 1
ATOM 2325 C C . SER A 1 298 ? -36.654 14.529 -4.143 1.00 34.75 298 SER A C 1
ATOM 2327 O O . SER A 1 298 ? -35.434 14.488 -4.110 1.00 34.75 298 SER A O 1
ATOM 2329 N N . ALA A 1 299 ? -37.345 15.658 -4.357 1.00 38.12 299 ALA A N 1
ATOM 2330 C CA . ALA A 1 299 ? -37.071 17.004 -3.838 1.00 38.12 299 ALA A CA 1
ATOM 2331 C C . ALA A 1 299 ? -35.684 17.662 -4.020 1.00 38.12 299 ALA A C 1
ATOM 2333 O O . ALA A 1 299 ? -35.306 18.486 -3.191 1.00 38.12 299 ALA A O 1
ATOM 2334 N N . ALA A 1 300 ? -34.977 17.425 -5.125 1.00 37.31 300 ALA A N 1
ATOM 2335 C CA . ALA A 1 300 ? -33.873 18.293 -5.541 1.00 37.31 300 ALA A CA 1
ATOM 2336 C C . ALA A 1 300 ? -34.246 19.059 -6.820 1.00 37.31 300 ALA A C 1
ATOM 2338 O O . ALA A 1 300 ? -34.300 18.501 -7.914 1.00 37.31 300 ALA A O 1
ATOM 2339 N N . ASN A 1 301 ? -34.523 20.357 -6.677 1.00 43.16 301 ASN A N 1
ATOM 2340 C CA . ASN A 1 301 ? -34.512 21.293 -7.797 1.00 43.16 301 ASN A CA 1
ATOM 2341 C C . ASN A 1 301 ? -33.059 21.488 -8.258 1.00 43.16 301 ASN A C 1
ATOM 2343 O O . ASN A 1 301 ? -32.368 22.350 -7.724 1.00 43.16 301 ASN A O 1
ATOM 2347 N N . SER A 1 302 ? -32.611 20.750 -9.270 1.00 40.00 302 SER A N 1
ATOM 2348 C CA . SER A 1 302 ? -31.586 21.240 -10.199 1.00 40.00 302 SER A CA 1
ATOM 2349 C C . SER A 1 302 ? -31.649 20.469 -11.521 1.00 40.00 302 SER A C 1
ATOM 2351 O O . SER A 1 302 ? -31.493 19.256 -11.584 1.00 40.00 302 SER A O 1
ATOM 2353 N N . ASN A 1 303 ? -31.887 21.203 -12.608 1.00 37.19 303 ASN A N 1
ATOM 2354 C CA . ASN A 1 303 ? -31.857 20.726 -13.996 1.00 37.19 303 ASN A CA 1
ATOM 2355 C C . ASN A 1 303 ? -30.414 20.548 -14.517 1.00 37.19 303 ASN A C 1
ATOM 2357 O O . ASN A 1 303 ? -30.164 20.681 -15.714 1.00 37.19 303 ASN A O 1
ATOM 2361 N N . GLU A 1 304 ? -29.450 20.284 -13.636 1.00 37.53 304 GLU A N 1
ATOM 2362 C CA . GLU A 1 304 ? -28.034 20.237 -13.991 1.00 37.53 304 GLU A CA 1
ATOM 2363 C C . GLU A 1 304 ? -27.478 18.845 -13.698 1.00 37.53 304 GLU A C 1
ATOM 2365 O O . GLU A 1 304 ? -27.474 18.377 -12.562 1.00 37.53 304 GLU A O 1
ATOM 2370 N N . ALA A 1 305 ? -27.058 18.152 -14.756 1.00 34.09 305 ALA A N 1
ATOM 2371 C CA . ALA A 1 305 ? -26.370 16.878 -14.639 1.00 34.09 305 ALA A CA 1
ATOM 2372 C C . ALA A 1 305 ? -24.989 17.123 -14.015 1.00 34.09 305 ALA A C 1
ATOM 2374 O O . ALA A 1 305 ? -24.138 17.761 -14.632 1.00 34.09 305 ALA A O 1
ATOM 2375 N N . ILE A 1 306 ? -24.773 16.615 -12.804 1.00 39.19 306 ILE A N 1
ATOM 2376 C CA . ILE A 1 306 ? -23.491 16.709 -12.101 1.00 39.19 306 ILE A CA 1
ATOM 2377 C C . ILE A 1 306 ? -22.656 15.472 -12.476 1.00 39.19 306 ILE A C 1
ATOM 2379 O O . ILE A 1 306 ? -23.128 14.350 -12.278 1.00 39.19 306 ILE A O 1
ATOM 2383 N N . PRO A 1 307 ? -21.449 15.619 -13.055 1.00 33.28 307 PRO A N 1
ATOM 2384 C CA . PRO A 1 307 ? -20.613 14.477 -13.402 1.00 33.28 307 PRO A CA 1
ATOM 2385 C C . PRO A 1 307 ? -20.049 13.803 -12.143 1.00 33.28 307 PRO A C 1
ATOM 2387 O O . PRO A 1 307 ? -19.454 14.447 -11.287 1.00 33.28 307 PRO A O 1
ATOM 2390 N N . ALA A 1 308 ? -20.191 12.480 -12.070 1.00 37.25 308 ALA A N 1
ATOM 2391 C CA . ALA A 1 308 ? -19.827 11.653 -10.918 1.00 37.25 308 ALA A CA 1
ATOM 2392 C C . ALA A 1 308 ? -18.311 11.405 -10.731 1.00 37.25 308 ALA A C 1
ATOM 2394 O O . ALA A 1 308 ? -17.926 10.626 -9.864 1.00 37.25 308 ALA A O 1
ATOM 2395 N N . ARG A 1 309 ? -17.434 11.977 -11.574 1.00 37.19 309 ARG A N 1
ATOM 2396 C CA . ARG A 1 309 ? -15.991 11.665 -11.586 1.00 37.19 309 ARG A CA 1
ATOM 2397 C C . ARG A 1 309 ? -15.141 12.880 -11.948 1.00 37.19 309 ARG A C 1
ATOM 2399 O O . ARG A 1 309 ? -15.449 13.580 -12.911 1.00 37.19 309 ARG A O 1
ATOM 2406 N N . LEU A 1 310 ? -14.024 13.055 -11.243 1.00 34.78 310 LEU A N 1
ATOM 2407 C CA . LEU A 1 310 ? -12.903 13.879 -11.698 1.00 34.78 310 LEU A CA 1
ATOM 2408 C C . LEU A 1 310 ? -12.089 13.076 -12.727 1.00 34.78 310 LEU A C 1
ATOM 2410 O O . LEU A 1 310 ? -11.766 11.911 -12.501 1.00 34.78 310 LEU A O 1
ATOM 2414 N N . ALA A 1 311 ? -11.796 13.680 -13.881 1.00 33.84 311 ALA A N 1
ATOM 2415 C CA . ALA A 1 311 ? -11.089 13.020 -14.984 1.00 33.84 311 ALA A CA 1
ATOM 2416 C C . ALA A 1 311 ? -9.572 12.873 -14.744 1.00 33.84 311 ALA A C 1
ATOM 2418 O O . ALA A 1 311 ? -8.918 12.107 -15.449 1.00 33.84 311 ALA A O 1
ATOM 2419 N N . MET A 1 312 ? -9.018 13.586 -13.760 1.00 32.84 312 MET A N 1
ATOM 2420 C CA . MET A 1 312 ? -7.601 13.588 -13.390 1.00 32.84 312 MET A CA 1
ATOM 2421 C C . MET A 1 312 ? -7.452 13.821 -11.882 1.00 32.84 312 MET A C 1
ATOM 2423 O O . MET A 1 312 ? -8.285 14.497 -11.283 1.00 32.84 312 MET A O 1
ATOM 2427 N N . ALA A 1 313 ? -6.393 13.268 -11.285 1.00 36.34 313 ALA A N 1
ATOM 2428 C CA . ALA A 1 313 ? -5.947 13.674 -9.955 1.00 36.34 313 ALA A CA 1
ATOM 2429 C C . ALA A 1 313 ? -5.248 15.032 -10.014 1.00 36.34 313 ALA A C 1
ATOM 2431 O O . ALA A 1 313 ? -4.436 15.274 -10.909 1.00 36.34 313 ALA A O 1
ATOM 2432 N N . GLU A 1 314 ? -5.541 15.876 -9.032 1.00 40.03 314 GLU A N 1
ATOM 2433 C CA . GLU A 1 314 ? -4.837 17.125 -8.754 1.00 40.03 314 GLU A CA 1
ATOM 2434 C C . GLU A 1 314 ? -3.718 16.802 -7.741 1.00 40.03 314 GLU A C 1
ATOM 2436 O O . GLU A 1 314 ? -4.005 16.422 -6.599 1.00 40.03 314 GLU A O 1
ATOM 2441 N N . PRO A 1 315 ? -2.429 16.871 -8.123 1.00 37.94 315 PRO A N 1
ATOM 2442 C CA . PRO A 1 315 ? -1.334 16.649 -7.184 1.00 37.94 315 PRO A CA 1
ATOM 2443 C C . PRO A 1 315 ? -1.432 17.637 -6.011 1.00 37.94 315 PRO A C 1
ATOM 2445 O O . PRO A 1 315 ? -1.497 18.840 -6.247 1.00 37.94 315 PRO A O 1
ATOM 2448 N N . ARG A 1 316 ? -1.352 17.123 -4.771 1.00 48.78 316 ARG A N 1
ATOM 2449 C CA . ARG A 1 316 ? -1.430 17.838 -3.468 1.00 48.78 316 ARG A CA 1
ATOM 2450 C C . ARG A 1 316 ? -2.813 18.051 -2.845 1.00 48.78 316 ARG A C 1
ATOM 2452 O O . ARG A 1 316 ? -2.860 18.543 -1.726 1.00 48.78 316 ARG A O 1
ATOM 2459 N N . GLU A 1 317 ? -3.905 17.639 -3.483 1.00 66.12 317 GLU A N 1
ATOM 2460 C CA . GLU A 1 317 ? -5.208 17.583 -2.791 1.00 66.12 317 GLU A CA 1
ATOM 2461 C C . GLU A 1 317 ? -5.504 16.211 -2.179 1.00 66.12 317 GLU A C 1
ATOM 2463 O O . GLU A 1 317 ? -6.369 16.096 -1.316 1.00 66.12 317 GLU A O 1
ATOM 2468 N N . GLU A 1 318 ? -4.792 15.174 -2.616 1.00 77.50 318 GLU A N 1
ATOM 2469 C CA . GLU A 1 318 ? -5.075 13.793 -2.241 1.00 77.50 318 GLU A CA 1
ATOM 2470 C C . GLU A 1 318 ? -4.808 13.510 -0.769 1.00 77.50 318 GLU A C 1
ATOM 2472 O O . GLU A 1 318 ? -3.784 13.906 -0.210 1.00 77.50 318 GLU A O 1
ATOM 2477 N N . ILE A 1 319 ? -5.708 12.728 -0.182 1.00 87.06 319 ILE A N 1
ATOM 2478 C CA . ILE A 1 319 ? -5.617 12.296 1.208 1.00 87.06 319 ILE A CA 1
ATOM 2479 C C . ILE A 1 319 ? -5.799 10.784 1.306 1.00 87.06 319 ILE A C 1
ATOM 2481 O O . ILE A 1 319 ? -6.386 10.144 0.423 1.00 87.06 319 ILE A O 1
ATOM 2485 N N . LEU A 1 320 ? -5.346 10.209 2.412 1.00 92.81 320 LEU A N 1
ATOM 2486 C CA . LEU A 1 320 ? -5.696 8.859 2.820 1.00 92.81 320 LEU A CA 1
ATOM 2487 C C . LEU A 1 320 ? -6.435 8.898 4.154 1.00 92.81 320 LEU A C 1
ATOM 2489 O O . LEU A 1 320 ? -6.118 9.705 5.019 1.00 92.81 320 LEU A O 1
ATOM 2493 N N . THR A 1 321 ? -7.403 8.008 4.327 1.00 95.44 321 THR A N 1
ATOM 2494 C CA . THR A 1 321 ? -7.998 7.709 5.626 1.00 95.44 321 THR A CA 1
ATOM 2495 C C . THR A 1 321 ? -7.329 6.469 6.189 1.00 95.44 321 THR A C 1
ATOM 2497 O O . THR A 1 321 ? -7.225 5.446 5.506 1.00 95.44 321 THR A O 1
ATOM 2500 N N . LEU A 1 322 ? -6.870 6.562 7.432 1.00 97.12 322 LEU A N 1
ATOM 2501 C CA . LEU A 1 322 ? -6.457 5.428 8.239 1.00 97.12 322 LEU A CA 1
ATOM 2502 C C . LEU A 1 322 ? -7.565 5.141 9.251 1.00 97.12 322 LEU A C 1
ATOM 2504 O O . LEU A 1 322 ? -7.634 5.741 10.322 1.00 97.12 322 LEU A O 1
ATOM 2508 N N . ASP A 1 323 ? -8.448 4.222 8.882 1.00 96.69 323 ASP A N 1
ATOM 2509 C CA . ASP A 1 323 ? -9.576 3.821 9.710 1.00 96.69 323 ASP A CA 1
ATOM 2510 C C . ASP A 1 323 ? -9.129 2.746 10.701 1.00 96.69 323 ASP A C 1
ATOM 2512 O O . ASP A 1 323 ? -8.789 1.625 10.309 1.00 96.69 323 ASP A O 1
ATOM 2516 N N . TYR A 1 324 ? -9.152 3.078 11.988 1.00 97.44 324 TYR A N 1
ATOM 2517 C CA . TYR A 1 324 ? -8.911 2.155 13.092 1.00 97.44 324 TYR A CA 1
ATOM 2518 C C . TYR A 1 324 ? -10.238 1.632 13.638 1.00 97.44 324 TYR A C 1
ATOM 2520 O O . TYR A 1 324 ? -11.158 2.407 13.907 1.00 97.44 324 TYR A O 1
ATOM 2528 N N . ARG A 1 325 ? -10.343 0.316 13.843 1.00 97.81 325 ARG A N 1
ATOM 2529 C CA . ARG A 1 325 ? -11.509 -0.323 14.464 1.00 97.81 325 ARG A CA 1
ATOM 2530 C C . ARG A 1 325 ? -11.106 -1.352 15.503 1.00 97.81 325 ARG A C 1
ATOM 2532 O O . ARG A 1 325 ? -10.195 -2.146 15.282 1.00 97.81 325 ARG A O 1
ATOM 2539 N N . ARG A 1 326 ? -11.868 -1.395 16.595 1.00 98.06 326 ARG A N 1
ATOM 2540 C CA . ARG A 1 326 ? -11.901 -2.542 17.509 1.00 98.06 326 ARG A CA 1
ATOM 2541 C C . ARG A 1 326 ? -13.085 -3.402 17.128 1.00 98.06 326 ARG A C 1
ATOM 2543 O O . ARG A 1 326 ? -14.223 -2.942 17.214 1.00 98.06 326 ARG A O 1
ATOM 2550 N N . ILE A 1 327 ? -12.818 -4.624 16.699 1.00 97.88 327 ILE A N 1
ATOM 2551 C CA . ILE A 1 327 ? -13.841 -5.581 16.283 1.00 97.88 327 ILE A CA 1
ATOM 2552 C C . ILE A 1 327 ? -13.840 -6.788 17.211 1.00 97.88 327 ILE A C 1
ATOM 2554 O O . ILE A 1 327 ? -12.861 -7.043 17.906 1.00 97.88 327 ILE A O 1
ATOM 2558 N N . LYS A 1 328 ? -14.920 -7.563 17.216 1.00 97.62 328 LYS A N 1
ATOM 2559 C CA . LYS A 1 328 ? -15.031 -8.805 17.982 1.00 97.62 328 LYS A CA 1
ATOM 2560 C C . LYS A 1 328 ? -13.798 -9.698 17.780 1.00 97.62 328 LYS A C 1
ATOM 2562 O O . LYS A 1 328 ? -13.391 -9.940 16.640 1.00 97.62 328 LYS A O 1
ATOM 2567 N N . LYS A 1 329 ? -13.219 -10.221 18.867 1.00 97.06 329 LYS A N 1
ATOM 2568 C CA . LYS A 1 329 ? -12.052 -11.117 18.804 1.00 97.06 329 LYS A CA 1
ATOM 2569 C C . LYS A 1 329 ? -12.271 -12.264 17.809 1.00 97.06 329 LYS A C 1
ATOM 2571 O O . LYS A 1 329 ? -13.310 -12.925 17.831 1.00 97.06 329 LYS A O 1
ATOM 2576 N N . GLY A 1 330 ? -11.284 -12.509 16.947 1.00 95.50 330 GLY A N 1
ATOM 2577 C CA . GLY A 1 330 ? -11.293 -13.596 15.967 1.00 95.50 330 GLY A CA 1
ATOM 2578 C C . GLY A 1 330 ? -12.138 -13.337 14.717 1.00 95.50 330 GLY A C 1
ATOM 2579 O O . GLY A 1 330 ? -12.224 -14.225 13.875 1.00 95.50 330 GLY A O 1
ATOM 2580 N N . SER A 1 331 ? -12.742 -12.152 14.569 1.00 96.69 331 SER A N 1
ATOM 2581 C CA . SER A 1 331 ? -13.619 -11.830 13.430 1.00 96.69 331 SER A CA 1
ATOM 2582 C C . SER A 1 331 ? -12.908 -11.162 12.249 1.00 96.69 331 SER A C 1
ATOM 2584 O O . SER A 1 331 ? -13.567 -10.813 11.280 1.00 96.69 331 SER A O 1
ATOM 2586 N N . PHE A 1 332 ? -11.579 -10.998 12.279 1.00 95.50 332 PHE A N 1
ATOM 2587 C CA . PHE A 1 332 ? -10.851 -10.280 11.221 1.00 95.50 332 PHE A CA 1
ATOM 2588 C C . PHE A 1 332 ? -11.072 -10.836 9.806 1.00 95.50 332 PHE A C 1
ATOM 2590 O O . PHE A 1 332 ? -11.270 -10.055 8.885 1.00 95.50 332 PHE A O 1
ATOM 2597 N N . GLU A 1 333 ? -11.074 -12.157 9.621 1.00 94.38 333 GLU A N 1
ATOM 2598 C CA . GLU A 1 333 ? -11.265 -12.752 8.287 1.00 94.38 333 GLU A CA 1
ATOM 2599 C C . GLU A 1 333 ? -12.690 -12.531 7.758 1.00 94.38 333 GLU A C 1
ATOM 2601 O O . GLU A 1 333 ? -12.883 -12.226 6.584 1.00 94.38 333 GLU A O 1
ATOM 2606 N N . GLU A 1 334 ? -13.693 -12.619 8.637 1.00 95.31 334 GLU A N 1
ATOM 2607 C CA . GLU A 1 334 ? -15.089 -12.304 8.310 1.00 95.31 334 GLU A CA 1
ATOM 2608 C C . GLU A 1 334 ? -15.255 -10.811 8.004 1.00 95.31 334 GLU A C 1
ATOM 2610 O O . GLU A 1 334 ? -15.854 -10.441 6.995 1.00 95.31 334 GLU A O 1
ATOM 2615 N N . PHE A 1 335 ? -14.671 -9.953 8.845 1.00 95.56 335 PHE A N 1
ATOM 2616 C CA . PHE A 1 335 ? -14.628 -8.509 8.643 1.00 95.56 335 PHE A CA 1
ATOM 2617 C C . PHE A 1 335 ? -14.013 -8.169 7.283 1.00 95.56 335 PHE A C 1
ATOM 2619 O O . PHE A 1 335 ? -14.578 -7.366 6.540 1.00 95.56 335 PHE A O 1
ATOM 2626 N N . HIS A 1 336 ? -12.898 -8.816 6.935 1.00 94.00 336 HIS A N 1
ATOM 2627 C CA . HIS A 1 336 ? -12.228 -8.604 5.663 1.00 94.00 336 HIS A CA 1
ATOM 2628 C C . HIS A 1 336 ? -13.083 -9.019 4.477 1.00 94.00 336 HIS A C 1
ATOM 2630 O O . HIS A 1 336 ? -13.275 -8.197 3.586 1.00 94.00 336 HIS A O 1
ATOM 2636 N N . ALA A 1 337 ? -13.644 -10.230 4.492 1.00 92.50 337 ALA A N 1
ATOM 2637 C CA . ALA A 1 337 ? -14.507 -10.711 3.416 1.00 92.50 337 ALA A CA 1
ATOM 2638 C C . ALA A 1 337 ? -15.708 -9.778 3.183 1.00 92.50 337 ALA A C 1
ATOM 2640 O O . ALA A 1 337 ? -16.013 -9.422 2.049 1.00 92.50 337 ALA A O 1
ATOM 2641 N N . ILE A 1 338 ? -16.356 -9.300 4.252 1.00 94.38 338 ILE A N 1
ATOM 2642 C CA . ILE A 1 338 ? -17.472 -8.350 4.132 1.00 94.38 338 ILE A CA 1
ATOM 2643 C C . ILE A 1 338 ? -17.007 -7.039 3.488 1.00 94.38 338 ILE A C 1
ATOM 2645 O O . ILE A 1 338 ? -17.670 -6.522 2.588 1.00 94.38 338 ILE A O 1
ATOM 2649 N N . VAL A 1 339 ? -15.879 -6.486 3.940 1.00 93.69 339 VAL A N 1
ATOM 2650 C CA . VAL A 1 339 ? -15.366 -5.217 3.412 1.00 93.69 339 VAL A CA 1
ATOM 2651 C C . VAL A 1 339 ? -14.938 -5.362 1.948 1.00 93.69 339 VAL A C 1
ATOM 2653 O O . VAL A 1 339 ? -15.342 -4.548 1.115 1.00 93.69 339 VAL A O 1
ATOM 2656 N N . SER A 1 340 ? -14.152 -6.382 1.613 1.00 89.69 340 SER A N 1
ATOM 2657 C CA . SER A 1 340 ? -13.604 -6.552 0.267 1.00 89.69 340 SER A CA 1
ATOM 2658 C C . SER A 1 340 ? -14.662 -6.937 -0.763 1.00 89.69 340 SER A C 1
ATOM 2660 O O . SER A 1 340 ? -14.639 -6.408 -1.870 1.00 89.69 340 SER A O 1
ATOM 2662 N N . GLU A 1 341 ? -15.632 -7.780 -0.407 1.00 90.00 341 GLU A N 1
ATOM 2663 C CA . GLU A 1 341 ? -16.657 -8.239 -1.351 1.00 90.00 341 GLU A CA 1
ATOM 2664 C C . GLU A 1 341 ? -17.819 -7.251 -1.506 1.00 90.00 341 GLU A C 1
ATOM 2666 O O . GLU A 1 341 ? -18.452 -7.214 -2.561 1.00 90.00 341 GLU A O 1
ATOM 2671 N N . ARG A 1 342 ? -18.135 -6.460 -0.468 1.00 90.88 342 ARG A N 1
ATOM 2672 C CA . ARG A 1 342 ? -19.382 -5.669 -0.430 1.00 90.88 342 ARG A CA 1
ATOM 2673 C C . ARG A 1 342 ? -19.190 -4.165 -0.284 1.00 90.88 342 ARG A C 1
ATOM 2675 O O . ARG A 1 342 ? -20.093 -3.414 -0.641 1.00 90.88 342 ARG A O 1
ATOM 2682 N N . ILE A 1 343 ? -18.044 -3.708 0.225 1.00 91.81 343 ILE A N 1
ATOM 2683 C CA . ILE A 1 343 ? -17.769 -2.276 0.440 1.00 91.81 343 ILE A CA 1
ATOM 2684 C C . ILE A 1 343 ? -16.808 -1.737 -0.617 1.00 91.81 343 ILE A C 1
ATOM 2686 O O . ILE A 1 343 ? -17.086 -0.700 -1.225 1.00 91.81 343 ILE A O 1
ATOM 2690 N N . TRP A 1 344 ? -15.694 -2.430 -0.863 1.00 87.56 344 TRP A N 1
ATOM 2691 C CA . TRP A 1 344 ? -14.686 -1.993 -1.832 1.00 87.56 344 TRP A CA 1
ATOM 2692 C C . TRP A 1 344 ? -15.231 -1.772 -3.248 1.00 87.56 344 TRP A C 1
ATOM 2694 O O . TRP A 1 344 ? -14.922 -0.715 -3.797 1.00 87.56 344 TRP A O 1
ATOM 2704 N N . PRO A 1 345 ? -16.110 -2.627 -3.812 1.00 84.19 345 PRO A N 1
ATOM 2705 C CA . PRO A 1 345 ? -16.652 -2.387 -5.149 1.00 84.19 345 PRO A CA 1
ATOM 2706 C C . PRO A 1 345 ? -17.374 -1.039 -5.266 1.00 84.19 345 PRO A C 1
ATOM 2708 O O . PRO A 1 345 ? -17.211 -0.315 -6.250 1.00 84.19 345 PRO A O 1
ATOM 2711 N N . TYR A 1 346 ? -18.134 -0.649 -4.235 1.00 80.00 346 TYR A N 1
ATOM 2712 C CA . TYR A 1 346 ? -18.795 0.655 -4.215 1.00 80.00 346 TYR A CA 1
ATOM 2713 C C . TYR A 1 346 ? -17.805 1.803 -3.988 1.00 80.00 346 TYR A C 1
ATOM 2715 O O . TYR A 1 346 ? -17.896 2.830 -4.661 1.00 80.00 346 TYR A O 1
ATOM 2723 N N . ALA A 1 347 ? -16.843 1.632 -3.077 1.00 84.12 347 ALA A N 1
ATOM 2724 C CA . ALA A 1 347 ? -15.795 2.620 -2.821 1.00 84.12 347 ALA A CA 1
ATOM 2725 C C . ALA A 1 347 ? -15.004 2.937 -4.105 1.00 84.12 347 ALA A C 1
ATOM 2727 O O . ALA A 1 347 ? -14.813 4.101 -4.465 1.00 84.12 347 ALA A O 1
ATOM 2728 N N . GLU A 1 348 ? -14.624 1.907 -4.857 1.00 81.12 348 GLU A N 1
ATOM 2729 C CA . GLU A 1 348 ? -13.939 2.042 -6.140 1.00 81.12 348 GLU A CA 1
ATOM 2730 C C . GLU A 1 348 ? -14.797 2.746 -7.188 1.00 81.12 348 GLU A C 1
ATOM 2732 O O . GLU A 1 348 ? -14.307 3.648 -7.886 1.00 81.12 348 GLU A O 1
ATOM 2737 N N . LYS A 1 349 ? -16.085 2.391 -7.250 1.00 74.31 349 LYS A N 1
ATOM 2738 C CA . LYS A 1 349 ? -17.068 2.998 -8.153 1.00 74.31 349 LYS A CA 1
ATOM 2739 C C . LYS A 1 349 ? -17.182 4.511 -7.975 1.00 74.31 349 LYS A C 1
ATOM 2741 O O . LYS A 1 349 ? -17.288 5.220 -8.978 1.00 74.31 349 LYS A O 1
ATOM 2746 N N . ILE A 1 350 ? -17.133 4.999 -6.734 1.00 69.12 350 ILE A N 1
ATOM 2747 C CA . ILE A 1 350 ? -17.230 6.434 -6.416 1.00 69.12 350 ILE A CA 1
ATOM 2748 C C . ILE A 1 350 ? -15.887 7.169 -6.445 1.00 69.12 350 ILE A C 1
ATOM 2750 O O . ILE A 1 350 ? -15.868 8.377 -6.260 1.00 69.12 350 ILE A O 1
ATOM 2754 N N . GLY A 1 351 ? -14.776 6.478 -6.722 1.00 69.31 351 GLY A N 1
ATOM 2755 C CA . GLY A 1 351 ? -13.455 7.105 -6.851 1.00 69.31 351 GLY A CA 1
ATOM 2756 C C . GLY A 1 351 ? -12.536 6.944 -5.638 1.00 69.31 351 GLY A C 1
ATOM 2757 O O . GLY A 1 351 ? -11.380 7.364 -5.705 1.00 69.31 351 GLY A O 1
ATOM 2758 N N . ALA A 1 352 ? -12.991 6.316 -4.551 1.00 81.31 352 ALA A N 1
ATOM 2759 C CA . ALA A 1 352 ? -12.134 5.942 -3.426 1.00 81.31 352 ALA A CA 1
ATOM 2760 C C . ALA A 1 352 ? -11.279 4.718 -3.789 1.00 81.31 352 ALA A C 1
ATOM 2762 O O . ALA A 1 352 ? -11.637 3.929 -4.666 1.00 81.31 352 ALA A O 1
ATOM 2763 N N . ARG A 1 353 ? -10.102 4.575 -3.181 1.00 83.69 353 ARG A N 1
ATOM 2764 C CA . ARG A 1 353 ? -9.120 3.546 -3.556 1.00 83.69 353 ARG A CA 1
ATOM 2765 C C . ARG A 1 353 ? -8.598 2.826 -2.318 1.00 83.69 353 ARG A C 1
ATOM 2767 O O . ARG A 1 353 ? -7.721 3.369 -1.644 1.00 83.69 353 ARG A O 1
ATOM 2774 N N . PRO A 1 354 ? -9.123 1.635 -1.997 1.00 87.25 354 PRO A N 1
ATOM 2775 C CA . PRO A 1 354 ? -8.563 0.808 -0.937 1.00 87.25 354 PRO A CA 1
ATOM 2776 C C . PRO A 1 354 ? -7.077 0.526 -1.197 1.00 87.25 354 PRO A C 1
ATOM 2778 O O . PRO A 1 354 ? -6.677 0.256 -2.325 1.00 87.25 354 PRO A O 1
ATOM 2781 N N . VAL A 1 355 ? -6.247 0.619 -0.159 1.00 86.75 355 VAL A N 1
ATOM 2782 C CA . VAL A 1 355 ? -4.812 0.290 -0.218 1.00 86.75 355 VAL A CA 1
ATOM 2783 C C . VAL A 1 355 ? -4.560 -1.047 0.467 1.00 86.75 355 VAL A C 1
ATOM 2785 O O . VAL A 1 355 ? -3.859 -1.911 -0.060 1.00 86.75 355 VAL A O 1
ATOM 2788 N N . GLY A 1 356 ? -5.160 -1.244 1.636 1.00 88.44 356 GLY A N 1
ATOM 2789 C CA . GLY A 1 356 ? -5.125 -2.520 2.326 1.00 88.44 356 GLY A CA 1
ATOM 2790 C C . GLY A 1 356 ? -5.828 -2.476 3.669 1.00 88.44 356 GLY A C 1
ATOM 2791 O O . GLY A 1 356 ? -6.318 -1.434 4.112 1.00 88.44 356 GLY A O 1
ATOM 2792 N N . GLN A 1 357 ? -5.903 -3.648 4.282 1.00 93.06 357 GLN A N 1
ATOM 2793 C CA . GLN A 1 357 ? -6.592 -3.871 5.534 1.00 93.06 357 GLN A CA 1
ATOM 2794 C C . GLN A 1 357 ? -5.856 -4.920 6.351 1.00 93.06 357 GLN A C 1
ATOM 2796 O O . GLN A 1 357 ? -5.587 -6.030 5.884 1.00 93.06 357 GLN A O 1
ATOM 2801 N N . TRP A 1 358 ? -5.535 -4.567 7.589 1.00 94.94 358 TRP A N 1
ATOM 2802 C CA . TRP A 1 358 ? -4.624 -5.346 8.406 1.00 94.94 358 TRP A CA 1
ATOM 2803 C C . TRP A 1 358 ? -5.073 -5.391 9.856 1.00 94.94 358 TRP A C 1
ATOM 2805 O O . TRP A 1 358 ? -5.482 -4.385 10.429 1.00 94.94 358 TRP A O 1
ATOM 2815 N N . LYS A 1 359 ? -4.928 -6.563 10.459 1.00 96.25 359 LYS A N 1
ATOM 2816 C CA . LYS A 1 359 ? -5.047 -6.789 11.890 1.00 96.25 359 LYS A CA 1
ATOM 2817 C C . LYS A 1 359 ? -3.728 -6.459 12.586 1.00 96.25 359 LYS A C 1
ATOM 2819 O O . LYS A 1 359 ? -2.656 -6.781 12.067 1.00 96.25 359 LYS A O 1
ATOM 2824 N N . VAL A 1 360 ? -3.801 -5.860 13.771 1.00 96.69 360 VAL A N 1
ATOM 2825 C CA . VAL A 1 360 ? -2.638 -5.638 14.638 1.00 96.69 360 VAL A CA 1
ATOM 2826 C C . VAL A 1 360 ? -2.110 -6.973 15.168 1.00 96.69 360 VAL A C 1
ATOM 2828 O O . VAL A 1 360 ? -2.859 -7.838 15.620 1.00 96.69 360 VAL A O 1
ATOM 2831 N N . MET A 1 361 ? -0.794 -7.134 15.104 1.00 93.56 361 MET A N 1
ATOM 2832 C CA . MET A 1 361 ? -0.047 -8.283 15.591 1.00 93.56 361 MET A CA 1
ATOM 2833 C C . MET A 1 361 ? 0.684 -7.912 16.881 1.00 93.56 361 MET A C 1
ATOM 2835 O O . MET A 1 361 ? 1.421 -6.927 16.934 1.00 93.56 361 MET A O 1
ATOM 2839 N N . TYR A 1 362 ? 0.556 -8.763 17.894 1.00 91.44 362 TYR A N 1
ATOM 2840 C CA . TYR A 1 362 ? 1.166 -8.576 19.211 1.00 91.44 362 TYR A CA 1
ATOM 2841 C C . TYR A 1 362 ? 2.556 -9.227 19.258 1.00 91.44 362 TYR A C 1
ATOM 2843 O O . TYR A 1 362 ? 2.768 -10.276 19.862 1.00 91.44 362 TYR A O 1
ATOM 2851 N N . LEU A 1 363 ? 3.503 -8.639 18.521 1.00 86.69 363 LEU A N 1
ATOM 2852 C CA . LEU A 1 363 ? 4.881 -9.133 18.394 1.00 86.69 363 LEU A CA 1
ATOM 2853 C C . LEU A 1 363 ? 5.856 -8.301 19.245 1.00 86.69 363 LEU A C 1
ATOM 2855 O O . LEU A 1 363 ? 5.606 -7.116 19.480 1.00 86.69 363 LEU A O 1
ATOM 2859 N N . PRO A 1 364 ? 7.013 -8.859 19.659 1.00 84.94 364 PRO A N 1
ATOM 2860 C CA . PRO A 1 364 ? 8.017 -8.087 20.387 1.00 84.94 364 PRO A CA 1
ATOM 2861 C C . PRO A 1 364 ? 8.465 -6.844 19.603 1.00 84.94 364 PRO A C 1
ATOM 2863 O O . PRO A 1 364 ? 8.603 -6.889 18.376 1.00 84.94 364 PRO A O 1
ATOM 2866 N N . ASN A 1 365 ? 8.766 -5.755 20.315 1.00 81.19 365 ASN A N 1
ATOM 2867 C CA . ASN A 1 365 ? 9.079 -4.427 19.759 1.00 81.19 365 ASN A CA 1
ATOM 2868 C C . ASN A 1 365 ? 7.895 -3.697 19.093 1.00 81.19 365 ASN A C 1
ATOM 2870 O O . ASN A 1 365 ? 8.113 -2.679 18.432 1.00 81.19 365 ASN A O 1
ATOM 2874 N N . SER A 1 366 ? 6.667 -4.195 19.260 1.00 88.50 366 SER A N 1
ATOM 2875 C CA . SER A 1 366 ? 5.448 -3.428 18.999 1.00 88.50 366 SER A CA 1
ATOM 2876 C C . SER A 1 366 ? 5.015 -2.646 20.240 1.00 88.50 366 SER A C 1
ATOM 2878 O O . SER A 1 366 ? 5.258 -3.091 21.358 1.00 88.50 366 SER A O 1
ATOM 2880 N N . SER A 1 367 ? 4.322 -1.524 20.037 1.00 89.69 367 SER A N 1
ATOM 2881 C CA . SER A 1 367 ? 3.560 -0.830 21.084 1.00 89.69 367 SER A CA 1
ATOM 2882 C C . SER A 1 367 ? 2.206 -1.488 21.392 1.00 89.69 367 SER A C 1
ATOM 2884 O O . SER A 1 367 ? 1.479 -0.993 22.246 1.00 89.69 367 SER A O 1
ATOM 2886 N N . ALA A 1 368 ? 1.820 -2.540 20.662 1.00 89.81 368 ALA A N 1
ATOM 2887 C CA . ALA A 1 368 ? 0.525 -3.192 20.815 1.00 89.81 368 ALA A CA 1
ATOM 2888 C C . ALA A 1 368 ? 0.483 -4.100 22.050 1.00 89.81 368 ALA A C 1
ATOM 2890 O O . ALA A 1 368 ? 1.388 -4.913 22.252 1.00 89.81 368 ALA A O 1
ATOM 2891 N N . GLU A 1 369 ? -0.614 -4.035 22.801 1.00 90.31 369 GLU A N 1
ATOM 2892 C CA . GLU A 1 369 ? -0.923 -4.961 23.891 1.00 90.31 369 GLU A CA 1
ATOM 2893 C C . GLU A 1 369 ? -2.148 -5.795 23.513 1.00 90.31 369 GLU A C 1
ATOM 2895 O O . GLU A 1 369 ? -3.165 -5.254 23.080 1.00 90.31 369 GLU A O 1
ATOM 2900 N N . GLU A 1 370 ? -2.043 -7.120 23.638 1.00 91.94 370 GLU A N 1
ATOM 2901 C CA . GLU A 1 370 ? -3.143 -8.007 23.268 1.00 91.94 370 GLU A CA 1
ATOM 2902 C C . GLU A 1 370 ? -4.338 -7.833 24.205 1.00 91.94 370 GLU A C 1
ATOM 2904 O O . GLU A 1 370 ? -4.191 -7.771 25.425 1.00 91.94 370 GLU A O 1
ATOM 2909 N N . ASN A 1 371 ? -5.533 -7.796 23.616 1.00 93.75 371 ASN A N 1
ATOM 2910 C CA . ASN A 1 371 ? -6.792 -7.801 24.340 1.00 93.75 371 ASN A CA 1
ATOM 2911 C C . ASN A 1 371 ? -7.577 -9.089 24.050 1.00 93.75 371 ASN A C 1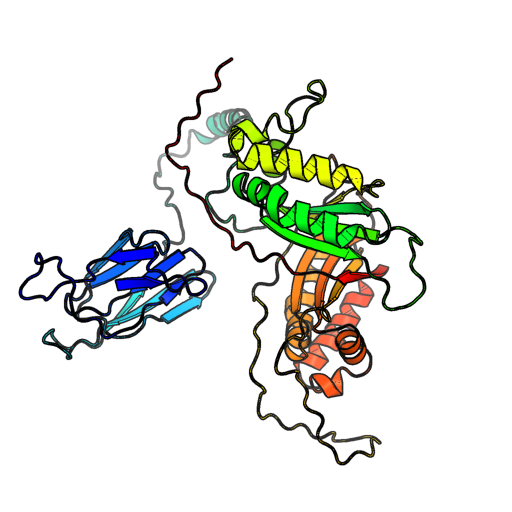
ATOM 2913 O O . ASN A 1 371 ? -7.604 -9.565 22.912 1.00 93.75 371 ASN A O 1
ATOM 2917 N N . ASP A 1 372 ? -8.234 -9.645 25.067 1.00 93.62 372 ASP A N 1
ATOM 2918 C CA . ASP A 1 372 ? -8.993 -10.896 24.949 1.00 93.62 372 ASP A CA 1
ATOM 2919 C C . ASP A 1 372 ? -10.382 -10.709 24.309 1.00 93.62 372 ASP A C 1
ATOM 2921 O O . ASP A 1 372 ? -10.963 -11.663 23.789 1.00 93.62 372 ASP A O 1
ATOM 2925 N N . GLU A 1 373 ? -10.921 -9.488 24.315 1.00 94.44 373 GLU A N 1
ATOM 2926 C CA . GLU A 1 373 ? -12.287 -9.182 23.872 1.00 94.44 373 GLU A CA 1
ATOM 2927 C C . GLU A 1 373 ? -12.357 -8.725 22.411 1.00 94.44 373 GLU A C 1
ATOM 2929 O O . GLU A 1 373 ? -13.360 -8.973 21.728 1.00 94.44 373 GLU A O 1
ATOM 2934 N N . TYR A 1 374 ? -11.295 -8.093 21.902 1.00 96.69 374 TYR A N 1
ATOM 2935 C CA . TYR A 1 374 ? -11.287 -7.504 20.566 1.00 96.69 374 TYR A CA 1
ATOM 2936 C C . TYR A 1 374 ? -10.017 -7.775 19.758 1.00 96.69 374 TYR A C 1
ATOM 2938 O O . TYR A 1 374 ? -8.929 -7.981 20.291 1.00 96.69 374 TYR A O 1
ATOM 2946 N N . ASP A 1 375 ? -10.182 -7.747 18.438 1.00 97.38 375 ASP A N 1
ATOM 2947 C CA . ASP A 1 375 ? -9.101 -7.564 17.478 1.00 97.38 375 ASP A CA 1
ATOM 2948 C C . ASP A 1 375 ? -9.047 -6.092 17.054 1.00 97.38 375 ASP A C 1
ATOM 2950 O O . ASP A 1 375 ? -10.077 -5.427 16.919 1.00 97.38 375 ASP A O 1
ATOM 2954 N N . GLU A 1 376 ? -7.844 -5.587 16.811 1.00 97.88 376 GLU A N 1
ATOM 2955 C CA . GLU A 1 376 ? -7.623 -4.238 16.293 1.00 97.88 376 GLU A CA 1
ATOM 2956 C C . GLU A 1 376 ? -7.315 -4.296 14.803 1.00 97.88 376 GLU A C 1
ATOM 2958 O O . GLU A 1 376 ? -6.480 -5.093 14.367 1.00 97.88 376 GLU A O 1
ATOM 2963 N N . VAL A 1 377 ? -7.987 -3.454 14.022 1.00 97.56 377 VAL A N 1
ATOM 2964 C CA . VAL A 1 377 ? -7.912 -3.462 12.560 1.00 97.56 377 VAL A CA 1
ATOM 2965 C C . VAL A 1 377 ? -7.669 -2.057 12.039 1.00 97.56 377 VAL A C 1
ATOM 2967 O O . VAL A 1 377 ? -8.364 -1.123 12.426 1.00 97.56 377 VAL A O 1
ATOM 2970 N N . TYR A 1 378 ? -6.720 -1.938 11.119 1.00 97.62 378 TYR A N 1
ATOM 2971 C CA . TYR A 1 378 ? -6.463 -0.741 10.333 1.00 97.62 378 TYR A CA 1
ATOM 2972 C C . TYR A 1 378 ? -6.879 -0.974 8.882 1.00 97.62 378 TYR A C 1
ATOM 2974 O O . TYR A 1 378 ? -6.498 -1.982 8.285 1.00 97.62 378 TYR A O 1
ATOM 2982 N N . SER A 1 379 ? -7.632 -0.041 8.303 1.00 95.75 379 SER A N 1
ATOM 2983 C CA . SER A 1 379 ? -7.907 0.022 6.863 1.00 95.75 379 SER A CA 1
ATOM 2984 C C . SER A 1 379 ? -7.362 1.331 6.309 1.00 95.75 379 SER A C 1
ATOM 2986 O O . SER A 1 379 ? -7.595 2.384 6.891 1.00 95.75 379 SER A O 1
ATOM 2988 N N . LEU A 1 380 ? -6.636 1.265 5.196 1.00 94.31 380 LEU A N 1
ATOM 2989 C CA . LEU A 1 380 ? -6.084 2.440 4.528 1.00 94.31 380 LEU A CA 1
ATOM 2990 C C . LEU A 1 380 ? -6.795 2.636 3.190 1.00 94.31 380 LEU A C 1
ATOM 2992 O O . LEU A 1 380 ? -6.777 1.733 2.349 1.00 94.31 380 LEU A O 1
ATOM 2996 N N . VAL A 1 381 ? -7.414 3.799 2.987 1.00 91.44 381 VAL A N 1
ATOM 2997 C CA . VAL A 1 381 ? -8.170 4.125 1.767 1.00 91.44 381 VAL A CA 1
ATOM 2998 C C . VAL A 1 381 ? -7.773 5.507 1.270 1.00 91.44 381 VAL A C 1
ATOM 3000 O O . VAL A 1 381 ? -7.730 6.462 2.031 1.00 91.44 381 VAL A O 1
ATOM 3003 N N . ARG A 1 382 ? -7.489 5.636 -0.022 1.00 88.06 382 ARG A N 1
ATOM 3004 C CA . ARG A 1 382 ? -7.118 6.901 -0.659 1.00 88.06 382 ARG A CA 1
ATOM 3005 C C . ARG A 1 382 ? -8.325 7.579 -1.303 1.00 88.06 382 ARG A C 1
ATOM 3007 O O . ARG A 1 382 ? -9.127 6.928 -1.973 1.00 88.06 382 ARG A O 1
ATOM 3014 N N . TYR A 1 383 ? -8.388 8.899 -1.173 1.00 82.62 383 TYR A N 1
ATOM 3015 C CA . TYR A 1 383 ? -9.380 9.775 -1.790 1.00 82.62 383 TYR A CA 1
ATOM 3016 C C . TYR A 1 383 ? -8.677 10.864 -2.608 1.00 82.62 383 TYR A C 1
ATOM 3018 O O . TYR A 1 383 ? -7.581 11.300 -2.269 1.00 82.62 383 TYR A O 1
ATOM 3026 N N . ALA A 1 384 ? -9.322 11.317 -3.687 1.00 73.12 384 ALA A N 1
ATOM 3027 C CA . ALA A 1 384 ? -8.813 12.408 -4.520 1.00 73.12 384 ALA A CA 1
ATOM 3028 C C . ALA A 1 384 ? -8.651 13.732 -3.754 1.00 73.12 384 ALA A C 1
ATOM 3030 O O . ALA A 1 384 ? -7.766 14.509 -4.081 1.00 73.12 384 ALA A O 1
ATOM 3031 N N . SER A 1 385 ? -9.496 13.973 -2.749 1.00 76.06 385 SER A N 1
ATOM 3032 C CA . SER A 1 385 ? -9.378 15.097 -1.825 1.00 76.06 385 SER A CA 1
ATOM 3033 C C . SER A 1 385 ? -10.232 14.908 -0.577 1.00 76.06 385 SER A C 1
ATOM 3035 O O . SER A 1 385 ? -11.060 13.994 -0.506 1.00 76.06 385 SER A O 1
ATOM 3037 N N . PHE A 1 386 ? -10.069 15.801 0.398 1.00 81.56 386 PHE A N 1
ATOM 3038 C CA . PHE A 1 386 ? -10.948 15.847 1.564 1.00 81.56 386 PHE A CA 1
ATOM 3039 C C . PHE A 1 386 ? -12.414 16.138 1.191 1.00 81.56 386 PHE A C 1
ATOM 3041 O O . PHE A 1 386 ? -13.325 15.481 1.691 1.00 81.56 386 PHE A O 1
ATOM 3048 N N . ASN A 1 387 ? -12.658 17.007 0.203 1.00 76.25 387 ASN A N 1
ATOM 3049 C CA . ASN A 1 387 ? -14.006 17.239 -0.331 1.00 76.25 387 ASN A CA 1
ATOM 3050 C C . ASN A 1 387 ? -14.606 15.977 -0.966 1.00 76.25 387 ASN A C 1
ATOM 3052 O O . ASN A 1 387 ? -15.797 15.709 -0.821 1.00 76.25 387 ASN A O 1
ATOM 3056 N N . HIS A 1 388 ? -13.784 15.185 -1.659 1.00 78.81 388 HIS A N 1
ATOM 3057 C CA . HIS A 1 388 ? -14.217 13.904 -2.212 1.00 78.81 388 HIS A CA 1
ATOM 3058 C C . HIS A 1 388 ? -14.595 12.903 -1.107 1.00 78.81 388 HIS A C 1
ATOM 3060 O O . HIS A 1 388 ? -15.605 12.212 -1.232 1.00 78.81 388 HIS A O 1
ATOM 3066 N N . TYR A 1 389 ? -13.837 12.863 -0.009 1.00 84.56 389 TYR A N 1
ATOM 3067 C CA . TYR A 1 389 ? -14.183 12.065 1.169 1.00 84.56 389 TYR A CA 1
ATOM 3068 C C . TYR A 1 389 ? -15.520 12.493 1.801 1.00 84.56 389 TYR A C 1
ATOM 3070 O O . TYR A 1 389 ? -16.369 11.638 2.060 1.00 84.56 389 TYR A O 1
ATOM 3078 N N . LEU A 1 390 ? -15.751 13.799 1.986 1.00 82.62 390 LEU A N 1
ATOM 3079 C CA . LEU A 1 390 ? -17.027 14.312 2.500 1.00 82.62 390 LEU A CA 1
ATOM 3080 C C . LEU A 1 390 ? -18.195 13.943 1.581 1.00 82.62 390 LEU A C 1
ATOM 3082 O O . LEU A 1 390 ? -19.194 13.388 2.038 1.00 82.62 390 LEU A O 1
ATOM 3086 N N . ALA A 1 391 ? -18.045 14.159 0.271 1.00 72.94 391 ALA A N 1
ATOM 3087 C CA . ALA A 1 391 ? -19.070 13.816 -0.712 1.00 72.94 391 ALA A CA 1
ATOM 3088 C C . ALA A 1 391 ? -19.427 12.319 -0.680 1.00 72.94 391 ALA A C 1
ATOM 3090 O O . ALA A 1 391 ? -20.610 11.968 -0.715 1.00 72.94 391 ALA A O 1
ATOM 3091 N N . ALA A 1 392 ? -18.421 11.446 -0.538 1.00 79.81 392 ALA A N 1
ATOM 3092 C CA . ALA A 1 392 ? -18.607 9.998 -0.453 1.00 79.81 392 ALA A CA 1
ATOM 3093 C C . ALA A 1 392 ? -19.436 9.572 0.768 1.00 79.81 392 ALA A C 1
ATOM 3095 O O . ALA A 1 392 ? -20.109 8.541 0.721 1.00 79.81 392 ALA A O 1
ATOM 3096 N N . ARG A 1 393 ? -19.415 10.361 1.849 1.00 83.12 393 ARG A N 1
ATOM 3097 C CA . ARG A 1 393 ? -20.151 10.084 3.090 1.00 83.12 393 ARG A CA 1
ATOM 3098 C C . ARG A 1 393 ? -21.519 10.752 3.141 1.00 83.12 393 ARG A C 1
ATOM 3100 O O . ARG A 1 393 ? -22.487 10.123 3.560 1.00 83.12 393 ARG A O 1
ATOM 3107 N N . GLU A 1 394 ? -21.602 12.015 2.742 1.00 79.44 394 GLU A N 1
ATOM 3108 C CA . GLU A 1 394 ? -22.818 12.824 2.867 1.00 79.44 394 GLU A CA 1
ATOM 3109 C C . GLU A 1 394 ? -23.811 12.569 1.735 1.00 79.44 394 GLU A C 1
ATOM 3111 O O . GLU A 1 394 ? -25.024 12.629 1.938 1.00 79.44 394 GLU A O 1
ATOM 3116 N N . ASN A 1 395 ? -23.309 12.271 0.534 1.00 73.06 395 ASN A N 1
ATOM 3117 C CA . ASN A 1 395 ? -24.146 12.068 -0.639 1.00 73.06 395 ASN A CA 1
ATOM 3118 C C . ASN A 1 395 ? -23.666 10.899 -1.518 1.00 73.06 395 ASN A C 1
ATOM 3120 O O . ASN A 1 395 ? -23.456 11.068 -2.723 1.00 73.06 395 ASN A O 1
ATOM 3124 N N . PRO A 1 396 ? -23.534 9.680 -0.958 1.00 73.62 396 PRO A N 1
ATOM 3125 C CA . PRO A 1 396 ? -23.028 8.533 -1.704 1.00 73.62 396 PRO A CA 1
ATOM 3126 C C . PRO A 1 396 ? -23.884 8.220 -2.935 1.00 73.62 396 PRO A C 1
ATOM 3128 O O . PRO A 1 396 ? -23.337 7.851 -3.971 1.00 73.62 396 PRO A O 1
ATOM 3131 N N . ILE A 1 397 ? -25.210 8.401 -2.863 1.00 72.69 397 ILE A N 1
ATOM 3132 C CA . ILE A 1 397 ? -26.138 8.082 -3.960 1.00 72.69 397 ILE A CA 1
ATOM 3133 C C . ILE A 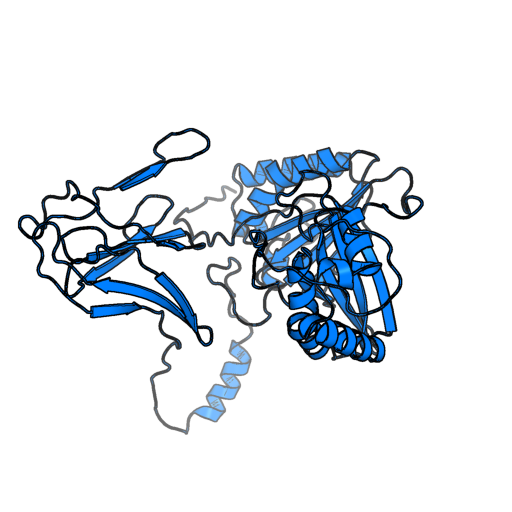1 397 ? -25.880 8.957 -5.191 1.00 72.69 397 ILE A C 1
ATOM 3135 O O . ILE A 1 397 ? -25.964 8.451 -6.309 1.00 72.69 397 ILE A O 1
ATOM 3139 N N . SER A 1 398 ? -25.559 10.245 -5.025 1.00 64.56 398 SER A N 1
ATOM 3140 C CA . SER A 1 398 ? -25.256 11.103 -6.181 1.00 64.56 398 SER A CA 1
ATOM 3141 C C . SER A 1 398 ? -23.933 10.733 -6.854 1.00 64.56 398 SER A C 1
ATOM 3143 O O . SER A 1 398 ? -23.780 10.951 -8.054 1.00 64.56 398 SER A O 1
ATOM 3145 N N . MET A 1 399 ? -23.008 10.123 -6.107 1.00 66.50 399 MET A N 1
ATOM 3146 C CA . MET A 1 399 ? -21.710 9.688 -6.615 1.00 66.50 399 MET A CA 1
ATOM 3147 C C . MET A 1 399 ? -21.753 8.323 -7.310 1.00 66.50 399 MET A C 1
ATOM 3149 O O . MET A 1 399 ? -21.144 8.148 -8.362 1.00 66.50 399 MET A O 1
ATOM 3153 N N . GLY A 1 400 ? -22.445 7.340 -6.725 1.00 63.81 400 GLY A N 1
ATOM 3154 C CA . GLY A 1 400 ? -22.389 5.936 -7.168 1.00 63.81 400 GLY A CA 1
ATOM 3155 C C . GLY A 1 400 ? -23.731 5.306 -7.543 1.00 63.81 400 GLY A C 1
ATOM 3156 O O . GLY A 1 400 ? -23.765 4.148 -7.982 1.00 63.81 400 GLY A O 1
ATOM 3157 N N . GLY A 1 401 ? -24.831 6.048 -7.398 1.00 67.50 401 GLY A N 1
ATOM 3158 C CA . GLY A 1 401 ? -26.196 5.544 -7.535 1.00 67.50 401 GLY A CA 1
ATOM 3159 C C . GLY A 1 401 ? -26.631 4.664 -6.357 1.00 67.50 401 GLY A C 1
ATOM 3160 O O . GLY A 1 401 ? -25.853 4.334 -5.473 1.00 67.50 401 GLY A O 1
ATOM 3161 N N . ASN A 1 402 ? -27.894 4.240 -6.358 1.00 76.56 402 ASN A N 1
ATOM 3162 C CA . ASN A 1 402 ? -28.495 3.393 -5.317 1.00 76.56 402 ASN A CA 1
ATOM 3163 C C . ASN A 1 402 ? -28.715 1.929 -5.760 1.00 76.56 402 ASN A C 1
ATOM 3165 O O . ASN A 1 402 ? -29.621 1.255 -5.265 1.00 76.56 402 ASN A O 1
ATOM 3169 N N . GLY A 1 403 ? -27.914 1.463 -6.725 1.00 72.94 403 GLY A N 1
ATOM 3170 C CA . GLY A 1 403 ? -28.004 0.123 -7.317 1.00 72.94 403 GLY A CA 1
ATOM 3171 C C . GLY A 1 403 ? -27.502 -1.014 -6.409 1.00 72.94 403 GLY A C 1
ATOM 3172 O O . GLY A 1 403 ? -27.264 -0.794 -5.224 1.00 72.94 403 GLY A O 1
ATOM 3173 N N . PRO A 1 404 ? -27.311 -2.233 -6.952 1.00 74.88 404 PRO A N 1
ATOM 3174 C CA . PRO A 1 404 ? -26.951 -3.421 -6.170 1.00 74.88 404 PRO A CA 1
ATOM 3175 C C . PRO A 1 404 ? -25.706 -3.255 -5.291 1.00 74.88 404 PRO A C 1
ATOM 3177 O O . PRO A 1 404 ? -25.737 -3.647 -4.132 1.00 74.88 404 PRO A O 1
ATOM 3180 N N . ASP A 1 405 ? -24.647 -2.614 -5.791 1.00 73.56 405 ASP A N 1
ATOM 3181 C CA . ASP A 1 405 ? -23.421 -2.365 -5.012 1.00 73.56 405 ASP A CA 1
ATOM 3182 C C . ASP A 1 405 ? -23.676 -1.443 -3.810 1.00 73.56 405 ASP A C 1
ATOM 3184 O O . ASP A 1 405 ? -23.093 -1.625 -2.748 1.00 73.56 405 ASP A O 1
ATOM 3188 N N . PHE A 1 406 ? -24.585 -0.471 -3.953 1.00 78.50 406 PHE A N 1
ATOM 3189 C CA . PHE A 1 406 ? -24.975 0.413 -2.853 1.00 78.50 406 PHE A CA 1
ATOM 3190 C C . PHE A 1 406 ? -25.815 -0.327 -1.809 1.00 78.50 406 PHE A C 1
ATOM 3192 O O . PHE A 1 406 ? -25.648 -0.097 -0.617 1.00 78.50 406 PHE A O 1
ATOM 3199 N N . GLN A 1 407 ? -26.695 -1.240 -2.231 1.00 82.12 407 GLN A N 1
ATOM 3200 C CA . GLN A 1 407 ? -27.441 -2.082 -1.289 1.00 82.12 407 GLN A CA 1
ATOM 3201 C C . GLN A 1 407 ? -26.500 -3.027 -0.532 1.00 82.12 407 GLN A C 1
ATOM 3203 O O . GLN A 1 407 ? -26.582 -3.119 0.687 1.00 82.12 407 GLN A O 1
ATOM 3208 N N . GLN A 1 408 ? -25.540 -3.643 -1.231 1.00 86.00 408 GLN A N 1
ATOM 3209 C CA . GLN A 1 408 ? -24.511 -4.475 -0.603 1.00 86.00 408 GLN A CA 1
ATOM 3210 C C . GLN A 1 408 ? -23.659 -3.693 0.402 1.00 86.00 408 GLN A C 1
ATOM 3212 O O . GLN A 1 408 ? -23.370 -4.216 1.477 1.00 86.00 408 GLN A O 1
ATOM 3217 N N . LEU A 1 409 ? -23.306 -2.440 0.089 1.00 88.38 409 LEU A N 1
ATOM 3218 C CA . LEU A 1 409 ? -22.644 -1.535 1.027 1.00 88.38 409 LEU A CA 1
ATOM 3219 C C . LEU A 1 409 ? -23.487 -1.323 2.292 1.00 88.38 409 LEU A C 1
ATOM 3221 O O . LEU A 1 409 ? -22.953 -1.437 3.393 1.00 88.38 409 LEU A O 1
ATOM 3225 N N . LEU A 1 410 ? -24.779 -1.002 2.153 1.00 91.00 410 LEU A N 1
ATOM 3226 C CA . LEU A 1 410 ? -25.666 -0.756 3.297 1.00 91.00 410 LEU A CA 1
ATOM 3227 C C . LEU A 1 410 ? -25.799 -1.999 4.186 1.00 91.00 410 LEU A C 1
ATOM 3229 O O . LEU A 1 410 ? -25.588 -1.904 5.396 1.00 91.00 410 LEU A O 1
ATOM 3233 N N . ASP A 1 411 ? -26.058 -3.159 3.578 1.00 93.81 411 ASP A N 1
ATOM 3234 C CA . ASP A 1 411 ? -26.154 -4.441 4.283 1.00 93.81 411 ASP A CA 1
ATOM 3235 C C . ASP A 1 411 ? -24.839 -4.773 5.005 1.00 93.81 411 ASP A C 1
ATOM 3237 O O . ASP A 1 411 ? -24.828 -5.212 6.157 1.00 93.81 411 ASP A O 1
ATOM 3241 N N . ALA A 1 412 ? -23.700 -4.541 4.345 1.00 94.06 412 ALA A N 1
ATOM 3242 C CA . ALA A 1 412 ? -22.383 -4.751 4.929 1.00 94.06 412 ALA A CA 1
ATOM 3243 C C . ALA A 1 412 ? -22.137 -3.832 6.129 1.00 94.06 412 ALA A C 1
ATOM 3245 O O . ALA A 1 412 ? -21.669 -4.303 7.163 1.00 94.06 412 ALA A O 1
ATOM 3246 N N . VAL A 1 413 ? -22.474 -2.543 6.029 1.00 93.50 413 VAL A N 1
ATOM 3247 C CA . VAL A 1 413 ? -22.322 -1.586 7.135 1.00 93.50 413 VAL A CA 1
ATOM 3248 C C . VAL A 1 413 ? -23.155 -2.008 8.346 1.00 93.50 413 VAL A C 1
ATOM 3250 O O . VAL A 1 413 ? -22.647 -1.958 9.466 1.00 93.50 413 VAL A O 1
ATOM 3253 N N . GLU A 1 414 ? -24.390 -2.472 8.144 1.00 94.44 414 GLU A N 1
ATOM 3254 C CA . GLU A 1 414 ? -25.227 -2.981 9.236 1.00 94.44 414 GLU A CA 1
ATOM 3255 C C . GLU A 1 414 ? -24.567 -4.173 9.941 1.00 94.44 414 GLU A C 1
ATOM 3257 O O . GLU A 1 414 ? -24.427 -4.160 11.165 1.00 94.44 414 GLU A O 1
ATOM 3262 N N . ILE A 1 415 ? -24.072 -5.155 9.179 1.00 94.44 415 ILE A N 1
ATOM 3263 C CA . ILE A 1 415 ? -23.373 -6.323 9.734 1.00 94.44 415 ILE A CA 1
ATOM 3264 C C . ILE A 1 415 ? -22.109 -5.892 10.487 1.00 94.44 415 ILE A C 1
ATOM 3266 O O . ILE A 1 415 ? -21.908 -6.294 11.636 1.00 94.44 415 ILE A O 1
ATOM 3270 N N . LEU A 1 416 ? -21.272 -5.043 9.883 1.00 95.44 416 LEU A N 1
ATOM 3271 C CA . LEU A 1 416 ? -20.022 -4.587 10.491 1.00 95.44 416 LEU A CA 1
ATOM 3272 C C . LEU A 1 416 ? -20.257 -3.812 11.793 1.00 95.44 416 LEU A C 1
ATOM 3274 O O . LEU A 1 416 ? -19.459 -3.944 12.722 1.00 95.44 416 LEU A O 1
ATOM 3278 N N . ASN A 1 417 ? -21.354 -3.060 11.900 1.00 94.56 417 ASN A N 1
ATOM 3279 C CA . ASN A 1 417 ? -21.731 -2.371 13.135 1.00 94.56 417 ASN A CA 1
ATOM 3280 C C . ASN A 1 417 ? -22.050 -3.344 14.283 1.00 94.56 417 ASN A C 1
ATOM 3282 O O . ASN A 1 417 ? -21.842 -2.994 15.440 1.00 94.56 417 ASN A O 1
ATOM 3286 N N . THR A 1 418 ? -22.502 -4.571 13.997 1.00 96.38 418 THR A N 1
ATOM 3287 C CA . THR A 1 418 ? -22.766 -5.574 15.050 1.00 96.38 418 THR A CA 1
ATOM 3288 C C . THR A 1 418 ? -21.498 -6.182 15.650 1.00 96.38 418 THR A C 1
ATOM 3290 O O . THR A 1 418 ? -21.528 -6.675 16.778 1.00 96.38 418 THR A O 1
ATOM 3293 N N . ILE A 1 419 ? -20.384 -6.147 14.912 1.00 95.62 419 ILE A N 1
ATOM 3294 C CA . ILE A 1 419 ? -19.097 -6.715 15.338 1.00 95.62 419 ILE A CA 1
ATOM 3295 C C . ILE A 1 419 ? -18.054 -5.650 15.681 1.00 95.62 419 ILE A C 1
ATOM 3297 O O . ILE A 1 419 ? -16.981 -6.008 16.152 1.00 95.62 419 ILE A O 1
ATOM 3301 N N . THR A 1 420 ? -18.348 -4.365 15.468 1.00 96.94 420 THR A N 1
ATOM 3302 C CA . THR A 1 420 ? -17.443 -3.243 15.757 1.00 96.94 420 THR A CA 1
ATOM 3303 C C . THR A 1 420 ? -17.801 -2.608 17.099 1.00 96.94 420 THR A C 1
ATOM 3305 O O . THR A 1 420 ? -18.917 -2.137 17.290 1.00 96.94 420 THR A O 1
ATOM 3308 N N . PHE A 1 421 ? -16.844 -2.552 18.024 1.00 96.69 421 PHE A N 1
ATOM 3309 C CA . PHE A 1 421 ? -17.003 -1.906 19.330 1.00 96.69 421 PHE A CA 1
ATOM 3310 C C . PHE A 1 421 ? -16.716 -0.406 19.282 1.00 96.69 421 PHE A C 1
ATOM 3312 O O . PHE A 1 421 ? -17.390 0.385 19.938 1.00 96.69 421 PHE A O 1
ATOM 3319 N N . SER A 1 422 ? -15.701 -0.008 18.517 1.00 97.06 422 SER A N 1
ATOM 3320 C CA . SER A 1 422 ? -15.316 1.391 18.345 1.00 97.06 422 SER A CA 1
ATOM 3321 C C . SER A 1 422 ? -14.599 1.590 17.019 1.00 97.06 422 SER A C 1
ATOM 3323 O O . SER A 1 422 ? -13.955 0.666 16.517 1.00 97.06 422 SER A O 1
ATOM 3325 N N . GLN A 1 423 ? -14.659 2.810 16.493 1.00 95.94 423 GLN A N 1
ATOM 3326 C CA . GLN A 1 423 ? -13.924 3.214 15.301 1.00 95.94 423 GLN A CA 1
ATOM 3327 C C . GLN A 1 423 ? -13.431 4.659 15.409 1.00 95.94 423 GLN A C 1
ATOM 3329 O O . GLN A 1 423 ? -14.086 5.482 16.050 1.00 95.94 423 GLN A O 1
ATOM 3334 N N . SER A 1 424 ? -12.310 4.951 14.760 1.00 94.88 424 SER A N 1
ATOM 3335 C CA . SER A 1 424 ? -11.761 6.295 14.569 1.00 94.88 424 SER A CA 1
ATOM 3336 C C . SER A 1 424 ? -11.069 6.385 13.209 1.00 94.88 424 SER A C 1
ATOM 3338 O O . SER A 1 424 ? -10.699 5.362 12.633 1.00 94.88 424 SER A O 1
ATOM 3340 N N . THR A 1 425 ? -10.885 7.602 12.706 1.00 94.75 425 THR A N 1
ATOM 3341 C CA . THR A 1 425 ? -10.248 7.861 11.412 1.00 94.75 425 THR A CA 1
ATOM 3342 C C . THR A 1 425 ? -9.177 8.925 11.600 1.00 94.75 425 THR A C 1
ATOM 3344 O O . THR A 1 425 ? -9.490 10.018 12.062 1.00 94.75 425 THR A O 1
ATOM 3347 N N . GLU A 1 426 ? -7.937 8.605 11.239 1.00 94.81 426 GLU A N 1
ATOM 3348 C CA . GLU A 1 426 ? -6.867 9.594 11.059 1.00 94.81 426 GLU A CA 1
ATOM 3349 C C . GLU A 1 426 ? -6.764 9.941 9.564 1.00 94.81 426 GLU A C 1
ATOM 3351 O O . GLU A 1 426 ? -6.984 9.079 8.704 1.00 94.81 426 GLU A O 1
ATOM 3356 N N . PHE A 1 427 ? -6.432 11.190 9.239 1.00 94.62 427 PHE A N 1
ATOM 3357 C CA . PHE A 1 427 ? -6.213 11.618 7.858 1.00 94.62 427 PHE A CA 1
ATOM 3358 C C . PHE A 1 427 ? -4.727 11.767 7.588 1.00 94.62 427 PHE A C 1
ATOM 3360 O O . PHE A 1 427 ? -3.991 12.316 8.401 1.00 94.62 427 PHE A O 1
ATOM 3367 N N . LEU A 1 428 ? -4.295 11.282 6.431 1.00 94.38 428 LEU A N 1
ATOM 3368 C CA . LEU A 1 428 ? -2.901 11.278 6.030 1.00 94.38 428 LEU A CA 1
ATOM 3369 C C . LEU A 1 428 ? -2.721 12.025 4.705 1.00 94.38 428 LEU A C 1
ATOM 3371 O O . LEU A 1 428 ? -3.521 11.845 3.782 1.00 94.38 428 LEU A O 1
ATOM 3375 N N . ALA A 1 429 ? -1.648 12.800 4.582 1.00 90.00 429 ALA A N 1
ATOM 3376 C CA . ALA A 1 429 ? -1.227 13.462 3.355 1.00 90.00 429 ALA A CA 1
ATOM 3377 C C . ALA A 1 429 ? 0.148 12.959 2.906 1.00 90.00 429 ALA A C 1
ATOM 3379 O O . ALA A 1 429 ? 1.043 12.689 3.704 1.00 90.00 429 ALA A O 1
ATOM 3380 N N . GLY A 1 430 ? 0.330 12.826 1.597 1.00 81.56 430 GLY A N 1
ATOM 3381 C CA . GLY A 1 430 ? 1.600 12.409 1.015 1.00 81.56 430 GLY A CA 1
ATOM 3382 C C . GLY A 1 430 ? 1.447 11.327 -0.047 1.00 81.56 430 GLY A C 1
ATOM 3383 O O . GLY A 1 430 ? 0.405 10.676 -0.168 1.00 81.56 430 GLY A O 1
ATOM 3384 N N . PRO A 1 431 ? 2.483 11.137 -0.871 1.00 72.00 431 PRO A N 1
ATOM 3385 C CA . PRO A 1 431 ? 2.429 10.183 -1.961 1.00 72.00 431 PRO A CA 1
ATOM 3386 C C . PRO A 1 431 ? 2.497 8.742 -1.441 1.00 72.00 431 PRO A C 1
ATOM 3388 O O . PRO A 1 431 ? 3.302 8.397 -0.575 1.00 72.00 431 PRO A O 1
ATOM 3391 N N . LEU A 1 432 ? 1.705 7.859 -2.050 1.00 69.69 432 LEU A N 1
ATOM 3392 C CA . LEU A 1 432 ? 1.966 6.423 -1.969 1.00 69.69 432 LEU A CA 1
ATOM 3393 C C . LEU A 1 432 ? 3.305 6.142 -2.657 1.00 69.69 432 LEU A C 1
ATOM 3395 O O . LEU A 1 432 ? 3.480 6.442 -3.842 1.00 69.69 432 LEU A O 1
ATOM 3399 N N . TRP A 1 433 ? 4.250 5.557 -1.927 1.00 64.50 433 TRP A N 1
ATOM 3400 C CA . TRP A 1 433 ? 5.530 5.172 -2.498 1.00 64.50 433 TRP A CA 1
ATOM 3401 C C . TRP A 1 433 ? 5.358 3.888 -3.306 1.00 64.50 433 TRP A C 1
ATOM 3403 O O . TRP A 1 433 ? 5.098 2.802 -2.792 1.00 64.50 433 TRP A O 1
ATOM 3413 N N . GLY A 1 434 ? 5.462 4.036 -4.622 1.00 49.69 434 GLY A N 1
ATOM 3414 C CA . GLY A 1 434 ? 5.201 2.983 -5.591 1.00 49.69 434 GLY A CA 1
ATOM 3415 C C . GLY A 1 434 ? 6.394 2.079 -5.875 1.00 49.69 434 GLY A C 1
ATOM 3416 O O . GLY A 1 434 ? 6.594 1.740 -7.046 1.00 49.69 434 GLY A O 1
ATOM 3417 N N . SER A 1 435 ? 7.187 1.659 -4.880 1.00 37.81 435 SER A N 1
ATOM 3418 C CA . SER A 1 435 ? 8.169 0.611 -5.167 1.00 37.81 435 SER A CA 1
ATOM 3419 C C . SER A 1 435 ? 7.464 -0.720 -5.411 1.00 37.81 435 SER A C 1
ATOM 3421 O O . SER A 1 435 ? 7.048 -1.448 -4.508 1.00 37.81 435 SER A O 1
ATOM 3423 N N . LYS A 1 436 ? 7.308 -1.045 -6.701 1.00 33.47 436 LYS A N 1
ATOM 3424 C CA . LYS A 1 436 ? 6.919 -2.384 -7.156 1.00 33.47 436 LYS A CA 1
ATOM 3425 C C . LYS A 1 436 ? 7.853 -3.400 -6.489 1.00 33.47 436 LYS A C 1
ATOM 3427 O O . LYS A 1 436 ? 9.033 -3.089 -6.318 1.00 33.47 436 LYS A O 1
ATOM 3432 N N . PRO A 1 437 ? 7.397 -4.621 -6.162 1.00 30.69 437 PRO A N 1
ATOM 3433 C CA . PRO A 1 437 ? 8.298 -5.659 -5.685 1.00 30.69 437 PRO A CA 1
ATOM 3434 C C . PRO A 1 437 ? 9.384 -5.932 -6.738 1.00 30.69 437 PRO A C 1
ATOM 3436 O O . PRO A 1 437 ? 9.165 -6.651 -7.703 1.00 30.69 437 PRO A O 1
ATOM 3439 N N . HIS A 1 438 ? 10.557 -5.317 -6.579 1.00 30.61 438 HIS A N 1
ATOM 3440 C CA . HIS A 1 438 ? 11.757 -5.677 -7.320 1.00 30.61 438 HIS A CA 1
ATOM 3441 C C . HIS A 1 438 ? 12.392 -6.840 -6.581 1.00 30.61 438 HIS A C 1
ATOM 3443 O O . HIS A 1 438 ? 13.049 -6.648 -5.562 1.00 30.61 438 HIS A O 1
ATOM 3449 N N . TYR A 1 439 ? 12.143 -8.060 -7.034 1.00 34.81 439 TYR A N 1
ATOM 3450 C CA . TYR A 1 439 ? 12.909 -9.212 -6.579 1.00 34.81 439 TYR A CA 1
ATOM 3451 C C . TYR A 1 439 ? 14.297 -9.071 -7.191 1.00 34.81 439 TYR A C 1
ATOM 3453 O O . TYR A 1 439 ? 14.500 -9.383 -8.358 1.00 34.81 439 TYR A O 1
ATOM 3461 N N . THR A 1 440 ? 15.235 -8.489 -6.449 1.00 28.72 440 THR A N 1
ATOM 3462 C CA . THR A 1 440 ? 16.634 -8.460 -6.859 1.00 28.72 440 THR A CA 1
ATOM 3463 C C . THR A 1 440 ? 17.177 -9.875 -6.690 1.00 28.72 440 THR A C 1
ATOM 3465 O O . THR A 1 440 ? 17.265 -10.343 -5.552 1.00 28.72 440 THR A O 1
ATOM 3468 N N . PRO A 1 441 ? 17.548 -10.580 -7.778 1.00 29.27 441 PRO A N 1
ATOM 3469 C CA . PRO A 1 441 ? 18.314 -11.808 -7.638 1.00 29.27 441 PRO A CA 1
ATOM 3470 C C . PRO A 1 441 ? 19.590 -11.482 -6.862 1.00 29.27 441 PRO A C 1
ATOM 3472 O O . PRO A 1 441 ? 20.089 -10.352 -6.936 1.00 29.27 441 PRO A O 1
ATOM 3475 N N . SER A 1 442 ? 20.141 -12.450 -6.131 1.00 30.33 442 SER A N 1
ATOM 3476 C CA . SER A 1 442 ? 21.495 -12.303 -5.604 1.00 30.33 442 SER A CA 1
ATOM 3477 C C . SER A 1 442 ? 22.424 -11.950 -6.765 1.00 30.33 442 SER A C 1
ATOM 3479 O O . SER A 1 442 ? 22.627 -12.759 -7.672 1.00 30.33 442 SER A O 1
ATOM 3481 N N . THR A 1 443 ? 22.979 -10.744 -6.757 1.00 29.52 443 THR A N 1
ATOM 3482 C CA . THR A 1 443 ? 24.158 -10.451 -7.557 1.00 29.52 443 THR A CA 1
ATOM 3483 C C . THR A 1 443 ? 25.265 -11.359 -7.021 1.00 29.52 443 THR A C 1
ATOM 3485 O O . THR A 1 443 ? 25.388 -11.523 -5.807 1.00 29.52 443 THR A O 1
ATOM 3488 N N . GLY A 1 444 ? 26.046 -12.002 -7.893 1.00 23.58 444 GLY A N 1
ATOM 3489 C CA . GLY A 1 444 ? 27.195 -12.840 -7.506 1.00 23.58 444 GLY A CA 1
ATOM 3490 C C . GLY A 1 444 ? 28.352 -12.041 -6.885 1.00 23.58 444 GLY A C 1
ATOM 3491 O O . GLY A 1 444 ? 29.515 -12.376 -7.079 1.00 23.58 444 GLY A O 1
ATOM 3492 N N . GLU A 1 445 ? 28.038 -10.946 -6.200 1.00 27.72 445 GLU A N 1
ATOM 3493 C CA . GLU A 1 445 ? 28.966 -10.018 -5.583 1.00 27.72 445 GLU A CA 1
ATOM 3494 C C . GLU A 1 445 ? 29.450 -10.593 -4.253 1.00 27.72 445 GLU A C 1
ATOM 3496 O O . GLU A 1 445 ? 28.670 -10.891 -3.347 1.00 27.72 445 GLU A O 1
ATOM 3501 N N . ILE A 1 446 ? 30.767 -10.730 -4.140 1.00 25.77 446 ILE A N 1
ATOM 3502 C CA . ILE A 1 446 ? 31.457 -11.102 -2.911 1.00 25.77 446 ILE A CA 1
ATOM 3503 C C . ILE A 1 446 ? 31.977 -9.804 -2.292 1.00 25.77 446 ILE A C 1
ATOM 3505 O O . ILE A 1 446 ? 32.846 -9.146 -2.862 1.00 25.77 446 ILE A O 1
ATOM 3509 N N . PHE A 1 447 ? 31.446 -9.431 -1.128 1.00 28.30 447 PHE A N 1
ATOM 3510 C CA . PHE A 1 447 ? 31.953 -8.303 -0.349 1.00 28.30 447 PHE A CA 1
ATOM 3511 C C . PHE A 1 447 ? 32.975 -8.805 0.665 1.00 28.30 447 PHE A C 1
ATOM 3513 O O . PHE A 1 447 ? 32.687 -9.676 1.486 1.00 28.30 447 PHE A O 1
ATOM 3520 N N . HIS A 1 448 ? 34.179 -8.244 0.608 1.00 23.67 448 HIS A N 1
ATOM 3521 C CA . HIS A 1 448 ? 35.215 -8.504 1.594 1.00 23.67 448 HIS A CA 1
ATOM 3522 C C . HIS A 1 448 ? 35.046 -7.541 2.771 1.00 23.67 448 HIS A C 1
ATOM 3524 O O . HIS A 1 448 ? 35.229 -6.333 2.630 1.00 23.67 448 HIS A O 1
ATOM 3530 N N . LEU A 1 449 ? 34.714 -8.087 3.941 1.00 22.23 449 LEU A N 1
ATOM 3531 C CA . LEU A 1 449 ? 34.911 -7.408 5.219 1.00 22.23 449 LEU A CA 1
ATOM 3532 C C . LEU A 1 449 ? 36.410 -7.434 5.524 1.00 22.23 449 LEU A C 1
ATOM 3534 O O . LEU A 1 449 ? 36.952 -8.468 5.912 1.00 22.23 449 LEU A O 1
ATOM 3538 N N . ASN A 1 450 ? 37.085 -6.308 5.308 1.00 25.67 450 ASN A N 1
ATOM 3539 C CA . ASN A 1 450 ? 38.416 -6.114 5.867 1.00 25.67 450 ASN A CA 1
ATOM 3540 C C . ASN A 1 450 ? 38.241 -5.753 7.347 1.00 25.67 450 ASN A C 1
ATOM 3542 O O . ASN A 1 450 ? 37.664 -4.709 7.651 1.00 25.67 450 ASN A O 1
ATOM 3546 N N . ASN A 1 451 ? 38.683 -6.656 8.229 1.00 33.03 451 ASN A N 1
ATOM 3547 C CA . ASN A 1 451 ? 38.775 -6.428 9.675 1.00 33.03 451 ASN A CA 1
ATOM 3548 C C . ASN A 1 451 ? 39.813 -5.361 10.017 1.00 33.03 451 ASN A C 1
ATOM 3550 O O . ASN A 1 451 ? 40.897 -5.386 9.385 1.00 33.03 451 ASN A O 1
#

Sequence (451 aa):
MNSIDLATGEIDWEVNFGNYPSHPNLNFGAESYGGPVVTASGLIFIGATPDQKFRVYDTRDGSMLWEYELSAAGFATPSMYSVDGDQYVVIAAGGGRMGPPSGSEYFAFKLPTSINRCYMVSRLSLLLVSYLLTQQISAQSVPVRNDVPRIGQQEIIMMRHAYLDEGGYDYWYEQSSTKVWPWFERLGARIIGDFEIIYPEGEDETPRQDEALRFARYASYEHWQATRPATAASSGDTGGSQGLAGNGPLFDANNDGLSSRRQVSQGSRGGYFLRGYMAEDRPIYMPGLQEKYSASNSAANSNEAIPARLAMAEPREEILTLDYRRIKKGSFEEFHAIVSERIWPYAEKIGARPVGQWKVMYLPNSSAEENDEYDEVYSLVRYASFNHYLAARENPISMGGNGPDFQQLLDAVEILNTITFSQSTEFLAGPLWGSKPHYTPSTGEIFHLNN

Foldseek 3Di:
DFDADPVVRDTQEDAQAADACVCRPPRNHAQFQEAWDADLQQWTFDQRGFNQKTWIAGNRHRHTDDIDHHPAGQNYYWDWDDDPNWIKIKTARQHPPPDIDGDGDMDIDTDDPDDDDDDDDDDDCPPVVVVVVVVVVPDDDDPLADLDDDPDWAKKKKKWKFKFAAVCVVVLQCLCVVAAQVLCVLLNKHWQDKWWFDCPDDDDPDPRIIMIITIIMGSHVVSVCLQFAPDPPPPDTGNSSCVRRNCDPSVVSNVVSVVSNVVTTDGTPFIFMWIFDFQPDDQDLDDQDPDDDDDPDDDDPDPDQDGLDDNDFDPFQKKKKWKKFWFFPPCQVVLVCLCNVQPQVLCSQSAKAWGTKTWTDPDPRGPDDDDPGTIMMITMIMHSHPVSVVCCPVPVCSNRNCDPSVVSNVVSVVVRVVGTPDMDIIMTDDDRDPPRSNSDDPDPDDDDDDD

Secondary structure (DSSP, 8-state):
-EEE-TTT--EEEE-----BTTBTT--S-----SPPEE-TTSEEEE--STT-EEEEEETTT--EEEEEE-SS---SPPEEEEETTEEEEEEEEEE-SSSSPEEEEEEEE---S---------TTSHHHHHHHHHHHTT-----SS--S---SS--EEEEEEEEEETT-HHHHHHHIIIIIHHHHHHHT-EEEEEEEEE-SSSS-SSTTEEEEEEEEEES-HHHHHHTS-S-TT--SS-TTHHHHH-SSHHHHHHHHHHHHHHHSEEE---EEEEEEEE-SS----PPPP-------SS---------S--SS--TTT-EEEEEEEEEETT-HHHHHHHIIIIIHHHHHHTT-EEEEEEEEE--TT-S----SSEEEEEEEEEES-HHHHHHHHH-HHHHH-SSHHHHHHHHHHHHHHHHEEEEEEEEEES-B-------------------

Radius of gyration: 26.75 Å; chains: 1; bounding box: 77×72×71 Å